Protein 5JIF (pdb70)

B-factor: mean 52.58, std 13.67, range [29.56, 116.34]

Structure (mmCIF, N/CA/C/O backbone):
data_5JIF
#
_entry.id   5JIF
#
_cell.length_a   88.523
_cell.length_b   88.819
_cell.length_c   122.163
_cell.angle_alpha   90.00
_cell.angle_beta   90.00
_cell.angle_gamma   90.00
#
_symmetry.space_group_name_H-M   'P 21 21 21'
#
loop_
_entity.id
_entity.type
_entity.pdbx_description
1 polymer Hemagglutinin-esterase
2 branched 2-acetamido-2-deoxy-beta-D-glucopyranose-(1-4)-2-acetamido-2-deoxy-beta-D-glucopyranose
3 branched alpha-D-mannopyranose-(1-2)-alpha-D-mannopyranose-(1-6)-[alpha-D-mannopyranose-(1-3)]alpha-D-mannopyranose-(1-6)-[alpha-D-mannopyranose-(1-3)]beta-D-mannopyranose-(1-4)-2-acetamido-2-deoxy-beta-D-glucopyranose-(1-4)-2-acetamido-2-deoxy-beta-D-glucopyranose
4 branched alpha-D-mannopyranose-(1-3)-[alpha-D-mannopyranose-(1-6)]beta-D-mannopyranose-(1-4)-2-acetamido-2-deoxy-beta-D-glucopyranose-(1-4)-2-acetamido-2-deoxy-beta-D-glucopyranose
5 non-polymer 'SODIUM ION'
6 non-polymer GLYCEROL
7 non-polymer 2-acetamido-2-deoxy-beta-D-glucopyranose
8 water water
#
loop_
_atom_site.group_PDB
_atom_site.id
_atom_site.type_symbol
_atom_site.label_atom_id
_atom_site.label_alt_id
_atom_site.label_comp_id
_atom_site.label_asym_id
_atom_site.label_entity_id
_atom_site.label_seq_id
_atom_site.pdbx_PDB_ins_code
_atom_site.Cartn_x
_atom_site.Cartn_y
_atom_site.Cartn_z
_atom_site.occupancy
_atom_site.B_iso_or_equiv
_atom_site.auth_seq_id
_atom_site.auth_comp_id
_atom_site.auth_asym_id
_atom_site.auth_atom_id
_atom_site.pdbx_PDB_model_num
ATOM 1 N N . PHE A 1 3 ? -38.085 -8.337 -5.035 1.00 63.16 24 PHE A N 1
ATOM 2 C CA . PHE A 1 3 ? -37.926 -6.964 -4.487 1.00 59.92 24 PHE A CA 1
ATOM 3 C C . PHE A 1 3 ? -36.461 -6.561 -4.445 1.00 54.96 24 PHE A C 1
ATOM 4 O O . PHE A 1 3 ? -35.592 -7.358 -4.048 1.00 57.15 24 PHE A O 1
ATOM 12 N N . ASN A 1 4 ? -36.202 -5.327 -4.871 1.00 52.93 25 ASN A N 1
ATOM 13 C CA . ASN A 1 4 ? -34.891 -4.702 -4.740 1.00 48.97 25 ASN A CA 1
ATOM 14 C C . ASN A 1 4 ? -33.780 -5.538 -5.387 1.00 49.00 25 ASN A C 1
ATOM 15 O O . ASN A 1 4 ? -32.696 -5.686 -4.834 1.00 48.25 25 ASN A O 1
ATOM 20 N N . GLU A 1 5 ? -34.052 -6.051 -6.579 1.00 51.46 26 GLU A N 1
ATOM 21 C CA . GLU A 1 5 ? -33.017 -6.664 -7.392 1.00 55.76 26 GLU A CA 1
ATOM 22 C C . GLU A 1 5 ? -32.045 -5.568 -7.844 1.00 51.35 26 GLU A C 1
ATOM 23 O O . GLU A 1 5 ? -32.421 -4.403 -7.962 1.00 52.09 26 GLU A O 1
ATOM 29 N N . PRO A 1 6 ? -30.777 -5.927 -8.044 1.00 51.16 27 PRO A N 1
ATOM 30 C CA . PRO A 1 6 ? -29.804 -4.951 -8.520 1.00 48.64 27 PRO A CA 1
ATOM 31 C C . PRO A 1 6 ? -30.148 -4.499 -9.945 1.00 49.07 27 PRO A C 1
ATOM 32 O O . PRO A 1 6 ? -30.445 -5.316 -10.782 1.00 49.47 27 PRO A O 1
ATOM 36 N N . LEU A 1 7 ? -30.075 -3.206 -10.211 1.00 46.16 28 LEU A N 1
ATOM 37 C CA . LEU A 1 7 ? -30.444 -2.670 -11.506 1.00 46.19 28 LEU A CA 1
ATOM 38 C C . LEU A 1 7 ? -29.214 -2.431 -12.344 1.00 43.62 28 LEU A C 1
ATOM 39 O O . LEU A 1 7 ? -28.184 -2.006 -11.833 1.00 42.02 28 LEU A O 1
ATOM 44 N N . ASN A 1 8 ? -29.320 -2.689 -13.643 1.00 44.53 29 ASN A N 1
ATOM 45 C CA . ASN A 1 8 ? -28.209 -2.426 -14.554 1.00 43.19 29 ASN A CA 1
ATOM 46 C C . ASN A 1 8 ? -28.209 -0.946 -14.941 1.00 39.64 29 ASN A C 1
ATOM 47 O O . ASN A 1 8 ? -28.545 -0.582 -16.066 1.00 41.96 29 ASN A O 1
ATOM 52 N N . VAL A 1 9 ? -27.822 -0.112 -13.998 1.00 40.09 30 VAL A N 1
ATOM 53 C CA . VAL A 1 9 ? -27.723 1.320 -14.234 1.00 39.36 30 VAL A CA 1
ATOM 54 C C . VAL A 1 9 ? -26.478 1.894 -13.627 1.00 39.72 30 VAL A C 1
ATOM 55 O O . VAL A 1 9 ? -25.811 1.251 -12.794 1.00 39.16 30 VAL A O 1
ATOM 59 N N . VAL A 1 10 ? -26.138 3.104 -14.069 1.00 37.40 31 VAL A N 1
ATOM 60 C CA . VAL A 1 10 ? -25.241 3.925 -13.324 1.00 38.53 31 VAL A CA 1
ATOM 61 C C . VAL A 1 10 ? -26.080 4.928 -12.553 1.00 38.59 31 VAL A C 1
ATOM 62 O O . VAL A 1 10 ? -27.079 5.438 -13.052 1.00 40.55 31 VAL A O 1
ATOM 66 N N . SER A 1 11 ? -25.686 5.187 -11.316 1.00 40.54 32 SER A N 1
ATOM 67 C CA . SER A 1 11 ? -26.442 6.120 -10.470 1.00 40.75 32 SER A CA 1
ATOM 68 C C . SER A 1 11 ? -25.530 6.739 -9.421 1.00 39.89 32 SER A C 1
ATOM 69 O O . SER A 1 11 ? -24.305 6.878 -9.627 1.00 40.02 32 SER A O 1
ATOM 72 N N . HIS A 1 12 ? -26.125 7.142 -8.307 1.00 42.13 33 HIS A N 1
ATOM 73 C CA . HIS A 1 12 ? -25.448 7.912 -7.290 1.00 43.10 33 HIS A CA 1
ATOM 74 C C . HIS A 1 12 ? -26.244 7.835 -5.984 1.00 44.60 33 HIS A C 1
ATOM 75 O O . HIS A 1 12 ? -27.465 7.590 -5.975 1.00 47.04 33 HIS A O 1
ATOM 82 N N . LEU A 1 13 ? -25.544 8.001 -4.878 1.00 45.34 34 LEU A N 1
ATOM 83 C CA . LEU A 1 13 ? -26.155 7.910 -3.559 1.00 47.68 34 LEU A CA 1
ATOM 84 C C . LEU A 1 13 ? -26.780 9.229 -3.203 1.00 48.60 34 LEU A C 1
ATOM 85 O O . LEU A 1 13 ? -27.660 9.278 -2.361 1.00 48.02 34 LEU A O 1
ATOM 90 N N . ASN A 1 14 ? -26.296 10.298 -3.827 1.00 48.41 35 ASN A N 1
ATOM 91 C CA . ASN A 1 14 ? -26.723 11.653 -3.504 1.00 50.44 35 ASN A CA 1
ATOM 92 C C . ASN A 1 14 ? -26.422 12.541 -4.707 1.00 49.70 35 ASN A C 1
ATOM 93 O O . ASN A 1 14 ? -26.191 12.049 -5.783 1.00 51.14 35 ASN A O 1
ATOM 98 N N . ASP A 1 15 ? -26.436 13.838 -4.544 1.00 53.44 36 ASP A N 1
ATOM 99 C CA . ASP A 1 15 ? -26.306 14.731 -5.688 1.00 55.30 36 ASP A CA 1
ATOM 100 C C . ASP A 1 15 ? -24.848 15.061 -6.019 1.00 52.68 36 ASP A C 1
ATOM 101 O O . ASP A 1 15 ? -24.563 15.746 -6.987 1.00 50.47 36 ASP A O 1
ATOM 106 N N . ASP A 1 16 ? -23.912 14.490 -5.272 1.00 51.36 37 ASP A N 1
ATOM 107 C CA . ASP A 1 16 ? -22.509 14.784 -5.464 1.00 48.39 37 ASP A CA 1
ATOM 108 C C . ASP A 1 16 ? -21.866 13.794 -6.470 1.00 45.92 37 ASP A C 1
ATOM 109 O O . ASP A 1 16 ? -20.996 13.000 -6.124 1.00 47.19 37 ASP A O 1
ATOM 114 N N . TRP A 1 17 ? -22.271 13.888 -7.729 1.00 45.34 38 TRP A N 1
ATOM 115 C CA . TRP A 1 17 ? -21.724 13.047 -8.789 1.00 43.89 38 TRP A CA 1
ATOM 116 C C . TRP A 1 17 ? -21.361 13.876 -9.993 1.00 42.39 38 TRP A C 1
ATOM 117 O O . TRP A 1 17 ? -21.812 15.009 -10.152 1.00 41.85 38 TRP A O 1
ATOM 128 N N . PHE A 1 18 ? -20.586 13.273 -10.879 1.00 39.96 39 PHE A N 1
ATOM 129 C CA . PHE A 1 18 ? -20.180 13.927 -12.104 1.00 38.50 39 PHE A CA 1
ATOM 130 C C . PHE A 1 18 ? -19.983 12.900 -13.213 1.00 36.77 39 PHE A C 1
ATOM 131 O O . PHE A 1 18 ? -19.373 11.855 -12.970 1.00 38.89 39 PHE A O 1
ATOM 139 N N . LEU A 1 19 ? -20.460 13.239 -14.410 1.00 37.13 40 LEU A N 1
ATOM 140 C CA . LEU A 1 19 ? -20.379 12.401 -15.615 1.00 37.17 40 LEU A CA 1
ATOM 141 C C . LEU A 1 19 ? -19.432 12.996 -16.641 1.00 39.31 40 LEU A C 1
ATOM 142 O O . LEU A 1 19 ? -19.570 14.184 -17.015 1.00 38.71 40 LEU A O 1
ATOM 147 N N . PHE A 1 20 ? -18.475 12.176 -17.090 1.00 38.68 41 PHE A N 1
ATOM 148 C CA . PHE A 1 20 ? -17.607 12.497 -18.237 1.00 38.14 41 PHE A CA 1
ATOM 149 C C . PHE A 1 20 ? -18.093 11.726 -19.451 1.00 39.32 41 PHE A C 1
ATOM 150 O O . PHE A 1 20 ? -18.279 10.496 -19.387 1.00 40.08 41 PHE A O 1
ATOM 158 N N . GLY A 1 21 ? -18.359 12.438 -20.553 1.00 40.41 42 GLY A N 1
ATOM 159 C CA . GLY A 1 21 ? -18.947 11.783 -21.756 1.00 39.82 42 GLY A CA 1
ATOM 160 C C . GLY A 1 21 ? -18.528 12.283 -23.125 1.00 39.06 42 GLY A C 1
ATOM 161 O O . GLY A 1 21 ? -17.584 13.083 -23.279 1.00 42.52 42 GLY A O 1
ATOM 162 N N . ASP A 1 22 ? -19.281 11.848 -24.120 1.00 39.00 43 ASP A N 1
ATOM 163 C CA . ASP A 1 22 ? -19.028 12.212 -25.516 1.00 40.35 43 ASP A CA 1
ATOM 164 C C . ASP A 1 22 ? -20.317 12.729 -26.153 1.00 40.57 43 ASP A C 1
ATOM 165 O O . ASP A 1 22 ? -21.157 13.352 -25.451 1.00 37.46 43 ASP A O 1
ATOM 170 N N . SER A 1 23 ? -20.502 12.523 -27.462 1.00 41.31 44 SER A N 1
ATOM 171 C CA . SER A 1 23 ? -21.704 13.043 -28.123 1.00 42.62 44 SER A CA 1
ATOM 172 C C . SER A 1 23 ? -22.977 12.520 -27.476 1.00 41.40 44 SER A C 1
ATOM 173 O O . SER A 1 23 ? -24.007 13.189 -27.446 1.00 42.77 44 SER A O 1
ATOM 176 N N . ARG A 1 24 ? -22.911 11.316 -26.941 1.00 41.46 45 ARG A N 1
ATOM 177 C CA . ARG A 1 24 ? -24.097 10.686 -26.347 1.00 41.90 45 ARG A CA 1
ATOM 178 C C . ARG A 1 24 ? -24.535 11.299 -25.025 1.00 41.77 45 ARG A C 1
ATOM 179 O O . ARG A 1 24 ? -25.601 10.963 -24.511 1.00 41.41 45 ARG A O 1
ATOM 187 N N . SER A 1 25 ? -23.708 12.182 -24.495 1.00 42.72 46 SER A N 1
ATOM 188 C CA . SER A 1 25 ? -24.011 12.940 -23.283 1.00 45.36 46 SER A CA 1
ATOM 189 C C . SER A 1 25 ? -23.854 14.458 -23.488 1.00 44.87 46 SER A C 1
ATOM 190 O O . SER A 1 25 ? -23.846 15.204 -22.504 1.00 46.54 46 SER A O 1
ATOM 193 N N . ASP A 1 26 ? -23.689 14.909 -24.733 1.00 43.09 47 ASP A N 1
ATOM 194 C CA . ASP A 1 26 ? -23.287 16.296 -25.013 1.00 44.23 47 ASP A CA 1
ATOM 195 C C . ASP A 1 26 ? -24.493 17.116 -25.454 1.00 47.66 47 ASP A C 1
ATOM 196 O O . ASP A 1 26 ? -24.934 17.022 -26.606 1.00 46.59 47 ASP A O 1
ATOM 201 N N . CYS A 1 27 ? -24.997 17.941 -24.537 1.00 50.35 48 CYS A N 1
ATOM 202 C CA . CYS A 1 27 ? -26.220 18.708 -24.756 1.00 54.03 48 CYS A CA 1
ATOM 203 C C . CYS A 1 27 ? -26.032 19.832 -25.776 1.00 52.98 48 CYS A C 1
ATOM 204 O O . CYS A 1 27 ? -26.981 20.258 -26.388 1.00 54.17 48 CYS A O 1
ATOM 207 N N . ASN A 1 28 ? -24.806 20.305 -25.963 1.00 51.79 49 ASN A N 1
ATOM 208 C CA . ASN A 1 28 ? -24.560 21.402 -26.909 1.00 52.73 49 ASN A CA 1
ATOM 209 C C . ASN A 1 28 ? -24.537 20.940 -28.379 1.00 52.94 49 ASN A C 1
ATOM 210 O O . ASN A 1 28 ? -24.750 21.734 -29.299 1.00 54.92 49 ASN A O 1
ATOM 215 N N . HIS A 1 29 ? -24.319 19.646 -28.585 1.00 50.57 50 HIS A N 1
ATOM 216 C CA . HIS A 1 29 ? -24.172 19.084 -29.917 1.00 51.52 50 HIS A CA 1
ATOM 217 C C . HIS A 1 29 ? -25.420 19.263 -30.779 1.00 51.84 50 HIS A C 1
ATOM 218 O O . HIS A 1 29 ? -25.322 19.351 -31.997 1.00 52.15 50 HIS A O 1
ATOM 225 N N . ILE A 1 30 ? -26.590 19.350 -30.153 1.00 51.69 51 ILE A N 1
ATOM 226 C CA . ILE A 1 30 ? -27.809 19.700 -30.875 1.00 52.64 51 ILE A CA 1
ATOM 227 C C . ILE A 1 30 ? -27.643 20.958 -31.749 1.00 56.91 51 ILE A C 1
ATOM 228 O O . ILE A 1 30 ? -28.276 21.086 -32.802 1.00 57.95 51 ILE A O 1
ATOM 233 N N . ASN A 1 31 ? -26.816 21.902 -31.312 1.00 59.66 52 ASN A N 1
ATOM 234 C CA . ASN A 1 31 ? -26.657 23.174 -32.055 1.00 62.26 52 ASN A CA 1
ATOM 235 C C . ASN A 1 31 ? -25.853 23.019 -33.346 1.00 63.31 52 ASN A C 1
ATOM 236 O O . ASN A 1 31 ? -25.800 23.934 -34.150 1.00 66.09 52 ASN A O 1
ATOM 241 N N . ASN A 1 32 ? -25.221 21.867 -33.540 1.00 62.56 53 ASN A N 1
ATOM 242 C CA . ASN A 1 32 ? -24.453 21.619 -34.751 1.00 63.17 53 ASN A CA 1
ATOM 243 C C . ASN A 1 32 ? -25.055 20.488 -35.558 1.00 66.05 53 ASN A C 1
ATOM 244 O O . ASN A 1 32 ? -24.393 19.914 -36.404 1.00 68.81 53 ASN A O 1
ATOM 249 N N . LEU A 1 33 ? -26.309 20.152 -35.276 1.00 68.69 54 LEU A N 1
ATOM 250 C CA . LEU A 1 33 ? -27.002 19.118 -36.017 1.00 68.34 54 LEU A CA 1
ATOM 251 C C . LEU A 1 33 ? -28.115 19.739 -36.835 1.00 71.24 54 LEU A C 1
ATOM 252 O O . LEU A 1 33 ? -28.755 20.698 -36.413 1.00 70.87 54 LEU A O 1
ATOM 257 N N . SER A 1 34 ? -28.325 19.164 -38.015 1.00 72.35 55 SER A N 1
ATOM 258 C CA . SER A 1 34 ? -29.429 19.497 -38.888 1.00 73.40 55 SER A CA 1
ATOM 259 C C . SER A 1 34 ? -30.790 19.132 -38.277 1.00 74.44 55 SER A C 1
ATOM 260 O O . SER A 1 34 ? -31.763 19.877 -38.423 1.00 72.19 55 SER A O 1
ATOM 263 N N . GLN A 1 35 ? -30.851 17.966 -37.629 1.00 71.82 56 GLN A N 1
ATOM 264 C CA . GLN A 1 35 ? -32.084 17.472 -37.014 1.00 72.71 56 GLN A CA 1
ATOM 265 C C . GLN A 1 35 ? -32.039 17.771 -35.543 1.00 69.63 56 GLN A C 1
ATOM 266 O O . GLN A 1 35 ? -31.350 17.067 -34.787 1.00 63.84 56 GLN A O 1
ATOM 272 N N . GLN A 1 36 ? -32.771 18.808 -35.124 1.00 69.06 57 GLN A N 1
ATOM 273 C CA . GLN A 1 36 ? -32.556 19.342 -33.788 1.00 68.03 57 GLN A CA 1
ATOM 274 C C . GLN A 1 36 ? -33.542 18.840 -32.721 1.00 65.69 57 GLN A C 1
ATOM 275 O O . GLN A 1 36 ? -34.462 19.505 -32.335 1.00 64.50 57 GLN A O 1
ATOM 281 N N . ASN A 1 37 ? -33.239 17.644 -32.225 1.00 61.59 58 ASN A N 1
ATOM 282 C CA . ASN A 1 37 ? -33.846 17.062 -31.047 1.00 59.16 58 ASN A CA 1
ATOM 283 C C . ASN A 1 37 ? -32.717 16.310 -30.299 1.00 55.72 58 ASN A C 1
ATOM 284 O O . ASN A 1 37 ? -31.582 16.211 -30.804 1.00 57.35 58 ASN A O 1
ATOM 289 N N . TYR A 1 38 ? -33.017 15.765 -29.128 1.00 54.05 59 TYR A N 1
ATOM 290 C CA . TYR A 1 38 ? -32.004 15.089 -28.296 1.00 53.57 59 TYR A CA 1
ATOM 291 C C . TYR A 1 38 ? -31.951 13.555 -28.410 1.00 54.17 59 TYR A C 1
ATOM 292 O O . TYR A 1 38 ? -31.313 12.884 -27.582 1.00 51.87 59 TYR A O 1
ATOM 301 N N . ASN A 1 39 ? -32.524 13.007 -29.471 1.00 56.47 60 ASN A N 1
ATOM 302 C CA . ASN A 1 39 ? -32.521 11.552 -29.649 1.00 58.08 60 ASN A CA 1
ATOM 303 C C . ASN A 1 39 ? -31.140 10.961 -29.950 1.00 51.28 60 ASN A C 1
ATOM 304 O O . ASN A 1 39 ? -30.978 9.759 -29.924 1.00 50.40 60 ASN A O 1
ATOM 309 N N . TYR A 1 40 ? -30.155 11.816 -30.188 1.00 47.94 61 TYR A N 1
ATOM 310 C CA . TYR A 1 40 ? -28.773 11.381 -30.313 1.00 46.22 61 TYR A CA 1
ATOM 311 C C . TYR A 1 40 ? -28.106 11.038 -28.967 1.00 43.40 61 TYR A C 1
ATOM 312 O O . TYR A 1 40 ? -27.045 10.424 -28.946 1.00 42.05 61 TYR A O 1
ATOM 321 N N . MET A 1 41 ? -28.719 11.470 -27.872 1.00 44.64 62 MET A N 1
ATOM 322 C CA . MET A 1 41 ? -28.177 11.296 -26.540 1.00 43.56 62 MET A CA 1
ATOM 323 C C . MET A 1 41 ? -28.741 10.039 -25.914 1.00 43.80 62 MET A C 1
ATOM 324 O O . MET A 1 41 ? -29.895 9.700 -26.139 1.00 42.11 62 MET A O 1
ATOM 329 N N . ASP A 1 42 ? -27.905 9.382 -25.121 1.00 42.50 63 ASP A N 1
ATOM 330 C CA . ASP A 1 42 ? -28.316 8.263 -24.288 1.00 43.72 63 ASP A CA 1
ATOM 331 C C . ASP A 1 42 ? -28.718 8.720 -22.889 1.00 46.56 63 ASP A C 1
ATOM 332 O O . ASP A 1 42 ? -29.288 7.941 -22.126 1.00 50.94 63 ASP A O 1
ATOM 337 N N . ILE A 1 43 ? -28.465 9.989 -22.569 1.00 47.61 64 ILE A N 1
ATOM 338 C CA . ILE A 1 43 ? -28.894 10.568 -21.303 1.00 47.66 64 ILE A CA 1
ATOM 339 C C . ILE A 1 43 ? -30.231 11.268 -21.436 1.00 47.35 64 ILE A C 1
ATOM 340 O O . ILE A 1 43 ? -30.620 11.687 -22.523 1.00 48.48 64 ILE A O 1
ATOM 345 N N . ASN A 1 44 ? -30.915 11.411 -20.313 1.00 44.75 65 ASN A N 1
ATOM 346 C CA . ASN A 1 44 ? -32.162 12.179 -20.246 1.00 48.63 65 ASN A CA 1
ATOM 347 C C . ASN A 1 44 ? -31.815 13.656 -20.367 1.00 48.03 65 ASN A C 1
ATOM 348 O O . ASN A 1 44 ? -30.972 14.148 -19.602 1.00 46.11 65 ASN A O 1
ATOM 353 N N . PRO A 1 45 ? -32.395 14.355 -21.355 1.00 50.23 66 PRO A N 1
ATOM 354 C CA . PRO A 1 45 ? -32.025 15.770 -21.537 1.00 52.92 66 PRO A CA 1
ATOM 355 C C . PRO A 1 45 ? -32.354 16.680 -20.345 1.00 54.95 66 PRO A C 1
ATOM 356 O O . PRO A 1 45 ? -31.792 17.770 -20.270 1.00 55.64 66 PRO A O 1
ATOM 360 N N . GLU A 1 46 ? -33.193 16.220 -19.415 1.00 53.98 67 GLU A N 1
ATOM 361 C CA . GLU A 1 46 ? -33.397 16.923 -18.136 1.00 58.91 67 GLU A CA 1
ATOM 362 C C . GLU A 1 46 ? -32.082 17.151 -17.376 1.00 58.07 67 GLU A C 1
ATOM 363 O O . GLU A 1 46 ? -31.997 18.066 -16.569 1.00 59.21 67 GLU A O 1
ATOM 369 N N . LEU A 1 47 ? -31.065 16.324 -17.626 1.00 54.94 68 LEU A N 1
ATOM 370 C CA . LEU A 1 47 ? -29.753 16.480 -16.968 1.00 56.04 68 LEU A CA 1
ATOM 371 C C . LEU A 1 47 ? -28.874 17.580 -17.569 1.00 57.44 68 LEU A C 1
ATOM 372 O O . LEU A 1 47 ? -27.844 17.924 -17.004 1.00 59.38 68 LEU A O 1
ATOM 377 N N . CYS A 1 48 ? -29.259 18.099 -18.726 1.00 60.85 69 CYS A N 1
ATOM 378 C CA . CYS A 1 48 ? -28.517 19.171 -19.383 1.00 65.15 69 CYS A CA 1
ATOM 379 C C . CYS A 1 48 ? -28.307 20.371 -18.493 1.00 65.05 69 CYS A C 1
ATOM 380 O O . CYS A 1 48 ? -27.321 21.070 -18.638 1.00 67.06 69 CYS A O 1
ATOM 383 N N . LYS A 1 49 ? -29.234 20.607 -17.579 1.00 65.01 70 LYS A N 1
ATOM 384 C CA . LYS A 1 49 ? -29.161 21.772 -16.698 1.00 69.51 70 LYS A CA 1
ATOM 385 C C . LYS A 1 49 ? -28.591 21.477 -15.305 1.00 65.26 70 LYS A C 1
ATOM 386 O O . LYS A 1 49 ? -28.509 22.367 -14.474 1.00 66.07 70 LYS A O 1
ATOM 392 N N . SER A 1 50 ? -28.127 20.245 -15.095 1.00 61.42 71 SER A N 1
ATOM 393 C CA . SER A 1 50 ? -27.582 19.806 -13.813 1.00 56.00 71 SER A CA 1
ATOM 394 C C . SER A 1 50 ? -26.244 20.458 -13.427 1.00 53.64 71 SER A C 1
ATOM 395 O O . SER A 1 50 ? -25.931 20.581 -12.245 1.00 52.66 71 SER A O 1
ATOM 398 N N . GLY A 1 51 ? -25.456 20.882 -14.411 1.00 50.40 72 GLY A N 1
ATOM 399 C CA . GLY A 1 51 ? -24.079 21.298 -14.155 1.00 49.65 72 GLY A CA 1
ATOM 400 C C . GLY A 1 51 ? -23.178 20.115 -13.766 1.00 48.89 72 GLY A C 1
ATOM 401 O O . GLY A 1 51 ? -22.133 20.309 -13.154 1.00 49.04 72 GLY A O 1
ATOM 402 N N . LYS A 1 52 ? -23.569 18.884 -14.087 1.00 45.16 73 LYS A N 1
ATOM 403 C CA . LYS A 1 52 ? -22.800 17.702 -13.627 1.00 44.58 73 LYS A CA 1
ATOM 404 C C . LYS A 1 52 ? -22.223 16.880 -14.782 1.00 41.95 73 LYS A C 1
ATOM 405 O O . LYS A 1 52 ? -21.852 15.716 -14.600 1.00 40.69 73 LYS A O 1
ATOM 411 N N . ILE A 1 53 ? -22.109 17.502 -15.959 1.00 42.68 74 ILE A N 1
ATOM 412 C CA . ILE A 1 53 ? -21.613 16.812 -17.155 1.00 42.34 74 ILE A CA 1
ATOM 413 C C . ILE A 1 53 ? -20.502 17.614 -17.825 1.00 42.25 74 ILE A C 1
ATOM 414 O O . ILE A 1 53 ? -20.600 18.838 -17.962 1.00 40.53 74 ILE A O 1
ATOM 419 N N . SER A 1 54 ? -19.418 16.921 -18.173 1.00 38.62 75 SER A N 1
ATOM 420 C CA . SER A 1 54 ? -18.412 17.438 -19.073 1.00 39.02 75 SER A CA 1
ATOM 421 C C . SER A 1 54 ? -18.341 16.381 -20.193 1.00 38.63 75 SER A C 1
ATOM 422 O O . SER A 1 54 ? -17.816 15.271 -20.001 1.00 38.61 75 SER A O 1
ATOM 425 N N . ALA A 1 55 ? -18.887 16.746 -21.350 1.00 39.45 76 ALA A N 1
ATOM 426 C CA . ALA A 1 55 ? -18.968 15.857 -22.499 1.00 38.90 76 ALA A CA 1
ATOM 427 C C . ALA A 1 55 ? -18.810 16.634 -23.792 1.00 38.94 76 ALA A C 1
ATOM 428 O O . ALA A 1 55 ? -19.332 17.725 -23.912 1.00 39.91 76 ALA A O 1
ATOM 430 N N . LYS A 1 56 ? -18.100 16.061 -24.757 1.00 36.85 77 LYS A N 1
ATOM 431 C CA . LYS A 1 56 ? -17.899 16.700 -26.031 1.00 40.71 77 LYS A CA 1
ATOM 432 C C . LYS A 1 56 ? -18.043 15.711 -27.180 1.00 41.15 77 LYS A C 1
ATOM 433 O O . LYS A 1 56 ? -17.332 14.707 -27.234 1.00 38.90 77 LYS A O 1
ATOM 439 N N . ALA A 1 57 ? -18.957 16.016 -28.093 1.00 41.87 78 ALA A N 1
ATOM 440 C CA . ALA A 1 57 ? -19.126 15.255 -29.332 1.00 42.64 78 ALA A CA 1
ATOM 441 C C . ALA A 1 57 ? -17.803 14.997 -30.059 1.00 42.15 78 ALA A C 1
ATOM 442 O O . ALA A 1 57 ? -17.015 15.908 -30.291 1.00 43.74 78 ALA A O 1
ATOM 444 N N . GLY A 1 58 ? -17.553 13.740 -30.386 1.00 43.06 79 GLY A N 1
ATOM 445 C CA . GLY A 1 58 ? -16.355 13.363 -31.132 1.00 41.87 79 GLY A CA 1
ATOM 446 C C . GLY A 1 58 ? -15.107 13.240 -30.274 1.00 39.56 79 GLY A C 1
ATOM 447 O O . GLY A 1 58 ? -14.028 13.041 -30.799 1.00 41.71 79 GLY A O 1
ATOM 448 N N . ASN A 1 59 ? -15.223 13.330 -28.954 1.00 39.44 80 ASN A N 1
ATOM 449 C CA . ASN A 1 59 ? -14.031 13.312 -28.124 1.00 38.62 80 ASN A CA 1
ATOM 450 C C . ASN A 1 59 ? -14.060 12.248 -27.044 1.00 35.47 80 ASN A C 1
ATOM 451 O O . ASN A 1 59 ? -15.020 11.513 -26.899 1.00 38.49 80 ASN A O 1
ATOM 456 N N . SER A 1 60 ? -12.953 12.144 -26.315 1.00 38.42 81 SER A N 1
ATOM 457 C CA . SER A 1 60 ? -12.833 11.215 -25.194 1.00 37.88 81 SER A CA 1
ATOM 458 C C . SER A 1 60 ? -11.703 11.706 -24.332 1.00 38.49 81 SER A C 1
ATOM 459 O O . SER A 1 60 ? -10.896 12.509 -24.790 1.00 36.54 81 SER A O 1
ATOM 462 N N . LEU A 1 61 ? -11.631 11.220 -23.093 1.00 36.25 82 LEU A N 1
ATOM 463 C CA . LEU A 1 61 ? -10.530 11.616 -22.226 1.00 37.61 82 LEU A CA 1
ATOM 464 C C . LEU A 1 61 ? -9.159 11.277 -22.863 1.00 35.95 82 LEU A C 1
ATOM 465 O O . LEU A 1 61 ? -8.258 12.092 -22.850 1.00 35.15 82 LEU A O 1
ATOM 470 N N . PHE A 1 62 ? -9.007 10.052 -23.366 1.00 35.70 83 PHE A N 1
ATOM 471 C CA . PHE A 1 62 ? -7.740 9.599 -23.997 1.00 33.85 83 PHE A CA 1
ATOM 472 C C . PHE A 1 62 ? -7.388 10.489 -25.182 1.00 35.22 83 PHE A C 1
ATOM 473 O O . PHE A 1 62 ? -6.246 10.867 -25.369 1.00 35.04 83 PHE A O 1
ATOM 481 N N . LYS A 1 63 ? -8.393 10.832 -25.974 1.00 36.19 84 LYS A N 1
ATOM 482 C CA . LYS A 1 63 ? -8.207 11.628 -27.153 1.00 35.37 84 LYS A CA 1
ATOM 483 C C . LYS A 1 63 ? -7.758 13.050 -26.816 1.00 39.34 84 LYS A C 1
ATOM 484 O O . LYS A 1 63 ? -6.812 13.542 -27.426 1.00 37.54 84 LYS A O 1
ATOM 490 N N . SER A 1 64 ? -8.428 13.705 -25.858 1.00 35.71 85 SER A N 1
ATOM 491 C CA . SER A 1 64 ? -8.024 15.027 -25.472 1.00 37.99 85 SER A CA 1
ATOM 492 C C . SER A 1 64 ? -6.652 15.020 -24.808 1.00 37.58 85 SER A C 1
ATOM 493 O O . SER A 1 64 ? -5.896 15.986 -24.901 1.00 36.35 85 SER A O 1
ATOM 496 N N . PHE A 1 65 ? -6.332 13.935 -24.130 1.00 34.40 86 PHE A N 1
ATOM 497 C CA . PHE A 1 65 ? -5.038 13.802 -23.478 1.00 37.02 86 PHE A CA 1
ATOM 498 C C . PHE A 1 65 ? -3.879 13.799 -24.440 1.00 36.92 86 PHE A C 1
ATOM 499 O O . PHE A 1 65 ? -2.823 14.354 -24.146 1.00 36.25 86 PHE A O 1
ATOM 507 N N . HIS A 1 66 ? -4.069 13.154 -25.589 1.00 37.26 87 HIS A N 1
ATOM 508 C CA . HIS A 1 66 ? -2.966 12.873 -26.523 1.00 37.21 87 HIS A CA 1
ATOM 509 C C . HIS A 1 66 ? -2.933 13.715 -27.812 1.00 36.68 87 HIS A C 1
ATOM 510 O O . HIS A 1 66 ? -1.880 13.811 -28.442 1.00 36.44 87 HIS A O 1
ATOM 517 N N . PHE A 1 67 ? -4.067 14.278 -28.213 1.00 36.64 88 PHE A N 1
ATOM 518 C CA . PHE A 1 67 ? -4.234 14.827 -29.580 1.00 39.31 88 PHE A CA 1
ATOM 519 C C . PHE A 1 67 ? -4.617 16.286 -29.596 1.00 40.69 88 PHE A C 1
ATOM 520 O O . PHE A 1 67 ? -5.036 16.822 -28.574 1.00 42.15 88 PHE A O 1
ATOM 528 N N . THR A 1 68 ? -4.437 16.925 -30.751 1.00 41.78 89 THR A N 1
ATOM 529 C CA . THR A 1 68 ? -4.669 18.370 -30.895 1.00 45.56 89 THR A CA 1
ATOM 530 C C . THR A 1 68 ? -6.158 18.684 -30.887 1.00 48.00 89 THR A C 1
ATOM 531 O O . THR A 1 68 ? -6.543 19.824 -30.603 1.00 47.34 89 THR A O 1
ATOM 535 N N . ASP A 1 69 ? -6.976 17.691 -31.222 1.00 47.66 90 ASP A N 1
ATOM 536 C CA . ASP A 1 69 ? -8.446 17.819 -31.158 1.00 50.60 90 ASP A CA 1
ATOM 537 C C . ASP A 1 69 ? -8.865 17.651 -29.699 1.00 46.27 90 ASP A C 1
ATOM 538 O O . ASP A 1 69 ? -9.234 16.566 -29.249 1.00 46.48 90 ASP A O 1
ATOM 543 N N . PHE A 1 70 ? -8.818 18.768 -28.988 1.00 45.81 91 PHE A N 1
ATOM 544 C CA . PHE A 1 70 ? -8.748 18.804 -27.555 1.00 44.39 91 PHE A CA 1
ATOM 545 C C . PHE A 1 70 ? -10.013 19.383 -26.944 1.00 44.81 91 PHE A C 1
ATOM 546 O O . PHE A 1 70 ? -10.480 20.395 -27.381 1.00 46.76 91 PHE A O 1
ATOM 554 N N . TYR A 1 71 ? -10.553 18.723 -25.927 1.00 44.08 92 TYR A N 1
ATOM 555 C CA . TYR A 1 71 ? -11.623 19.291 -25.115 1.00 44.52 92 TYR A CA 1
ATOM 556 C C . TYR A 1 71 ? -11.175 19.296 -23.666 1.00 43.67 92 TYR A C 1
ATOM 557 O O . TYR A 1 71 ? -10.638 18.293 -23.174 1.00 39.18 92 TYR A O 1
ATOM 566 N N . ASN A 1 72 ? -11.388 20.417 -22.980 1.00 41.90 93 ASN A N 1
ATOM 567 C CA . ASN A 1 72 ? -10.945 20.501 -21.598 1.00 44.64 93 ASN A CA 1
ATOM 568 C C . ASN A 1 72 ? -11.908 19.838 -20.627 1.00 41.96 93 ASN A C 1
ATOM 569 O O . ASN A 1 72 ? -12.630 20.505 -19.885 1.00 44.42 93 ASN A O 1
ATOM 574 N N . TYR A 1 73 ? -11.913 18.526 -20.633 1.00 42.42 94 TYR A N 1
ATOM 575 C CA . TYR A 1 73 ? -12.708 17.779 -19.677 1.00 40.51 94 TYR A CA 1
ATOM 576 C C . TYR A 1 73 ? -12.373 18.253 -18.266 1.00 41.85 94 TYR A C 1
ATOM 577 O O . TYR A 1 73 ? -11.207 18.239 -17.848 1.00 41.85 94 TYR A O 1
ATOM 586 N N . THR A 1 74 ? -13.392 18.706 -17.557 1.00 38.57 95 THR A N 1
ATOM 587 C CA . THR A 1 74 ? -13.206 19.282 -16.239 1.00 42.73 95 THR A CA 1
ATOM 588 C C . THR A 1 74 ? -14.424 18.961 -15.408 1.00 43.23 95 THR A C 1
ATOM 589 O O . THR A 1 74 ? -15.558 19.108 -15.871 1.00 44.29 95 THR A O 1
ATOM 593 N N . GLY A 1 75 ? -14.204 18.541 -14.178 1.00 43.74 96 GLY A N 1
ATOM 594 C CA . GLY A 1 75 ? -15.340 18.229 -13.339 1.00 45.39 96 GLY A CA 1
ATOM 595 C C . GLY A 1 75 ? -14.946 17.792 -11.968 1.00 43.69 96 GLY A C 1
ATOM 596 O O . GLY A 1 75 ? -13.834 17.291 -11.766 1.00 43.34 96 GLY A O 1
ATOM 597 N N . GLU A 1 76 ? -15.891 17.893 -11.045 1.00 42.88 97 GLU A N 1
ATOM 598 C CA . GLU A 1 76 ? -15.646 17.515 -9.673 1.00 45.10 97 GLU A CA 1
ATOM 599 C C . GLU A 1 76 ? -16.859 16.779 -9.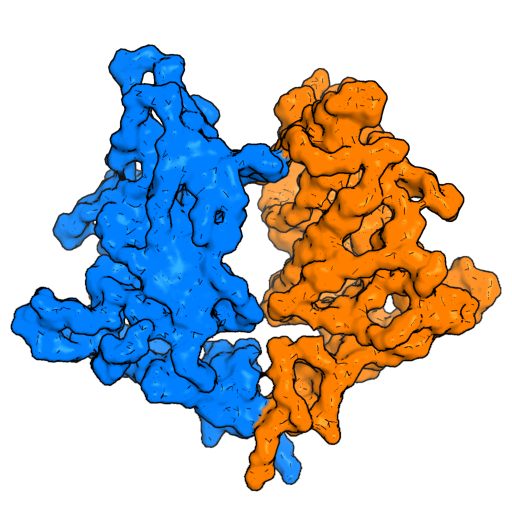083 1.00 47.46 97 GLU A C 1
ATOM 600 O O . GLU A 1 76 ? -17.984 17.239 -9.200 1.00 46.48 97 GLU A O 1
ATOM 606 N N . GLY A 1 77 ? -16.615 15.661 -8.409 1.00 46.08 98 GLY A N 1
ATOM 607 C CA . GLY A 1 77 ? -17.673 15.019 -7.630 1.00 45.65 98 GLY A CA 1
ATOM 608 C C . GLY A 1 77 ? -17.162 13.901 -6.746 1.00 44.65 98 GLY A C 1
ATOM 609 O O . GLY A 1 77 ? -16.007 13.485 -6.860 1.00 43.08 98 GLY A O 1
ATOM 610 N N . SER A 1 78 ? -18.017 13.451 -5.832 1.00 45.11 99 SER A N 1
ATOM 611 C CA . SER A 1 78 ? -17.731 12.276 -5.016 1.00 44.52 99 SER A CA 1
ATOM 612 C C . SER A 1 78 ? -17.764 11.020 -5.887 1.00 42.98 99 SER A C 1
ATOM 613 O O . SER A 1 78 ? -16.788 10.285 -5.962 1.00 41.74 99 SER A O 1
ATOM 616 N N . GLN A 1 79 ? -18.902 10.791 -6.536 1.00 42.06 100 GLN A N 1
ATOM 617 C CA . GLN A 1 79 ? -19.121 9.619 -7.388 1.00 41.59 100 GLN A CA 1
ATOM 618 C C . GLN A 1 79 ? -18.924 9.984 -8.857 1.00 41.46 100 GLN A C 1
ATOM 619 O O . GLN A 1 79 ? -19.671 10.782 -9.419 1.00 42.12 100 GLN A O 1
ATOM 625 N N . ILE A 1 80 ? -17.884 9.432 -9.461 1.00 40.59 101 ILE A N 1
ATOM 626 C CA . ILE A 1 80 ? -17.499 9.793 -10.815 1.00 40.53 101 ILE A CA 1
ATOM 627 C C . ILE A 1 80 ? -18.007 8.701 -11.751 1.00 39.65 101 ILE A C 1
ATOM 628 O O . ILE A 1 80 ? -17.947 7.500 -11.420 1.00 40.23 101 ILE A O 1
ATOM 633 N N . ILE A 1 81 ? -18.562 9.126 -12.882 1.00 39.79 102 ILE A N 1
ATOM 634 C CA . ILE A 1 81 ? -19.094 8.218 -13.900 1.00 38.27 102 ILE A CA 1
ATOM 635 C C . ILE A 1 81 ? -18.487 8.587 -15.253 1.00 37.57 102 ILE A C 1
ATOM 636 O O . ILE A 1 81 ? -18.357 9.772 -15.600 1.00 34.88 102 ILE A O 1
ATOM 641 N N . PHE A 1 82 ? -18.082 7.571 -16.008 1.00 36.03 103 PHE A N 1
ATOM 642 C CA . PHE A 1 82 ? -17.514 7.760 -17.339 1.00 35.04 103 PHE A CA 1
ATOM 643 C C . PHE A 1 82 ? -18.393 7.019 -18.318 1.00 35.86 103 PHE A C 1
ATOM 644 O O . PHE A 1 82 ? -18.762 5.868 -18.098 1.00 35.43 103 PHE A O 1
ATOM 652 N N . TYR A 1 83 ? -18.754 7.703 -19.390 1.00 36.47 104 TYR A N 1
ATOM 653 C CA . TYR A 1 83 ? -19.397 7.105 -20.547 1.00 34.01 104 TYR A CA 1
ATOM 654 C C . TYR A 1 83 ? -18.757 7.749 -21.773 1.00 37.11 104 TYR A C 1
ATOM 655 O O . TYR A 1 83 ? -19.343 8.626 -22.440 1.00 36.23 104 TYR A O 1
ATOM 664 N N . GLU A 1 84 ? -17.539 7.296 -22.045 1.00 36.38 105 GLU A N 1
ATOM 665 C CA . GLU A 1 84 ? -16.751 7.753 -23.169 1.00 37.37 105 GLU A CA 1
ATOM 666 C C . GLU A 1 84 ? -15.633 6.747 -23.441 1.00 34.92 105 GLU A C 1
ATOM 667 O O . GLU A 1 84 ? -15.391 5.813 -22.655 1.00 38.63 105 GLU A O 1
ATOM 673 N N . GLY A 1 85 ? -15.025 6.888 -24.608 1.00 36.10 106 GLY A N 1
ATOM 674 C CA . GLY A 1 85 ? -13.952 6.001 -25.044 1.00 34.85 106 GLY A CA 1
ATOM 675 C C . GLY A 1 85 ? -14.030 5.632 -26.512 1.00 36.92 106 GLY A C 1
ATOM 676 O O . GLY A 1 85 ? -12.990 5.397 -27.157 1.00 38.36 106 GLY A O 1
ATOM 677 N N . VAL A 1 86 ? -15.259 5.547 -27.025 1.00 38.45 107 VAL A N 1
ATOM 678 C CA . VAL A 1 86 ? -15.529 5.136 -28.388 1.00 40.25 107 VAL A CA 1
ATOM 679 C C . VAL A 1 86 ? -14.828 5.964 -29.458 1.00 38.89 107 VAL A C 1
ATOM 680 O O . VAL A 1 86 ? -14.457 5.457 -30.517 1.00 37.40 107 VAL A O 1
ATOM 684 N N . ASN A 1 87 ? -14.585 7.219 -29.179 1.00 39.05 108 ASN A N 1
ATOM 685 C CA . ASN A 1 87 ? -13.918 8.062 -30.182 1.00 43.56 108 ASN A CA 1
ATOM 686 C C . ASN A 1 87 ? -12.407 7.830 -30.295 1.00 45.00 108 ASN A C 1
ATOM 687 O O . ASN A 1 87 ? -11.743 8.581 -30.971 1.00 44.03 108 ASN A O 1
ATOM 692 N N . PHE A 1 88 ? -11.877 6.779 -29.644 1.00 43.20 109 PHE A N 1
ATOM 693 C CA . PHE A 1 88 ? -10.540 6.220 -29.978 1.00 41.13 109 PHE A CA 1
ATOM 694 C C . PHE A 1 88 ? -10.616 4.700 -29.876 1.00 39.00 109 PHE A C 1
ATOM 695 O O . PHE A 1 88 ? -10.497 4.146 -28.803 1.00 35.87 109 PHE A O 1
ATOM 703 N N . THR A 1 89 ? -10.831 4.068 -31.029 1.00 40.52 110 THR A N 1
ATOM 704 C CA . THR A 1 89 ? -11.115 2.661 -31.141 1.00 40.05 110 THR A CA 1
ATOM 705 C C . THR A 1 89 ? -10.360 2.146 -32.334 1.00 39.39 110 THR A C 1
ATOM 706 O O . THR A 1 89 ? -9.777 2.937 -33.086 1.00 39.50 110 THR A O 1
ATOM 710 N N . PRO A 1 90 ? -10.356 0.813 -32.549 1.00 39.66 111 PRO A N 1
ATOM 711 C CA . PRO A 1 90 ? -9.742 0.287 -33.779 1.00 39.92 111 PRO A CA 1
ATOM 712 C C . PRO A 1 90 ? -10.356 0.835 -35.062 1.00 39.35 111 PRO A C 1
ATOM 713 O O . PRO A 1 90 ? -9.643 1.035 -36.031 1.00 40.07 111 PRO A O 1
ATOM 717 N N . TYR A 1 91 ? -11.650 1.139 -35.058 1.00 39.83 112 TYR A N 1
ATOM 718 C CA . TYR A 1 91 ? -12.264 1.895 -36.170 1.00 41.50 112 TYR A CA 1
ATOM 719 C C . TYR A 1 91 ? -11.491 3.149 -36.537 1.00 40.58 112 TYR A C 1
ATOM 720 O O . TYR A 1 91 ? -11.296 3.430 -37.703 1.00 42.23 112 TYR A O 1
ATOM 729 N N . VAL A 1 92 ? -11.102 3.944 -35.547 1.00 44.03 113 VAL A N 1
ATOM 730 C CA . VAL A 1 92 ? -10.390 5.193 -35.830 1.00 45.16 113 VAL A CA 1
ATOM 731 C C . VAL A 1 92 ? -9.050 4.841 -36.460 1.00 44.81 113 VAL A C 1
ATOM 732 O O . VAL A 1 92 ? -8.562 5.557 -37.322 1.00 48.58 113 VAL A O 1
ATOM 736 N N . GLY A 1 93 ? -8.485 3.701 -36.061 1.00 44.52 114 GLY A N 1
ATOM 737 C CA . GLY A 1 93 ? -7.344 3.099 -36.775 1.00 45.98 114 GLY A CA 1
ATOM 738 C C . GLY A 1 93 ? -6.011 3.818 -36.596 1.00 44.15 114 GLY A C 1
ATOM 739 O O . GLY A 1 93 ? -5.123 3.672 -37.406 1.00 47.14 114 GLY A O 1
ATOM 740 N N . PHE A 1 94 ? -5.861 4.574 -35.520 1.00 42.03 115 PHE A N 1
ATOM 741 C CA . PHE A 1 94 ? -4.669 5.366 -35.337 1.00 40.55 115 PHE A CA 1
ATOM 742 C C . PHE A 1 94 ? -3.386 4.565 -35.203 1.00 41.11 115 PHE A C 1
ATOM 743 O O . PHE A 1 94 ? -3.327 3.537 -34.529 1.00 40.45 115 PHE A O 1
ATOM 751 N N . LYS A 1 95 ? -2.355 5.083 -35.842 1.00 43.98 116 LYS A N 1
ATOM 752 C CA . LYS A 1 95 ? -0.999 4.637 -35.644 1.00 46.32 116 LYS A CA 1
ATOM 753 C C . LYS A 1 95 ? -0.099 5.808 -36.006 1.00 46.51 116 LYS A C 1
ATOM 754 O O . LYS A 1 95 ? -0.482 6.669 -36.799 1.00 47.60 116 LYS A O 1
ATOM 760 N N . CYS A 1 96 ? 1.083 5.867 -35.408 1.00 48.79 117 CYS A N 1
ATOM 761 C CA . CYS A 1 96 ? 1.962 7.022 -35.599 1.00 50.41 117 CYS A CA 1
ATOM 762 C C . CYS A 1 96 ? 2.512 7.130 -36.999 1.00 54.06 117 CYS A C 1
ATOM 763 O O . CYS A 1 96 ? 2.756 8.233 -37.481 1.00 55.75 117 CYS A O 1
ATOM 766 N N . LEU A 1 97 ? 2.731 5.988 -37.635 1.00 55.14 118 LEU A N 1
ATOM 767 C CA . LEU A 1 97 ? 3.397 5.914 -38.920 1.00 57.50 118 LEU A CA 1
ATOM 768 C C . LEU A 1 97 ? 2.661 4.914 -39.808 1.00 56.55 118 LEU A C 1
ATOM 769 O O . LEU A 1 97 ? 1.822 4.156 -39.336 1.00 55.45 118 LEU A O 1
ATOM 774 N N . ASN A 1 98 ? 2.981 4.916 -41.091 1.00 59.19 119 ASN A N 1
ATOM 775 C CA . ASN A 1 98 ? 2.442 3.907 -42.004 1.00 63.40 119 ASN A CA 1
ATOM 776 C C . ASN A 1 98 ? 2.717 2.484 -41.528 1.00 61.29 119 ASN A C 1
ATOM 777 O O . ASN A 1 98 ? 1.828 1.639 -41.491 1.00 57.26 119 ASN A O 1
ATOM 782 N N . ASN A 1 99 ? 3.961 2.269 -41.129 1.00 61.56 120 ASN A N 1
ATOM 783 C CA . ASN A 1 99 ? 4.442 0.991 -40.649 1.00 63.75 120 ASN A CA 1
ATOM 784 C C . ASN A 1 99 ? 4.051 0.722 -39.181 1.00 59.24 120 ASN A C 1
ATOM 785 O O . ASN A 1 99 ? 4.583 -0.190 -38.563 1.00 61.15 120 ASN A O 1
ATOM 790 N N . GLY A 1 100 ? 3.123 1.506 -38.632 1.00 53.34 121 GLY A N 1
ATOM 791 C CA . GLY A 1 100 ? 2.790 1.468 -37.218 1.00 51.22 121 GLY A CA 1
ATOM 792 C C . GLY A 1 100 ? 1.836 0.359 -36.869 1.00 50.19 121 GLY A C 1
ATOM 793 O O . GLY A 1 100 ? 1.684 -0.568 -37.628 1.00 54.58 121 GLY A O 1
ATOM 794 N N . ASP A 1 101 ? 1.170 0.464 -35.728 1.00 48.91 122 ASP A N 1
ATOM 795 C CA . ASP A 1 101 ? 0.341 -0.640 -35.249 1.00 50.84 122 ASP A CA 1
ATOM 796 C C . ASP A 1 101 ? -0.717 -0.148 -34.315 1.00 44.79 122 ASP A C 1
ATOM 797 O O . ASP A 1 101 ? -0.414 0.364 -33.225 1.00 43.90 122 ASP A O 1
ATOM 802 N N . ASN A 1 102 ? -1.971 -0.325 -34.709 1.00 43.90 123 ASN A N 1
ATOM 803 C CA . ASN A 1 102 ? -3.068 0.139 -33.881 1.00 41.64 123 ASN A CA 1
ATOM 804 C C . ASN A 1 102 ? -3.150 -0.582 -32.529 1.00 41.93 123 ASN A C 1
ATOM 805 O O . ASN A 1 102 ? -3.607 -0.013 -31.539 1.00 40.54 123 ASN A O 1
ATOM 810 N N . ASN A 1 103 ? -2.702 -1.825 -32.496 1.00 43.34 124 ASN A N 1
ATOM 811 C CA . ASN A 1 103 ? -2.702 -2.597 -31.263 1.00 46.35 124 ASN A CA 1
ATOM 812 C C . ASN A 1 103 ? -1.890 -1.952 -30.172 1.00 43.11 124 ASN A C 1
ATOM 813 O O . ASN A 1 103 ? -2.243 -2.062 -28.999 1.00 41.50 124 ASN A O 1
ATOM 818 N N . ARG A 1 104 ? -0.773 -1.349 -30.548 1.00 39.52 125 ARG A N 1
ATOM 819 C CA . ARG A 1 104 ? 0.033 -0.641 -29.583 1.00 40.25 125 ARG A CA 1
ATOM 820 C C . ARG A 1 104 ? -0.786 0.448 -28.914 1.00 37.81 125 ARG A C 1
ATOM 821 O O . ARG A 1 104 ? -0.701 0.637 -27.699 1.00 36.96 125 ARG A O 1
ATOM 829 N N . TRP A 1 105 ? -1.606 1.130 -29.718 1.00 35.85 126 TRP A N 1
ATOM 830 C CA . TRP A 1 105 ? -2.460 2.202 -29.237 1.00 35.82 126 TRP A CA 1
ATOM 831 C C . TRP A 1 105 ? -3.616 1.732 -28.413 1.00 35.07 126 TRP A C 1
ATOM 832 O O . TRP A 1 105 ? -4.069 2.447 -27.528 1.00 32.30 126 TRP A O 1
ATOM 843 N N . MET A 1 106 ? -4.106 0.511 -28.672 1.00 39.05 127 MET A N 1
ATOM 844 C CA . MET A 1 106 ? -5.085 -0.085 -27.781 1.00 35.16 127 MET A CA 1
ATOM 845 C C . MET A 1 106 ? -4.436 -0.393 -26.421 1.00 34.86 127 MET 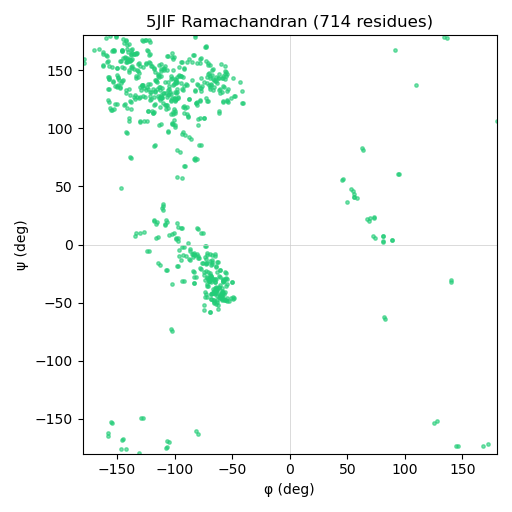A C 1
ATOM 846 O O . MET A 1 106 ? -5.045 -0.193 -25.396 1.00 34.64 127 MET A O 1
ATOM 851 N N . GLY A 1 107 ? -3.212 -0.912 -26.409 1.00 35.15 128 GLY A N 1
ATOM 852 C CA . GLY A 1 107 ? -2.480 -1.083 -25.147 1.00 36.12 128 GLY A CA 1
ATOM 853 C C . GLY A 1 107 ? -2.343 0.251 -24.409 1.00 34.81 128 GLY A C 1
ATOM 854 O O . GLY A 1 107 ? -2.530 0.328 -23.189 1.00 30.90 128 GLY A O 1
ATOM 855 N N . ASN A 1 108 ? -2.026 1.315 -25.152 1.00 35.27 129 ASN A N 1
ATOM 856 C CA . ASN A 1 108 ? -1.877 2.638 -24.542 1.00 35.72 129 ASN A CA 1
ATOM 857 C C . ASN A 1 108 ? -3.179 3.076 -23.905 1.00 35.25 129 ASN A C 1
ATOM 858 O O . ASN A 1 108 ? -3.196 3.577 -22.766 1.00 38.04 129 ASN A O 1
ATOM 863 N N . LYS A 1 109 ? -4.264 2.879 -24.634 1.00 35.08 130 LYS A N 1
ATOM 864 C CA . LYS A 1 109 ? -5.594 3.207 -24.153 1.00 34.93 130 LYS A CA 1
ATOM 865 C C . LYS A 1 109 ? -5.911 2.440 -22.857 1.00 34.86 130 LYS A C 1
ATOM 866 O O . LYS A 1 109 ? -6.384 3.026 -21.879 1.00 32.20 130 LYS A O 1
ATOM 872 N N . ALA A 1 110 ? -5.651 1.142 -22.828 1.00 35.09 131 ALA A N 1
ATOM 873 C CA . ALA A 1 110 ? -5.910 0.371 -21.608 1.00 34.23 131 ALA A CA 1
ATOM 874 C C . ALA A 1 110 ? -5.120 0.943 -20.415 1.00 35.04 131 ALA A C 1
ATOM 875 O O . ALA A 1 110 ? -5.658 1.136 -19.337 1.00 36.12 131 ALA A O 1
ATOM 877 N N . ARG A 1 111 ? -3.849 1.226 -20.628 1.00 35.92 132 ARG A N 1
ATOM 878 C CA . ARG A 1 111 ? -2.978 1.726 -19.565 1.00 35.45 132 ARG A CA 1
ATOM 879 C C . ARG A 1 111 ? -3.393 3.115 -19.043 1.00 34.16 132 ARG A C 1
ATOM 880 O O . ARG A 1 111 ? -3.311 3.397 -17.846 1.00 34.90 132 ARG A O 1
ATOM 888 N N . PHE A 1 112 ? -3.842 3.970 -19.949 1.00 35.72 133 PHE A N 1
ATOM 889 C CA . PHE A 1 112 ? -4.254 5.297 -19.575 1.00 35.57 133 PHE A CA 1
ATOM 890 C C . PHE A 1 112 ? -5.489 5.183 -18.681 1.00 35.24 133 PHE A C 1
ATOM 891 O O . PHE A 1 112 ? -5.560 5.766 -17.591 1.00 34.38 133 PHE A O 1
ATOM 899 N N . TYR A 1 113 ? -6.475 4.427 -19.131 1.00 32.88 134 TYR A N 1
ATOM 900 C CA . TYR A 1 113 ? -7.724 4.378 -18.378 1.00 31.45 134 TYR A CA 1
ATOM 901 C C . TYR A 1 113 ? -7.538 3.626 -17.064 1.00 33.66 134 TYR A C 1
ATOM 902 O O . TYR A 1 113 ? -8.196 3.951 -16.080 1.00 31.75 134 TYR A O 1
ATOM 911 N N . THR A 1 114 ? -6.612 2.645 -17.010 1.00 29.56 135 THR A N 1
ATOM 912 C CA . THR A 1 114 ? -6.300 1.993 -15.766 1.00 32.09 135 THR A CA 1
ATOM 913 C C . THR A 1 114 ? -5.876 2.999 -14.688 1.00 35.73 135 THR A C 1
ATOM 914 O O . THR A 1 114 ? -6.400 3.003 -13.562 1.00 37.21 135 THR A O 1
ATOM 918 N N . GLN A 1 115 ? -4.971 3.887 -15.057 1.00 35.83 136 GLN A N 1
ATOM 919 C CA . GLN A 1 115 ? -4.484 4.895 -14.170 1.00 38.66 136 GLN A CA 1
ATOM 920 C C . GLN A 1 115 ? -5.580 5.935 -13.828 1.00 36.73 136 GLN A C 1
ATOM 921 O O . GLN A 1 115 ? -5.749 6.335 -12.685 1.00 38.30 136 GLN A O 1
ATOM 927 N N . LEU A 1 116 ? -6.329 6.350 -14.819 1.00 34.59 137 LEU A N 1
ATOM 928 C CA . LEU A 1 116 ? -7.373 7.323 -14.599 1.00 37.08 137 LEU A CA 1
ATOM 929 C C . LEU A 1 116 ? -8.469 6.834 -13.657 1.00 38.27 137 LEU A C 1
ATOM 930 O O . LEU A 1 116 ? -8.829 7.528 -12.699 1.00 37.30 137 LEU A O 1
ATOM 935 N N . TYR A 1 117 ? -9.015 5.659 -13.946 1.00 35.70 138 TYR A N 1
ATOM 936 C CA . TYR A 1 117 ? -10.064 5.098 -13.099 1.00 38.13 138 TYR A CA 1
ATOM 937 C C . TYR A 1 117 ? -9.587 4.891 -11.650 1.00 38.31 138 TYR A C 1
ATOM 938 O O . TYR A 1 117 ? -10.295 5.261 -10.717 1.00 38.32 138 TYR A O 1
ATOM 947 N N . GLN A 1 118 ? -8.376 4.362 -11.474 1.00 38.02 139 GLN A N 1
ATOM 948 C CA . GLN A 1 118 ? -7.825 4.137 -10.151 1.00 41.43 139 GLN A CA 1
ATOM 949 C C . GLN A 1 118 ? -7.704 5.436 -9.374 1.00 41.17 139 GLN A C 1
ATOM 950 O O . GLN A 1 118 ? -8.076 5.498 -8.218 1.00 40.27 139 GLN A O 1
ATOM 956 N N . LYS A 1 119 ? -7.184 6.474 -10.022 1.00 38.46 140 LYS A N 1
ATOM 957 C CA . LYS A 1 119 ? -6.982 7.727 -9.356 1.00 40.92 140 LYS A CA 1
ATOM 958 C C . LYS A 1 119 ? -8.297 8.431 -9.062 1.00 38.32 140 LYS A C 1
ATOM 959 O O . LYS A 1 119 ? -8.431 9.075 -8.003 1.00 40.06 140 LYS A O 1
ATOM 965 N N . MET A 1 120 ? -9.271 8.316 -9.950 1.00 38.83 141 MET A N 1
ATOM 966 C CA . MET A 1 120 ? -10.543 8.998 -9.703 1.00 38.65 141 MET A CA 1
ATOM 967 C C . MET A 1 120 ? -11.391 8.334 -8.615 1.00 39.91 141 MET A C 1
ATOM 968 O O . MET A 1 120 ? -12.456 8.845 -8.266 1.00 39.91 141 MET A O 1
ATOM 973 N N . ALA A 1 121 ? -10.917 7.222 -8.047 1.00 38.46 142 ALA A N 1
ATOM 974 C CA . ALA A 1 121 ? -11.540 6.681 -6.866 1.00 37.81 142 ALA A CA 1
ATOM 975 C C . ALA A 1 121 ? -11.009 7.339 -5.607 1.00 39.53 142 ALA A C 1
ATOM 976 O O . ALA A 1 121 ? -11.586 7.126 -4.535 1.00 41.42 142 ALA A O 1
ATOM 978 N N . HIS A 1 122 ? -9.959 8.167 -5.738 1.00 37.55 143 HIS A N 1
ATOM 979 C CA . HIS A 1 122 ? -9.262 8.835 -4.633 1.00 40.86 143 HIS A CA 1
ATOM 980 C C . HIS A 1 122 ? -9.217 10.366 -4.707 1.00 39.85 143 HIS A C 1
ATOM 981 O O . HIS A 1 122 ? -8.724 10.986 -3.769 1.00 40.12 143 HIS A O 1
ATOM 988 N N . TYR A 1 123 ? -9.701 10.957 -5.805 1.00 42.58 144 TYR A N 1
ATOM 989 C CA . TYR A 1 123 ? -9.753 12.410 -5.978 1.00 41.70 144 TYR A CA 1
ATOM 990 C C . TYR A 1 123 ? -11.126 12.847 -6.443 1.00 41.62 144 TYR A C 1
ATOM 991 O O . TYR A 1 123 ? -11.767 12.132 -7.197 1.00 39.13 144 TYR A O 1
ATOM 1000 N N . ARG A 1 124 ? -11.568 14.042 -6.040 1.00 42.32 145 ARG A N 1
ATOM 1001 C CA . ARG A 1 124 ? -12.868 14.539 -6.480 1.00 43.02 145 ARG A CA 1
ATOM 1002 C C . ARG A 1 124 ? -12.819 15.187 -7.854 1.00 42.64 145 ARG A C 1
ATOM 1003 O O . ARG A 1 124 ? -13.816 15.183 -8.580 1.00 45.62 145 ARG A O 1
ATOM 1011 N N . SER A 1 125 ? -11.665 15.724 -8.212 1.00 41.21 146 SER A N 1
ATOM 1012 C CA . SER A 1 125 ? -11.600 16.698 -9.274 1.00 44.31 146 SER A CA 1
ATOM 1013 C C . SER A 1 125 ? -10.599 16.322 -10.338 1.00 41.18 146 SER A C 1
ATOM 1014 O O . SER A 1 125 ? -9.475 15.924 -10.047 1.00 42.11 146 SER A O 1
ATOM 1017 N N . LEU A 1 126 ? -11.026 16.459 -11.583 1.00 40.81 147 LEU A N 1
ATOM 1018 C CA . LEU A 1 126 ? -10.228 16.122 -12.751 1.00 41.65 147 LEU A CA 1
ATOM 1019 C C . LEU A 1 126 ? -10.266 17.335 -13.662 1.00 42.36 147 LEU A C 1
ATOM 1020 O O . LEU A 1 126 ? -11.312 17.962 -13.821 1.00 41.61 147 LEU A O 1
ATOM 1025 N N . SER A 1 127 ? -9.124 17.683 -14.232 1.00 43.50 148 SER A N 1
ATOM 1026 C CA . SER A 1 127 ? -9.088 18.557 -15.395 1.00 44.54 148 SER A CA 1
ATOM 1027 C C . SER A 1 127 ? -7.856 18.213 -16.228 1.00 43.91 148 SER A C 1
ATOM 1028 O O . SER A 1 127 ? -7.071 17.307 -15.882 1.00 40.80 148 SER A O 1
ATOM 1031 N N . VAL A 1 128 ? -7.692 18.913 -17.340 1.00 42.11 149 VAL A N 1
ATOM 1032 C CA . VAL A 1 128 ? -6.563 18.660 -18.209 1.00 42.84 149 VAL A CA 1
ATOM 1033 C C . VAL A 1 128 ? -5.797 19.970 -18.307 1.00 45.02 149 VAL A C 1
ATOM 1034 O O . VAL A 1 128 ? -6.376 21.007 -18.627 1.00 43.00 149 VAL A O 1
ATOM 1038 N N . ILE A 1 129 ? -4.513 19.924 -17.968 1.00 42.69 150 ILE A N 1
ATOM 1039 C CA . ILE A 1 129 ? -3.657 21.132 -17.975 1.00 44.61 150 ILE A CA 1
ATOM 1040 C C . ILE A 1 129 ? -2.575 20.984 -19.035 1.00 42.54 150 ILE A C 1
ATOM 1041 O O . ILE A 1 129 ? -2.105 19.875 -19.286 1.00 41.10 150 ILE A O 1
ATOM 1046 N N . ASN A 1 130 ? -2.184 22.089 -19.650 1.00 44.05 151 ASN A N 1
ATOM 1047 C CA . ASN A 1 130 ? -0.973 22.142 -20.456 1.00 43.07 151 ASN A CA 1
ATOM 1048 C C . ASN A 1 130 ? 0.277 22.081 -19.573 1.00 44.18 151 ASN A C 1
ATOM 1049 O O . ASN A 1 130 ? 0.328 22.674 -18.482 1.00 43.45 151 ASN A O 1
ATOM 1054 N N . ILE A 1 131 ? 1.305 21.408 -20.072 1.00 45.13 152 ILE A N 1
ATOM 1055 C CA . ILE A 1 131 ? 2.642 21.436 -19.480 1.00 44.97 152 ILE A CA 1
ATOM 1056 C C . ILE A 1 131 ? 3.575 22.167 -20.442 1.00 46.73 152 ILE A C 1
ATOM 1057 O O . ILE A 1 131 ? 3.638 21.797 -21.612 1.00 46.19 152 ILE A O 1
ATOM 1062 N N . THR A 1 132 ? 4.309 23.166 -19.949 1.00 47.23 153 THR A N 1
ATOM 1063 C CA . THR A 1 132 ? 5.340 23.836 -20.730 1.00 49.16 153 THR A CA 1
ATOM 1064 C C . THR A 1 132 ? 6.733 23.362 -20.331 1.00 48.74 153 THR A C 1
ATOM 1065 O O . THR A 1 132 ? 6.934 22.748 -19.265 1.00 46.40 153 THR A O 1
ATOM 1069 N N . TYR A 1 133 ? 7.713 23.669 -21.168 1.00 49.46 154 TYR A N 1
ATOM 1070 C CA . TYR A 1 133 ? 9.078 23.261 -20.860 1.00 50.09 154 TYR A CA 1
ATOM 1071 C C . TYR A 1 133 ? 10.053 24.331 -21.242 1.00 53.01 154 TYR A C 1
ATOM 1072 O O . TYR A 1 133 ? 9.750 25.172 -22.078 1.00 52.21 154 TYR A O 1
ATOM 1081 N N . THR A 1 134 ? 11.224 24.290 -20.612 1.00 53.75 155 THR A N 1
ATOM 1082 C CA . THR A 1 134 ? 12.358 25.074 -21.032 1.00 56.21 155 THR A CA 1
ATOM 1083 C C . THR A 1 134 ? 13.406 24.131 -21.627 1.00 56.07 155 THR A C 1
ATOM 1084 O O . THR A 1 134 ? 13.526 22.961 -21.221 1.00 52.66 155 THR A O 1
ATOM 1088 N N . TYR A 1 135 ? 14.175 24.660 -22.570 1.00 57.18 156 TYR A N 1
ATOM 1089 C CA . TYR A 1 135 ? 15.060 23.857 -23.407 1.00 58.41 156 TYR A CA 1
ATOM 1090 C C . TYR A 1 135 ? 16.166 24.753 -23.934 1.00 62.84 156 TYR A C 1
ATOM 1091 O O . TYR A 1 135 ? 15.873 25.734 -24.595 1.00 62.01 156 TYR A O 1
ATOM 1100 N N . ASN A 1 136 ? 17.427 24.407 -23.658 1.00 69.54 157 ASN A N 1
ATOM 1101 C CA . ASN A 1 136 ? 18.577 25.187 -24.146 1.00 72.56 157 ASN A CA 1
ATOM 1102 C C . ASN A 1 136 ? 19.079 24.608 -25.470 1.00 72.38 157 ASN A C 1
ATOM 1103 O O . ASN A 1 136 ? 20.240 24.223 -25.575 1.00 80.82 157 ASN A O 1
ATOM 1108 N N . GLY A 1 137 ? 18.214 24.527 -26.470 1.00 67.88 158 GLY A N 1
ATOM 1109 C CA . GLY A 1 137 ? 18.633 24.194 -27.827 1.00 65.14 158 GLY A CA 1
ATOM 1110 C C . GLY A 1 137 ? 17.819 24.963 -28.839 1.00 63.27 158 GLY A C 1
ATOM 1111 O O . GLY A 1 137 ? 16.862 25.662 -28.474 1.00 61.63 158 GLY A O 1
ATOM 1112 N N . SER A 1 138 ? 18.200 24.856 -30.108 1.00 62.50 159 SER A N 1
ATOM 1113 C CA . SER A 1 138 ? 17.458 25.520 -31.193 1.00 64.54 159 SER A CA 1
ATOM 1114 C C . SER A 1 138 ? 16.450 24.577 -31.866 1.00 61.52 159 SER A C 1
ATOM 1115 O O . SER A 1 138 ? 15.594 25.013 -32.632 1.00 61.50 159 SER A O 1
ATOM 1118 N N . ALA A 1 139 ? 16.532 23.290 -31.537 1.00 58.51 160 ALA A N 1
ATOM 1119 C CA . ALA A 1 139 ? 15.601 22.297 -32.067 1.00 56.06 160 ALA A CA 1
ATOM 1120 C C . ALA A 1 139 ? 14.195 22.611 -31.583 1.00 53.69 160 ALA A C 1
ATOM 1121 O O . ALA A 1 139 ? 14.003 23.084 -30.469 1.00 52.88 160 ALA A O 1
ATOM 1123 N N . GLY A 1 140 ? 13.214 22.368 -32.439 1.00 54.35 161 GLY A N 1
ATOM 1124 C CA . GLY A 1 140 ? 11.834 22.690 -32.129 1.00 53.47 161 GLY A CA 1
ATOM 1125 C C . GLY A 1 140 ? 10.951 21.468 -32.194 1.00 51.43 161 GLY A C 1
ATOM 1126 O O . GLY A 1 140 ? 11.399 20.387 -32.580 1.00 51.50 161 GLY A O 1
ATOM 1127 N N . PRO A 1 141 ? 9.688 21.628 -31.806 1.00 50.95 162 PRO A N 1
ATOM 1128 C CA . PRO A 1 141 ? 8.727 20.521 -31.753 1.00 48.72 162 PRO A CA 1
ATOM 1129 C C . PRO A 1 141 ? 8.365 20.045 -33.164 1.00 50.76 162 PRO A C 1
ATOM 1130 O O . PRO A 1 141 ? 8.310 20.859 -34.085 1.00 52.49 162 PRO A O 1
ATOM 1134 N N . VAL A 1 142 ? 8.178 18.738 -33.339 1.00 50.04 163 VAL A N 1
ATOM 1135 C CA . VAL A 1 142 ? 7.777 18.183 -34.628 1.00 50.15 163 VAL A CA 1
ATOM 1136 C C . VAL A 1 142 ? 6.655 17.196 -34.384 1.00 47.08 163 VAL A C 1
ATOM 1137 O O . VAL A 1 142 ? 6.664 16.480 -33.395 1.00 42.77 163 VAL A O 1
ATOM 1141 N N . SER A 1 143 ? 5.704 17.168 -35.306 1.00 50.07 164 SER A N 1
ATOM 1142 C CA . SER A 1 143 ? 4.597 16.239 -35.267 1.00 50.17 164 SER A CA 1
ATOM 1143 C C . SER A 1 143 ? 5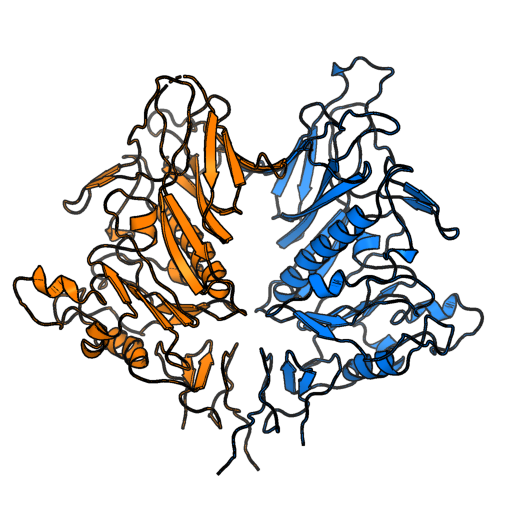.030 14.944 -35.920 1.00 52.10 164 SER A C 1
ATOM 1144 O O . SER A 1 143 ? 4.883 14.774 -37.115 1.00 55.50 164 SER A O 1
ATOM 1147 N N . MET A 1 144 ? 5.556 14.034 -35.127 1.00 50.76 165 MET A N 1
ATOM 1148 C CA . MET A 1 144 ? 6.062 12.805 -35.640 1.00 55.53 165 MET A CA 1
ATOM 1149 C C . MET A 1 144 ? 5.056 11.683 -35.558 1.00 55.00 165 MET A C 1
ATOM 1150 O O . MET A 1 144 ? 5.331 10.572 -36.003 1.00 54.81 165 MET A O 1
ATOM 1155 N N . CYS A 1 145 ? 3.912 11.949 -34.952 1.00 52.34 166 CYS A N 1
ATOM 1156 C CA . CYS A 1 145 ? 2.898 10.927 -34.830 1.00 52.42 166 CYS A CA 1
ATOM 1157 C C . CYS A 1 145 ? 1.547 11.512 -35.309 1.00 50.90 166 CYS A C 1
ATOM 1158 O O . CYS A 1 145 ? 0.931 12.360 -34.644 1.00 45.90 166 CYS A O 1
ATOM 1161 N N . LYS A 1 146 ? 1.124 11.080 -36.496 1.00 52.84 167 LYS A N 1
ATOM 1162 C CA . LYS A 1 146 ? -0.135 11.524 -37.085 1.00 54.25 167 LYS A CA 1
ATOM 1163 C C . LYS A 1 146 ? -0.650 10.557 -38.132 1.00 53.34 167 LYS A C 1
ATOM 1164 O O . LYS A 1 146 ? 0.113 9.794 -38.711 1.00 52.59 167 LYS A O 1
ATOM 1170 N N . HIS A 1 147 ? -1.955 10.608 -38.377 1.00 50.43 168 HIS A N 1
ATOM 1171 C CA . HIS A 1 147 ? -2.623 9.597 -39.171 1.00 50.72 168 HIS A CA 1
ATOM 1172 C C . HIS A 1 147 ? -3.906 10.147 -39.764 1.00 51.98 168 HIS A C 1
ATOM 1173 O O . HIS A 1 147 ? -4.607 10.908 -39.124 1.00 50.49 168 HIS A O 1
ATOM 1180 N N . ILE A 1 148 ? -4.208 9.750 -40.988 1.00 56.44 169 ILE A N 1
ATOM 1181 C CA . ILE A 1 148 ? -5.464 10.119 -41.642 1.00 60.31 169 ILE A CA 1
ATOM 1182 C C . ILE A 1 148 ? -6.299 8.858 -41.830 1.00 62.50 169 ILE A C 1
ATOM 1183 O O . ILE A 1 148 ? -5.823 7.856 -42.358 1.00 61.08 169 ILE A O 1
ATOM 1188 N N . ALA A 1 149 ? -7.534 8.895 -41.349 1.00 63.13 170 ALA A N 1
ATOM 1189 C CA . ALA A 1 149 ? -8.457 7.798 -41.557 1.00 64.04 170 ALA A CA 1
ATOM 1190 C C . ALA A 1 149 ? -9.861 8.324 -41.404 1.00 65.40 170 ALA A C 1
ATOM 1191 O O . ALA A 1 149 ? -10.117 9.195 -40.544 1.00 60.23 170 ALA A O 1
ATOM 1193 N N . ASN A 1 150 ? -10.770 7.779 -42.207 1.00 67.10 171 ASN A N 1
ATOM 1194 C CA . ASN A 1 150 ? -12.178 8.134 -42.120 1.00 71.80 171 ASN A CA 1
ATOM 1195 C C . ASN A 1 150 ? -12.369 9.636 -42.264 1.00 74.26 171 ASN A C 1
ATOM 1196 O O . ASN A 1 150 ? -13.174 10.251 -41.559 1.00 71.58 171 ASN A O 1
ATOM 1201 N N . GLY A 1 151 ? -11.613 10.217 -43.192 1.00 81.87 172 GLY A N 1
ATOM 1202 C CA . GLY A 1 151 ? -11.560 11.660 -43.369 1.00 84.89 172 GLY A CA 1
ATOM 1203 C C . GLY A 1 151 ? -10.603 12.308 -42.388 1.00 85.03 172 GLY A C 1
ATOM 1204 O O . GLY A 1 151 ? -9.584 12.876 -42.797 1.00 92.24 172 GLY A O 1
ATOM 1205 N N . VAL A 1 152 ? -10.934 12.190 -41.098 1.00 80.88 173 VAL A N 1
ATOM 1206 C CA . VAL A 1 152 ? -10.238 12.863 -40.001 1.00 76.30 173 VAL A CA 1
ATOM 1207 C C . VAL A 1 152 ? -8.731 12.599 -39.970 1.00 73.96 173 VAL A C 1
ATOM 1208 O O . VAL A 1 152 ? -8.264 11.459 -40.085 1.00 68.81 173 VAL A O 1
ATOM 1212 N N . THR A 1 153 ? -7.980 13.681 -39.826 1.00 71.84 174 THR A N 1
ATOM 1213 C CA . THR A 1 153 ? -6.562 13.593 -39.554 1.00 69.49 174 THR A CA 1
ATOM 1214 C C . THR A 1 153 ? -6.347 13.821 -38.035 1.00 62.67 174 THR A C 1
ATOM 1215 O O . THR A 1 153 ? -6.819 14.811 -37.464 1.00 59.76 174 THR A O 1
ATOM 1219 N N . LEU A 1 154 ? -5.694 12.855 -37.386 1.00 55.44 175 LEU A N 1
ATOM 1220 C CA . LEU A 1 154 ? -5.398 12.923 -35.963 1.00 50.85 175 LEU A CA 1
ATOM 1221 C C . LEU A 1 154 ? -3.915 13.227 -35.780 1.00 48.96 175 LEU A C 1
ATOM 1222 O O . LEU A 1 154 ? -3.046 12.549 -36.347 1.00 47.18 175 LEU A O 1
ATOM 1227 N N . THR A 1 155 ? -3.638 14.240 -34.968 1.00 47.01 176 THR A N 1
ATOM 1228 C CA . THR A 1 155 ? -2.271 14.698 -34.730 1.00 44.38 176 THR A CA 1
ATOM 1229 C C . THR A 1 155 ? -2.011 14.627 -33.271 1.00 41.06 176 THR A C 1
ATOM 1230 O O . THR A 1 155 ? -2.673 15.297 -32.471 1.00 42.24 176 THR A O 1
ATOM 1234 N N . LEU A 1 156 ? -1.087 13.749 -32.912 1.00 39.81 177 LEU A N 1
ATOM 1235 C CA . LEU A 1 156 ? -0.671 13.585 -31.557 1.00 38.60 177 LEU A CA 1
ATOM 1236 C C . LEU A 1 156 ? 0.107 14.831 -31.176 1.00 38.83 177 LEU A C 1
ATOM 1237 O O . LEU A 1 156 ? 0.899 15.295 -31.957 1.00 36.53 177 LEU A O 1
ATOM 1242 N N . ASN A 1 157 ? -0.130 15.354 -29.986 1.00 38.22 178 ASN A N 1
ATOM 1243 C CA . ASN A 1 157 ? 0.674 16.469 -29.504 1.00 39.89 178 ASN A CA 1
ATOM 1244 C C . ASN A 1 157 ? 1.118 16.280 -28.075 1.00 39.52 178 ASN A C 1
ATOM 1245 O O . ASN A 1 157 ? 1.687 17.198 -27.473 1.00 38.53 178 ASN A O 1
ATOM 1250 N N . ASN A 1 158 ? 0.849 15.091 -27.523 1.00 36.11 179 ASN A N 1
ATOM 1251 C CA . ASN A 1 158 ? 1.319 14.709 -26.194 1.00 36.87 179 ASN A CA 1
ATOM 1252 C C . ASN A 1 158 ? 1.822 13.267 -26.204 1.00 38.42 179 ASN A C 1
ATOM 1253 O O . ASN A 1 158 ? 1.039 12.329 -26.468 1.00 38.17 179 ASN A O 1
ATOM 1258 N N . PRO A 1 159 ? 3.118 13.067 -25.931 1.00 37.85 180 PRO A N 1
ATOM 1259 C CA . PRO A 1 159 ? 4.132 14.063 -25.625 1.00 39.50 180 PRO A CA 1
ATOM 1260 C C . PRO A 1 159 ? 4.557 14.864 -26.834 1.00 39.62 180 PRO A C 1
ATOM 1261 O O . PRO A 1 159 ? 4.210 14.535 -27.977 1.00 40.84 180 PRO A O 1
ATOM 1265 N N . THR A 1 160 ? 5.324 15.916 -26.571 1.00 42.13 181 THR A N 1
ATOM 1266 C CA . THR A 1 160 ? 5.958 16.714 -27.604 1.00 40.37 181 THR A CA 1
ATOM 1267 C C . THR A 1 160 ? 7.218 15.989 -28.055 1.00 41.30 181 THR A C 1
ATOM 1268 O O . THR A 1 160 ? 7.946 15.423 -27.221 1.00 40.78 181 THR A O 1
ATOM 1272 N N . PHE A 1 161 ? 7.461 15.964 -29.366 1.00 41.05 182 PHE A N 1
ATOM 1273 C CA . PHE A 1 161 ? 8.729 15.447 -29.903 1.00 42.03 182 PHE A CA 1
ATOM 1274 C C . PHE A 1 161 ? 9.576 16.632 -30.326 1.00 43.71 182 PHE A C 1
ATOM 1275 O O . PHE A 1 161 ? 9.108 17.486 -31.052 1.00 41.43 182 PHE A O 1
ATOM 1283 N N . ILE A 1 162 ? 10.830 16.640 -29.896 1.00 45.33 183 ILE A N 1
ATOM 1284 C CA . ILE A 1 162 ? 11.759 17.699 -30.247 1.00 50.06 183 ILE A CA 1
ATOM 1285 C C . ILE A 1 162 ? 12.687 17.147 -31.331 1.00 52.30 183 ILE A C 1
ATOM 1286 O O . ILE A 1 162 ? 13.473 16.255 -31.088 1.00 52.01 183 ILE A O 1
ATOM 1291 N N . GLY A 1 163 ? 12.550 17.689 -32.532 1.00 53.87 184 GLY A N 1
ATOM 1292 C CA . GLY A 1 163 ? 13.247 17.205 -33.694 1.00 57.56 184 GLY A CA 1
ATOM 1293 C C . GLY A 1 163 ? 14.690 17.630 -33.753 1.00 61.62 184 GLY A C 1
ATOM 1294 O O . GLY A 1 163 ? 15.009 18.786 -33.499 1.00 63.28 184 GLY A O 1
ATOM 1295 N N . LYS A 1 164 ? 15.553 16.670 -34.072 1.00 64.77 185 LYS A N 1
ATOM 1296 C CA . LYS A 1 164 ? 16.959 16.923 -34.336 1.00 71.20 185 LYS A CA 1
ATOM 1297 C C . LYS A 1 164 ? 17.096 17.689 -35.660 1.00 73.27 185 LYS A C 1
ATOM 1298 O O . LYS A 1 164 ? 16.424 17.368 -36.636 1.00 73.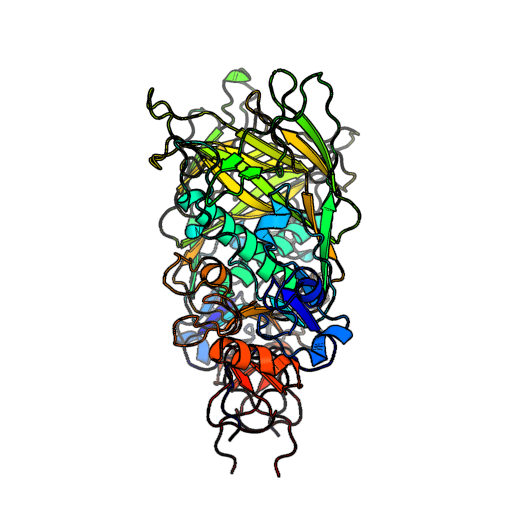32 185 LYS A O 1
ATOM 1304 N N . GLU A 1 165 ? 17.943 18.714 -35.688 1.00 76.54 186 GLU A N 1
ATOM 1305 C CA . GLU A 1 165 ? 18.199 19.455 -36.922 1.00 80.33 186 GLU A CA 1
ATOM 1306 C C . GLU A 1 165 ? 19.381 18.777 -37.607 1.00 85.90 186 GLU A C 1
ATOM 1307 O O . GLU A 1 165 ? 20.535 19.069 -37.292 1.00 87.03 186 GLU A O 1
ATOM 1313 N N . VAL A 1 166 ? 19.104 17.853 -38.525 1.00 91.07 187 VAL A N 1
ATOM 1314 C CA . VAL A 1 166 ? 20.174 17.054 -39.153 1.00 95.52 187 VAL A CA 1
ATOM 1315 C C . VAL A 1 166 ? 21.062 17.916 -40.066 1.00 97.06 187 VAL A C 1
ATOM 1316 O O . VAL A 1 166 ? 22.177 17.522 -40.421 1.00 100.86 187 VAL A O 1
ATOM 1320 N N . SER A 1 167 ? 20.556 19.087 -40.444 1.00 95.58 188 SER A N 1
ATOM 1321 C CA . SER A 1 167 ? 21.377 20.125 -41.055 1.00 96.16 188 SER A CA 1
ATOM 1322 C C . SER A 1 167 ? 22.563 20.489 -40.160 1.00 95.50 188 SER A C 1
ATOM 1323 O O . SER A 1 167 ? 23.674 20.687 -40.646 1.00 97.48 188 SER A O 1
ATOM 1326 N N . LYS A 1 168 ? 22.304 20.576 -38.854 1.00 92.13 189 LYS A N 1
ATOM 1327 C CA . LYS A 1 168 ? 23.302 21.015 -37.857 1.00 90.73 189 LYS A CA 1
ATOM 1328 C C . LYS A 1 168 ? 24.176 19.905 -37.262 1.00 84.69 189 LYS A C 1
ATOM 1329 O O . LYS A 1 168 ? 23.789 18.733 -37.259 1.00 81.77 189 LYS A O 1
ATOM 1335 N N . PRO A 1 169 ? 25.369 20.283 -36.749 1.00 82.09 190 PRO A N 1
ATOM 1336 C CA . PRO A 1 169 ? 26.216 19.342 -36.021 1.00 79.20 190 PRO A CA 1
ATOM 1337 C C . PRO A 1 169 ? 25.431 18.597 -34.963 1.00 75.35 190 PRO A C 1
ATOM 1338 O O . PRO A 1 169 ? 24.572 19.176 -34.312 1.00 70.00 190 PRO A O 1
ATOM 1342 N N . ASP A 1 170 ? 25.748 17.328 -34.778 1.00 76.14 191 ASP A N 1
ATOM 1343 C CA . ASP A 1 170 ? 25.022 16.502 -33.833 1.00 76.38 191 ASP A CA 1
ATOM 1344 C C . ASP A 1 170 ? 25.042 17.065 -32.401 1.00 73.44 191 ASP A C 1
ATOM 1345 O O . ASP A 1 170 ? 24.079 16.881 -31.667 1.00 70.12 191 ASP A O 1
ATOM 1350 N N . TYR A 1 171 ? 26.109 17.767 -32.005 1.00 75.12 192 TYR A N 1
ATOM 1351 C CA . TYR A 1 171 ? 26.202 18.262 -30.623 1.00 74.00 192 TYR A CA 1
ATOM 1352 C C . TYR A 1 171 ? 25.251 19.432 -30.323 1.00 72.82 192 TYR A C 1
ATOM 1353 O O . TYR A 1 171 ? 25.000 19.732 -29.162 1.00 71.73 192 TYR A O 1
ATOM 1362 N N . TYR A 1 172 ? 24.722 20.083 -31.356 1.00 71.94 193 TYR A N 1
ATOM 1363 C CA . TYR A 1 172 ? 23.679 21.088 -31.163 1.00 70.78 193 TYR A CA 1
ATOM 1364 C C . TYR A 1 172 ? 22.396 20.505 -30.572 1.00 66.48 193 TYR A C 1
ATOM 1365 O O . TYR A 1 172 ? 21.614 21.238 -29.982 1.00 65.85 193 TYR A O 1
ATOM 1374 N N . TYR A 1 173 ? 22.166 19.204 -30.744 1.00 63.58 194 TYR A N 1
ATOM 1375 C CA . TYR A 1 173 ? 20.934 18.589 -30.308 1.00 61.06 194 TYR A CA 1
ATOM 1376 C C . TYR A 1 173 ? 20.996 18.323 -28.819 1.00 59.71 194 TYR A C 1
ATOM 1377 O O . TYR A 1 173 ? 21.667 17.397 -28.382 1.00 60.16 194 TYR A O 1
ATOM 1386 N N . GLU A 1 174 ? 20.324 19.153 -28.035 1.00 58.13 195 GLU A N 1
ATOM 1387 C CA . GLU A 1 174 ? 20.263 18.933 -26.608 1.00 58.16 195 GLU A CA 1
ATOM 1388 C C . GLU A 1 174 ? 19.244 17.813 -26.352 1.00 53.46 195 GLU A C 1
ATOM 1389 O O . GLU A 1 174 ? 18.153 17.816 -26.915 1.00 48.95 195 GLU A O 1
ATOM 1395 N N . SER A 1 175 ? 19.598 16.867 -25.503 1.00 51.40 196 SER A N 1
ATOM 1396 C CA . SER A 1 175 ? 18.678 15.776 -25.222 1.00 49.52 196 SER A CA 1
ATOM 1397 C C . SER A 1 175 ? 18.113 15.844 -23.808 1.00 50.70 196 SER A C 1
ATOM 1398 O O . SER A 1 175 ? 17.838 14.815 -23.183 1.00 47.26 196 SER A O 1
ATOM 1401 N N . GLU A 1 176 ? 17.936 17.070 -23.301 1.00 53.50 197 GLU A N 1
ATOM 1402 C CA . GLU A 1 176 ? 17.115 17.264 -22.120 1.00 54.73 197 GLU A CA 1
ATOM 1403 C C . GLU A 1 176 ? 16.362 18.568 -22.072 1.00 52.12 197 GLU A C 1
ATOM 1404 O O . GLU A 1 176 ? 16.701 19.523 -22.760 1.00 54.19 197 GLU A O 1
ATOM 1410 N N . ALA A 1 177 ? 15.299 18.555 -21.280 1.00 48.64 198 ALA A N 1
ATOM 1411 C CA . ALA A 1 177 ? 14.392 19.675 -21.129 1.00 51.13 198 ALA A CA 1
ATOM 1412 C C . ALA A 1 177 ? 13.796 19.657 -19.729 1.00 50.31 198 ALA A C 1
ATOM 1413 O O . ALA A 1 177 ? 13.537 18.583 -19.177 1.00 49.54 198 ALA A O 1
ATOM 1415 N N . ASN A 1 178 ? 13.555 20.835 -19.171 1.00 50.98 199 ASN A N 1
ATOM 1416 C CA . ASN A 1 178 ? 12.972 20.950 -17.836 1.00 51.30 199 ASN A CA 1
ATOM 1417 C C . ASN A 1 178 ? 11.493 21.257 -17.917 1.00 50.13 199 ASN A C 1
ATOM 1418 O O . ASN A 1 178 ? 11.081 22.079 -18.738 1.00 48.08 199 ASN A O 1
ATOM 1423 N N . PHE A 1 179 ? 10.693 20.602 -17.074 1.00 47.65 200 PHE A N 1
ATOM 1424 C CA . PHE A 1 179 ? 9.302 20.995 -16.888 1.00 46.31 200 PHE A CA 1
ATOM 1425 C C . PHE A 1 179 ? 8.946 20.973 -15.409 1.00 47.65 200 PHE A C 1
ATOM 1426 O O . PHE A 1 179 ? 9.530 20.233 -14.622 1.00 49.35 200 PHE A O 1
ATOM 1434 N N . THR A 1 180 ? 7.972 21.792 -15.057 1.00 47.96 201 THR A N 1
ATOM 1435 C CA . THR A 1 180 ? 7.437 21.889 -13.713 1.00 49.86 201 THR A CA 1
ATOM 1436 C C . THR A 1 180 ? 5.975 21.387 -13.712 1.00 49.87 201 THR A C 1
ATOM 1437 O O . THR A 1 180 ? 5.193 21.662 -14.627 1.00 50.15 201 THR A O 1
ATOM 1441 N N . LEU A 1 181 ? 5.652 20.584 -12.710 1.00 48.80 202 LEU A N 1
ATOM 1442 C CA . LEU A 1 181 ? 4.270 20.212 -12.419 1.00 47.60 202 LEU A CA 1
ATOM 1443 C C . LEU A 1 181 ? 3.847 20.943 -11.147 1.00 48.27 202 LEU A C 1
ATOM 1444 O O . LEU A 1 181 ? 4.412 20.724 -10.082 1.00 47.72 202 LEU A O 1
ATOM 1449 N N . GLN A 1 182 ? 2.858 21.814 -11.270 1.00 47.29 203 GLN A N 1
ATOM 1450 C CA . GLN A 1 182 ? 2.333 22.539 -10.134 1.00 50.20 203 GLN A CA 1
ATOM 1451 C C . GLN A 1 182 ? 0.820 22.702 -10.284 1.00 48.42 203 GLN A C 1
ATOM 1452 O O . GLN A 1 182 ? 0.278 22.601 -11.383 1.00 48.38 203 GLN A O 1
ATOM 1458 N N . GLY A 1 183 ? 0.154 22.979 -9.178 1.00 50.30 204 GLY A N 1
ATOM 1459 C CA . GLY A 1 183 ? -1.266 23.279 -9.194 1.00 51.53 204 GLY A CA 1
ATOM 1460 C C . GLY A 1 183 ? -2.182 22.077 -9.062 1.00 52.46 204 GLY A C 1
ATOM 1461 O O . GLY A 1 183 ? -3.377 22.249 -9.120 1.00 53.08 204 GLY A O 1
ATOM 1462 N N . CYS A 1 184 ? -1.639 20.872 -8.857 1.00 51.56 205 CYS A N 1
ATOM 1463 C CA . CYS A 1 184 ? -2.464 19.664 -8.647 1.00 53.20 205 CYS A CA 1
ATOM 1464 C C . CYS A 1 184 ? -1.845 18.791 -7.553 1.00 52.68 205 CYS A C 1
ATOM 1465 O O . CYS A 1 184 ? -0.670 18.944 -7.244 1.00 50.32 205 CYS A O 1
ATOM 1468 N N . ASP A 1 185 ? -2.631 17.907 -6.950 1.00 49.55 206 ASP A N 1
ATOM 1469 C CA . ASP A 1 185 ? -2.096 16.954 -5.983 1.00 50.59 206 ASP A CA 1
ATOM 1470 C C . ASP A 1 185 ? -1.308 15.892 -6.699 1.00 47.63 206 ASP A C 1
ATOM 1471 O O . ASP A 1 185 ? -0.232 15.518 -6.261 1.00 48.07 206 ASP A O 1
ATOM 1476 N N . GLU A 1 186 ? -1.869 15.376 -7.790 1.00 46.55 207 GLU A N 1
ATOM 1477 C CA . GLU A 1 186 ? -1.154 14.448 -8.667 1.00 44.41 207 GLU A CA 1
ATOM 1478 C C . GLU A 1 186 ? -1.406 14.800 -10.126 1.00 40.67 207 GLU A C 1
ATOM 1479 O O . GLU A 1 186 ? -2.393 15.465 -10.475 1.00 37.05 207 GLU A O 1
ATOM 1485 N N . PHE A 1 187 ? -0.507 14.318 -10.971 1.00 38.36 208 PHE A N 1
ATOM 1486 C CA . PHE A 1 187 ? -0.528 14.559 -12.397 1.00 38.37 208 PHE A CA 1
ATOM 1487 C C . PHE A 1 187 ? -0.378 13.236 -13.136 1.00 39.45 208 PHE A C 1
ATOM 1488 O O . PHE A 1 187 ? 0.594 12.509 -12.896 1.00 40.36 208 PHE A O 1
ATOM 1496 N N . ILE A 1 188 ? -1.286 12.931 -14.055 1.00 37.24 209 ILE A N 1
ATOM 1497 C CA . ILE A 1 188 ? -1.049 11.811 -14.973 1.00 37.10 209 ILE A CA 1
ATOM 1498 C C . ILE A 1 188 ? -0.376 12.292 -16.232 1.00 35.36 209 ILE A C 1
ATOM 1499 O O . ILE A 1 188 ? -0.911 13.127 -16.919 1.00 36.31 209 ILE A O 1
ATOM 1504 N N . VAL A 1 189 ? 0.826 11.779 -16.502 1.00 37.35 210 VAL A N 1
ATOM 1505 C CA . VAL A 1 189 ? 1.566 12.132 -17.709 1.00 37.21 210 VAL A CA 1
ATOM 1506 C C . VAL A 1 189 ? 2.057 10.899 -18.452 1.00 36.26 210 VAL A C 1
ATOM 1507 O O . VAL A 1 189 ? 2.301 9.854 -17.843 1.00 36.40 210 VAL A O 1
ATOM 1511 N N . PRO A 1 190 ? 2.239 11.021 -19.770 1.00 36.43 211 PRO A N 1
ATOM 1512 C CA . PRO A 1 190 ? 2.691 9.877 -20.537 1.00 37.27 211 PRO A CA 1
ATOM 1513 C C . PRO A 1 190 ? 4.205 9.836 -20.616 1.00 38.69 211 PRO A C 1
ATOM 1514 O O . PRO A 1 190 ? 4.835 10.866 -20.787 1.00 37.60 211 PRO A O 1
ATOM 1518 N N . LEU A 1 191 ? 4.776 8.644 -20.472 1.00 39.19 212 LEU A N 1
ATOM 1519 C CA . LEU A 1 191 ? 6.207 8.421 -20.715 1.00 38.20 212 LEU A CA 1
ATOM 1520 C C . LEU A 1 191 ? 6.268 7.388 -21.827 1.00 39.82 212 LEU A C 1
ATOM 1521 O O . LEU A 1 191 ? 5.815 6.241 -21.647 1.00 36.48 212 LEU A O 1
ATOM 1526 N N . CYS A 1 192 ? 6.791 7.785 -22.981 1.00 38.35 213 CYS A N 1
ATOM 1527 C CA . CYS A 1 192 ? 6.684 6.961 -24.200 1.00 40.35 213 CYS A CA 1
ATOM 1528 C C . CYS A 1 192 ? 7.995 6.805 -24.944 1.00 40.03 213 CYS A C 1
ATOM 1529 O O . CYS A 1 192 ? 8.836 7.700 -24.923 1.00 43.11 213 CYS A O 1
ATOM 1532 N N . VAL A 1 193 ? 8.151 5.679 -25.622 1.00 42.17 214 VAL A N 1
ATOM 1533 C CA . VAL A 1 193 ? 9.248 5.486 -26.581 1.00 42.03 214 VAL A CA 1
ATOM 1534 C C . VAL A 1 193 ? 8.704 4.792 -27.815 1.00 40.38 214 VAL A C 1
ATOM 1535 O O . VAL A 1 193 ? 7.714 4.056 -27.746 1.00 37.06 214 VAL A O 1
ATOM 1539 N N . PHE A 1 194 ? 9.357 5.045 -28.944 1.00 39.99 215 PHE A N 1
ATOM 1540 C CA . PHE A 1 194 ? 9.132 4.253 -30.141 1.00 41.29 215 PHE A CA 1
ATOM 1541 C C . PHE A 1 194 ? 9.809 2.904 -29.960 1.00 42.70 215 PHE A C 1
ATOM 1542 O O . PHE A 1 194 ? 10.916 2.830 -29.419 1.00 40.90 215 PHE A O 1
ATOM 1550 N N . ASN A 1 195 ? 9.118 1.863 -30.415 1.00 43.35 216 ASN A N 1
ATOM 1551 C CA . ASN A 1 195 ? 9.556 0.476 -30.312 1.00 45.98 216 ASN A CA 1
ATOM 1552 C C . ASN A 1 195 ? 9.168 -0.243 -31.582 1.00 46.58 216 ASN A C 1
ATOM 1553 O O . ASN A 1 195 ? 8.008 -0.166 -31.997 1.00 44.27 216 ASN A O 1
ATOM 1558 N N . GLY A 1 196 ? 10.115 -0.963 -32.181 1.00 46.46 217 GLY A N 1
ATOM 1559 C CA . GLY A 1 196 ? 9.839 -1.800 -33.348 1.00 47.59 217 GLY A CA 1
ATOM 1560 C C . GLY A 1 196 ? 10.901 -1.693 -34.428 1.00 51.80 217 GLY A C 1
ATOM 1561 O O . GLY A 1 196 ? 11.865 -0.944 -34.289 1.00 48.60 217 GLY A O 1
ATOM 1562 N N . GLN A 1 197 ? 10.740 -2.455 -35.506 1.00 57.01 218 GLN A N 1
ATOM 1563 C CA . GLN A 1 197 ? 11.728 -2.416 -36.579 1.00 62.93 218 GLN A CA 1
ATOM 1564 C C . GLN A 1 197 ? 11.322 -1.437 -37.655 1.00 64.44 218 GLN A C 1
ATOM 1565 O O . GLN A 1 197 ? 10.142 -1.338 -37.976 1.00 62.57 218 GLN A O 1
ATOM 1571 N N . TYR A 1 198 ? 12.327 -0.773 -38.237 1.00 67.06 219 TYR A N 1
ATOM 1572 C CA . TYR A 1 198 ? 12.141 0.129 -39.379 1.00 68.52 219 TYR A CA 1
ATOM 1573 C C . TYR A 1 198 ? 11.581 -0.655 -40.558 1.00 72.56 219 TYR A C 1
ATOM 1574 O O . TYR A 1 198 ? 11.918 -1.834 -40.735 1.00 71.54 219 TYR A O 1
ATOM 1583 N N . LEU A 1 199 ? 10.751 0.033 -41.347 1.00 74.22 220 LEU A N 1
ATOM 1584 C CA . LEU A 1 199 ? 10.278 -0.396 -42.679 1.00 80.65 220 LEU A CA 1
ATOM 1585 C C . LEU A 1 199 ? 11.406 -1.017 -43.505 1.00 82.69 220 LEU A C 1
ATOM 1586 O O . LEU A 1 199 ? 12.496 -0.450 -43.585 1.00 80.13 220 LEU A O 1
ATOM 1591 N N . SER A 1 200 ? 11.117 -2.187 -44.091 1.00 86.86 221 SER A N 1
ATOM 1592 C CA . SER A 1 200 ? 12.042 -2.965 -44.952 1.00 92.89 221 SER A CA 1
ATOM 1593 C C . SER A 1 200 ? 13.422 -3.180 -44.336 1.00 90.40 221 SER A C 1
ATOM 1594 O O . SER A 1 200 ? 14.439 -3.209 -45.030 1.00 92.17 221 SER A O 1
ATOM 1597 N N . SER A 1 201 ? 13.443 -3.380 -43.026 1.00 85.79 222 SER A N 1
ATOM 1598 C CA . SER A 1 201 ? 14.699 -3.439 -42.309 1.00 82.58 222 SER A CA 1
ATOM 1599 C C . SER A 1 201 ? 14.582 -4.367 -41.112 1.00 79.94 222 SER A C 1
ATOM 1600 O O . SER A 1 201 ? 13.551 -4.446 -40.456 1.00 77.43 222 SER A O 1
ATOM 1603 N N . LYS A 1 202 ? 15.657 -5.086 -40.848 1.00 81.15 223 LYS A N 1
ATOM 1604 C CA . LYS A 1 202 ? 15.678 -6.001 -39.730 1.00 81.20 223 LYS A CA 1
ATOM 1605 C C . LYS A 1 202 ? 16.033 -5.258 -38.424 1.00 77.35 223 LYS A C 1
ATOM 1606 O O . LYS A 1 202 ? 15.900 -5.810 -37.326 1.00 77.16 223 LYS A O 1
ATOM 1612 N N . LEU A 1 203 ? 16.425 -3.987 -38.535 1.00 74.58 224 LEU A N 1
ATOM 1613 C CA . LEU A 1 203 ? 17.024 -3.267 -37.428 1.00 72.40 224 LEU A CA 1
ATOM 1614 C C . LEU A 1 203 ? 15.948 -2.508 -36.620 1.00 68.13 224 LEU A C 1
ATOM 1615 O O . LEU A 1 203 ? 15.035 -1.877 -37.169 1.00 65.22 224 LEU A O 1
ATOM 1620 N N . TYR A 1 204 ? 16.085 -2.598 -35.306 1.00 62.58 225 TYR A N 1
ATOM 1621 C CA . TYR A 1 204 ? 15.142 -2.036 -34.353 1.00 59.02 225 TYR A CA 1
ATOM 1622 C C . TYR A 1 204 ? 15.438 -0.582 -34.077 1.00 54.32 225 TYR A C 1
ATOM 1623 O O . TYR A 1 204 ? 16.582 -0.183 -34.003 1.00 51.25 225 TYR A O 1
ATOM 1632 N N . TYR A 1 205 ? 14.391 0.212 -33.929 1.00 52.96 226 TYR A N 1
ATOM 1633 C CA . TYR A 1 205 ? 14.553 1.609 -33.595 1.00 51.11 226 TYR A CA 1
ATOM 1634 C C . TYR A 1 205 ? 15.083 1.768 -32.169 1.00 49.49 226 TYR A C 1
ATOM 1635 O O . TYR A 1 205 ? 14.612 1.128 -31.230 1.00 47.45 226 TYR A O 1
ATOM 1644 N N . ASP A 1 206 ? 16.026 2.684 -32.016 1.00 48.71 227 ASP A N 1
ATOM 1645 C CA . ASP A 1 206 ? 16.660 2.986 -30.747 1.00 49.54 227 ASP A CA 1
ATOM 1646 C C . ASP A 1 206 ? 16.059 4.263 -30.111 1.00 46.73 227 ASP A C 1
ATOM 1647 O O . ASP A 1 206 ? 16.187 5.373 -30.654 1.00 46.41 227 ASP A O 1
ATOM 1652 N N . ASP A 1 207 ? 15.431 4.118 -28.954 1.00 45.54 228 ASP A N 1
ATOM 1653 C CA . ASP A 1 207 ? 14.844 5.268 -28.238 1.00 44.91 228 ASP A CA 1
ATOM 1654 C C . ASP A 1 207 ? 15.076 5.125 -26.746 1.00 43.47 228 ASP A C 1
ATOM 1655 O O . ASP A 1 207 ? 15.285 4.049 -26.244 1.00 44.77 228 ASP A O 1
ATOM 1660 N N . SER A 1 208 ? 15.012 6.244 -26.037 1.00 43.81 229 SER A N 1
ATOM 1661 C CA . SER A 1 208 ? 15.209 6.262 -24.604 1.00 43.01 229 SER A CA 1
ATOM 1662 C C . SER A 1 208 ? 14.464 7.453 -24.077 1.00 41.64 229 SER A C 1
ATOM 1663 O O . SER A 1 208 ? 14.482 8.499 -24.709 1.00 41.27 229 SER A O 1
ATOM 1666 N N . GLN A 1 209 ? 13.803 7.299 -22.935 1.00 39.15 230 GLN A N 1
ATOM 1667 C CA . GLN A 1 209 ? 13.167 8.441 -22.280 1.00 38.74 230 GLN A CA 1
ATOM 1668 C C . GLN A 1 209 ? 13.110 8.283 -20.773 1.00 39.29 230 GLN A C 1
ATOM 1669 O O . GLN A 1 209 ? 12.499 7.343 -20.256 1.00 37.60 230 GLN A O 1
ATOM 1675 N N . TYR A 1 210 ? 13.720 9.239 -20.077 1.00 41.61 231 TYR A N 1
ATOM 1676 C CA . TYR A 1 210 ? 13.700 9.293 -18.615 1.00 41.53 231 TYR A CA 1
ATOM 1677 C C . TYR A 1 210 ? 12.973 10.548 -18.124 1.00 41.04 231 TYR A C 1
ATOM 1678 O O . TYR A 1 210 ? 13.139 11.625 -18.722 1.00 42.83 231 TYR A O 1
ATOM 1687 N N . TYR A 1 211 ? 12.199 10.434 -17.042 1.00 38.93 232 TYR A N 1
ATOM 1688 C CA . TYR A 1 211 ? 11.716 11.630 -16.299 1.00 40.92 232 TYR A CA 1
ATOM 1689 C C . TYR A 1 211 ? 12.302 11.552 -14.893 1.00 42.88 232 TYR A C 1
ATOM 1690 O O . TYR A 1 211 ? 12.095 10.560 -14.164 1.00 43.32 232 TYR A O 1
ATOM 1699 N N . TYR A 1 212 ? 13.070 12.578 -14.535 1.00 42.88 233 TYR A N 1
ATOM 1700 C CA . TYR A 1 212 ? 13.783 12.642 -13.288 1.00 45.28 233 TYR A CA 1
ATOM 1701 C C . TYR A 1 212 ? 13.228 13.779 -12.409 1.00 48.50 233 TYR A C 1
ATOM 1702 O O . TYR A 1 212 ? 13.096 14.922 -12.867 1.00 45.41 233 TYR A O 1
ATOM 1711 N N . ASN A 1 213 ? 12.882 13.436 -11.165 1.00 48.13 234 ASN A N 1
ATOM 1712 C CA . ASN A 1 213 ? 12.403 14.405 -10.198 1.00 48.15 234 ASN A CA 1
ATOM 1713 C C . ASN A 1 213 ? 13.602 14.969 -9.468 1.00 49.42 234 ASN A C 1
ATOM 1714 O O . ASN A 1 213 ? 14.270 14.247 -8.713 1.00 52.51 234 ASN A O 1
ATOM 1719 N N . VAL A 1 214 ? 13.902 16.240 -9.750 1.00 49.50 235 VAL A N 1
ATOM 1720 C CA . VAL A 1 214 ? 15.095 16.906 -9.235 1.00 53.58 235 VAL A CA 1
ATOM 1721 C C . VAL A 1 214 ? 15.057 17.001 -7.715 1.00 53.32 235 VAL A C 1
ATOM 1722 O O . VAL A 1 214 ? 16.060 16.845 -7.064 1.00 56.52 235 VAL A O 1
ATOM 1726 N N . ASP A 1 215 ? 13.881 17.226 -7.167 1.00 55.20 236 ASP A N 1
ATOM 1727 C CA . ASP A 1 215 ? 13.731 17.401 -5.737 1.00 60.02 236 ASP A CA 1
ATOM 1728 C C . ASP A 1 215 ? 13.891 16.075 -4.982 1.00 58.97 236 ASP A C 1
ATOM 1729 O O . ASP A 1 215 ? 14.530 16.053 -3.936 1.00 59.41 236 ASP A O 1
ATOM 1734 N N . THR A 1 216 ? 13.298 14.987 -5.489 1.00 54.13 237 THR A N 1
ATOM 1735 C CA . THR A 1 216 ? 13.279 13.721 -4.742 1.00 54.30 237 THR A CA 1
ATOM 1736 C C . THR A 1 216 ? 14.367 12.740 -5.155 1.00 52.90 237 THR A C 1
ATOM 1737 O O . THR A 1 216 ? 14.647 11.802 -4.417 1.00 54.06 237 THR A O 1
ATOM 1741 N N . GLY A 1 217 ? 14.951 12.929 -6.331 1.00 51.23 238 GLY A N 1
ATOM 1742 C CA . GLY A 1 217 ? 15.941 11.986 -6.847 1.00 52.13 238 GLY A CA 1
ATOM 1743 C C . GLY A 1 217 ? 15.346 10.738 -7.515 1.00 49.36 238 GLY A C 1
ATOM 1744 O O . GLY A 1 217 ? 16.075 9.844 -7.938 1.00 50.60 238 GLY A O 1
ATOM 1745 N N . VAL A 1 218 ? 14.031 10.672 -7.599 1.00 47.69 239 VAL A N 1
ATOM 1746 C CA . VAL A 1 218 ? 13.350 9.521 -8.193 1.00 47.66 239 VAL A CA 1
ATOM 1747 C C . VAL A 1 218 ? 13.314 9.646 -9.715 1.00 47.84 239 VAL A C 1
ATOM 1748 O O . VAL A 1 218 ? 12.994 10.710 -10.278 1.00 47.04 239 VAL A O 1
ATOM 1752 N N . LEU A 1 219 ? 13.665 8.537 -10.363 1.00 49.48 240 LEU A N 1
ATOM 1753 C CA . LEU A 1 219 ? 13.776 8.439 -11.823 1.00 47.91 240 LEU A CA 1
ATOM 1754 C C . LEU A 1 219 ? 12.842 7.367 -12.368 1.00 44.66 240 LEU A C 1
ATOM 1755 O O . LEU A 1 219 ? 12.858 6.223 -11.891 1.00 44.00 240 LEU A O 1
ATOM 1760 N N . TYR A 1 220 ? 12.039 7.749 -13.352 1.00 45.78 241 TYR A N 1
ATOM 1761 C CA . TYR A 1 220 ? 11.247 6.814 -14.151 1.00 46.04 241 TYR A CA 1
ATOM 1762 C C . TYR A 1 220 ? 11.771 6.799 -15.574 1.00 46.14 241 TYR A C 1
ATOM 1763 O O . TYR A 1 220 ? 11.876 7.850 -16.206 1.00 43.51 241 TYR A O 1
ATOM 1772 N N . GLY A 1 221 ? 12.133 5.619 -16.071 1.00 41.20 242 GLY A N 1
ATOM 1773 C CA . GLY A 1 221 ? 12.646 5.533 -17.425 1.00 41.51 242 GLY A CA 1
ATOM 1774 C C . GLY A 1 221 ? 12.090 4.413 -18.255 1.00 40.03 242 GLY A C 1
ATOM 1775 O O . GLY A 1 221 ? 11.556 3.422 -17.748 1.00 40.96 242 GLY A O 1
ATOM 1776 N N . PHE A 1 222 ? 12.295 4.539 -19.553 1.00 41.22 243 PHE A N 1
ATOM 1777 C CA . PHE A 1 222 ? 11.744 3.594 -20.528 1.00 40.81 243 PHE A CA 1
ATOM 1778 C C . PHE A 1 222 ? 12.642 3.630 -21.750 1.00 40.00 243 PHE A C 1
ATOM 1779 O O . PHE A 1 222 ? 12.774 4.670 -22.400 1.00 39.68 243 PHE A O 1
ATOM 1787 N N . ASN A 1 223 ? 13.300 2.509 -22.031 1.00 40.47 244 ASN A N 1
ATOM 1788 C CA . ASN A 1 223 ? 14.111 2.352 -23.226 1.00 42.30 244 ASN A CA 1
ATOM 1789 C C . ASN A 1 223 ? 13.466 1.378 -24.208 1.00 42.84 244 ASN A C 1
ATOM 1790 O O . ASN A 1 223 ? 12.771 0.463 -23.792 1.00 41.52 244 ASN A O 1
ATOM 1795 N N . SER A 1 224 ? 13.717 1.565 -25.503 1.00 43.72 245 SER A N 1
ATOM 1796 C CA . SER A 1 224 ? 13.246 0.617 -26.504 1.00 43.53 245 SER A CA 1
ATOM 1797 C C . SER A 1 224 ? 14.010 -0.692 -26.365 1.00 44.67 245 SER A C 1
ATOM 1798 O O . SER A 1 224 ? 15.129 -0.718 -25.872 1.00 44.86 245 SER A O 1
ATOM 1801 N N . THR A 1 225 ? 13.387 -1.771 -26.798 1.00 46.34 246 THR A N 1
ATOM 1802 C CA . THR A 1 225 ? 14.000 -3.073 -26.760 1.00 50.95 246 THR A CA 1
ATOM 1803 C C . THR A 1 225 ? 13.920 -3.697 -28.142 1.00 54.36 246 THR A C 1
ATOM 1804 O O . THR A 1 225 ? 13.263 -3.163 -29.044 1.00 54.22 246 THR A O 1
ATOM 1808 N N . LEU A 1 226 ? 14.546 -4.856 -28.264 1.00 58.57 247 LEU A N 1
ATOM 1809 C CA . LEU A 1 226 ? 14.573 -5.636 -29.501 1.00 63.18 247 LEU A CA 1
ATOM 1810 C C . LEU A 1 226 ? 13.474 -6.702 -29.556 1.00 64.20 247 LEU A C 1
ATOM 1811 O O . LEU A 1 226 ? 13.503 -7.559 -30.420 1.00 63.66 247 LEU A O 1
ATOM 1816 N N . ASN A 1 227 ? 12.491 -6.609 -28.663 1.00 68.09 248 ASN A N 1
ATOM 1817 C CA . ASN A 1 227 ? 11.389 -7.575 -28.608 1.00 71.77 248 ASN A CA 1
ATOM 1818 C C . ASN A 1 227 ? 10.601 -7.591 -29.908 1.00 73.61 248 ASN A C 1
ATOM 1819 O O . ASN A 1 227 ? 10.246 -6.541 -30.456 1.00 71.11 248 ASN A O 1
ATOM 1824 N N . ILE A 1 228 ? 10.330 -8.791 -30.396 1.00 80.48 249 ILE A N 1
ATOM 1825 C CA . ILE A 1 228 ? 9.552 -8.957 -31.609 1.00 83.50 249 ILE A CA 1
ATOM 1826 C C . ILE A 1 228 ? 8.196 -8.355 -31.318 1.00 81.69 249 ILE A C 1
ATOM 1827 O O . ILE A 1 228 ? 7.471 -8.808 -30.440 1.00 90.74 249 ILE A O 1
ATOM 1832 N N . THR A 1 229 ? 7.874 -7.296 -32.025 1.00 77.05 250 THR A N 1
ATOM 1833 C CA . THR A 1 229 ? 6.536 -6.756 -31.976 1.00 76.64 250 THR A CA 1
ATOM 1834 C C . THR A 1 229 ? 6.172 -6.583 -33.452 1.00 75.11 250 THR A C 1
ATOM 1835 O O . THR A 1 229 ? 6.961 -6.969 -34.321 1.00 74.71 250 THR A O 1
ATOM 1839 N N . SER A 1 230 ? 4.981 -6.083 -33.765 1.00 74.82 251 SER A N 1
ATOM 1840 C CA . SER A 1 230 ? 4.655 -5.835 -35.151 1.00 76.08 251 SER A CA 1
ATOM 1841 C C . SER A 1 230 ? 4.529 -4.347 -35.379 1.00 67.53 251 SER A C 1
ATOM 1842 O O . SER A 1 230 ? 3.705 -3.689 -34.760 1.00 72.75 251 SER A O 1
ATOM 1845 N N . GLY A 1 231 ? 5.387 -3.816 -36.241 1.00 62.50 252 GLY A N 1
ATOM 1846 C CA . GLY A 1 231 ? 5.350 -2.423 -36.597 1.00 62.22 252 GLY A CA 1
ATOM 1847 C C . GLY A 1 231 ? 6.250 -1.618 -35.695 1.00 58.12 252 GLY A C 1
ATOM 1848 O O . GLY A 1 231 ? 6.695 -2.086 -34.653 1.00 60.10 252 GLY A O 1
ATOM 1849 N N . LEU A 1 232 ? 6.476 -0.387 -36.110 1.00 53.11 253 LEU A N 1
ATOM 1850 C CA . LEU A 1 232 ? 7.191 0.588 -35.318 1.00 49.80 253 LEU A CA 1
ATOM 1851 C C . LEU A 1 232 ? 6.146 1.566 -34.856 1.00 45.11 253 LEU A C 1
ATOM 1852 O O . LEU A 1 232 ? 5.462 2.152 -35.686 1.00 43.77 253 LEU A O 1
ATOM 1857 N N . ASP A 1 233 ? 5.970 1.716 -33.547 1.00 42.99 254 ASP A N 1
ATOM 1858 C CA . ASP A 1 233 ? 4.975 2.688 -33.049 1.00 41.74 254 ASP A CA 1
ATOM 1859 C C . ASP A 1 233 ? 5.321 3.126 -31.634 1.00 39.29 254 ASP A C 1
ATOM 1860 O O . ASP A 1 233 ? 6.325 2.683 -31.054 1.00 40.44 254 ASP A O 1
ATOM 1865 N N . LEU A 1 234 ? 4.504 4.014 -31.090 1.00 39.17 255 LEU A N 1
ATOM 1866 C CA . LEU A 1 234 ? 4.757 4.635 -29.800 1.00 37.43 255 LEU A CA 1
ATOM 1867 C C . LEU A 1 234 ? 4.124 3.837 -28.665 1.00 38.55 255 LEU A C 1
ATOM 1868 O O . LEU A 1 234 ? 2.901 3.697 -28.612 1.00 37.83 255 LEU A O 1
ATOM 1873 N N . THR A 1 235 ? 4.956 3.321 -27.761 1.00 38.07 256 THR A N 1
ATOM 1874 C CA . THR A 1 235 ? 4.462 2.657 -26.558 1.00 37.95 256 THR A CA 1
ATOM 1875 C C . THR A 1 235 ? 4.513 3.627 -25.402 1.00 36.84 256 THR A C 1
ATOM 1876 O O . THR A 1 235 ? 5.565 4.179 -25.115 1.00 39.21 256 THR A O 1
ATOM 1880 N N . CYS A 1 236 ? 3.391 3.835 -24.727 1.00 37.17 257 CYS A N 1
ATOM 1881 C CA . CYS A 1 236 ? 3.346 4.768 -23.605 1.00 39.03 257 CYS A CA 1
ATOM 1882 C C . CYS A 1 236 ? 3.015 4.078 -22.292 1.00 38.17 257 CYS A C 1
ATOM 1883 O O . CYS A 1 236 ? 2.133 3.186 -22.231 1.00 34.47 257 CYS A O 1
ATOM 1886 N N . ILE A 1 237 ? 3.675 4.522 -21.228 1.00 37.41 258 ILE A N 1
ATOM 1887 C CA . ILE A 1 237 ? 3.216 4.194 -19.892 1.00 42.11 258 ILE A CA 1
ATOM 1888 C C . ILE A 1 237 ? 2.759 5.481 -19.219 1.00 41.17 258 ILE A C 1
ATOM 1889 O O . ILE A 1 237 ? 3.162 6.577 -19.627 1.00 40.68 258 ILE A O 1
ATOM 1894 N N . TYR A 1 238 ? 1.858 5.355 -18.243 1.00 37.59 259 TYR A N 1
ATOM 1895 C CA . TYR A 1 238 ? 1.218 6.557 -17.680 1.00 37.04 259 TYR A CA 1
ATOM 1896 C C . TYR A 1 238 ? 1.547 6.655 -16.212 1.00 37.80 259 TYR A C 1
ATOM 1897 O O . TYR A 1 238 ? 1.167 5.799 -15.402 1.00 41.08 259 TYR A O 1
ATOM 1906 N N . LEU A 1 239 ? 2.309 7.677 -15.884 1.00 38.33 260 LEU A N 1
ATOM 1907 C CA . LEU A 1 239 ? 2.804 7.858 -14.538 1.00 38.57 260 LEU A CA 1
ATOM 1908 C C . LEU A 1 239 ? 1.891 8.802 -13.802 1.00 39.45 260 LEU A C 1
ATOM 1909 O O . LEU A 1 239 ? 1.339 9.732 -14.409 1.00 39.91 260 LEU A O 1
ATOM 1914 N N . ALA A 1 240 ? 1.732 8.554 -12.502 1.00 38.70 261 ALA A N 1
ATOM 1915 C CA . ALA A 1 240 ? 1.058 9.477 -11.617 1.00 42.03 261 ALA A CA 1
ATOM 1916 C C . ALA A 1 240 ? 2.175 10.177 -10.855 1.00 44.22 261 ALA A C 1
ATOM 1917 O O . ALA A 1 240 ? 2.817 9.588 -10.014 1.00 45.70 261 ALA A O 1
ATOM 1919 N N . LEU A 1 241 ? 2.462 11.419 -11.200 1.00 42.32 262 LEU A N 1
ATOM 1920 C CA . LEU A 1 241 ? 3.551 12.144 -10.556 1.00 43.10 262 LEU A CA 1
ATOM 1921 C C . LEU A 1 241 ? 3.042 13.196 -9.590 1.00 45.97 262 LEU A C 1
ATOM 1922 O O . LEU A 1 241 ? 1.877 13.586 -9.647 1.00 46.03 262 LEU A O 1
ATOM 1927 N N . THR A 1 242 ? 3.938 13.642 -8.708 1.00 46.04 263 THR A N 1
ATOM 1928 C CA . THR A 1 242 ? 3.643 14.637 -7.684 1.00 47.36 263 THR A CA 1
ATOM 1929 C C . THR A 1 242 ? 4.182 15.999 -8.123 1.00 46.48 263 THR A C 1
ATOM 1930 O O . THR A 1 242 ? 5.040 16.055 -9.008 1.00 45.48 263 THR A O 1
ATOM 1934 N N . PRO A 1 243 ? 3.653 17.094 -7.527 1.00 48.26 264 PRO A N 1
ATOM 1935 C CA . PRO A 1 243 ? 4.176 18.418 -7.865 1.00 49.73 264 PRO A CA 1
ATOM 1936 C C . PRO A 1 243 ? 5.674 18.445 -7.675 1.00 48.37 264 PRO A C 1
ATOM 1937 O O . PRO A 1 243 ? 6.181 17.939 -6.683 1.00 49.94 264 PRO A O 1
ATOM 1941 N N . GLY A 1 244 ? 6.382 18.994 -8.643 1.00 47.92 265 GLY A N 1
ATOM 1942 C CA . GLY A 1 244 ? 7.819 19.251 -8.477 1.00 48.13 265 GLY A CA 1
ATOM 1943 C C . GLY A 1 244 ? 8.474 19.709 -9.753 1.00 45.37 265 GLY A C 1
ATOM 1944 O O . GLY A 1 244 ? 7.805 19.935 -10.771 1.00 46.35 265 GLY A O 1
ATOM 1945 N N . ASN A 1 245 ? 9.785 19.791 -9.704 1.00 44.86 266 ASN A N 1
ATOM 1946 C CA . ASN A 1 245 ? 10.601 20.112 -10.867 1.00 46.37 266 ASN A CA 1
ATOM 1947 C C . ASN A 1 245 ? 11.207 18.838 -11.453 1.00 46.71 266 ASN A C 1
ATOM 1948 O O . ASN A 1 245 ? 11.846 18.058 -10.743 1.00 50.41 266 ASN A O 1
ATOM 1953 N N . TYR A 1 246 ? 10.984 18.643 -12.743 1.00 44.50 267 TYR A N 1
ATOM 1954 C CA . TYR A 1 246 ? 11.450 17.479 -13.456 1.00 44.54 267 TYR A CA 1
ATOM 1955 C C . TYR A 1 246 ? 12.394 17.840 -14.590 1.00 45.67 267 TYR A C 1
ATOM 1956 O O . TYR A 1 246 ? 12.323 18.927 -15.158 1.00 47.77 267 TYR A O 1
ATOM 1965 N N . ILE A 1 247 ? 13.269 16.898 -14.930 1.00 46.87 268 ILE A N 1
ATOM 1966 C CA . ILE A 1 247 ? 14.014 16.941 -16.169 1.00 47.16 268 ILE A CA 1
ATOM 1967 C C . ILE A 1 247 ? 13.594 15.744 -17.031 1.00 46.59 268 ILE A C 1
ATOM 1968 O O . ILE A 1 247 ? 13.494 14.611 -16.533 1.00 44.42 268 ILE A O 1
ATOM 1973 N N . SER A 1 248 ? 13.334 16.013 -18.308 1.00 47.59 269 SER A N 1
ATOM 1974 C CA . SER A 1 248 ? 13.109 14.984 -19.302 1.00 48.12 269 SER A CA 1
ATOM 1975 C C . SER A 1 248 ? 14.414 14.735 -20.047 1.00 48.75 269 SER A C 1
ATOM 1976 O O . SER A 1 248 ? 15.027 15.677 -20.545 1.00 49.24 269 SER A O 1
ATOM 1979 N N . ILE A 1 249 ? 14.841 13.471 -20.114 1.00 45.42 270 ILE A N 1
ATOM 1980 C CA . ILE A 1 249 ? 16.164 13.132 -20.621 1.00 46.89 270 ILE A CA 1
ATOM 1981 C C . ILE A 1 249 ? 16.098 11.977 -21.582 1.00 46.25 270 ILE A C 1
ATOM 1982 O O . ILE A 1 249 ? 15.561 10.918 -21.243 1.00 45.83 270 ILE A O 1
ATOM 1987 N N . SER A 1 250 ? 16.687 12.143 -22.766 1.00 46.42 271 SER A N 1
ATOM 1988 C CA . SER A 1 250 ? 16.600 11.100 -23.792 1.00 44.46 271 SER A CA 1
ATOM 1989 C C . SER A 1 250 ? 17.946 10.467 -24.167 1.00 44.22 271 SER A C 1
ATOM 1990 O O . SER A 1 250 ? 18.008 9.674 -25.105 1.00 41.14 271 SER A O 1
ATOM 1993 N N . ASN A 1 251 ? 19.009 10.834 -23.453 1.00 45.80 272 ASN A N 1
ATOM 1994 C CA . ASN A 1 251 ? 20.311 10.182 -23.585 1.00 49.63 272 ASN A CA 1
ATOM 1995 C C . ASN A 1 251 ? 20.823 10.173 -25.019 1.00 50.95 272 ASN A C 1
ATOM 1996 O O . ASN A 1 251 ? 21.284 9.154 -25.515 1.00 50.38 272 ASN A O 1
ATOM 2001 N N . GLU A 1 252 ? 20.719 11.341 -25.662 1.00 51.61 273 GLU A N 1
ATOM 2002 C CA . GLU A 1 252 ? 21.164 11.580 -27.034 1.00 54.60 273 GLU A CA 1
ATOM 2003 C C . GLU A 1 252 ? 20.277 10.965 -28.129 1.00 52.85 273 GLU A C 1
ATOM 2004 O O . GLU A 1 252 ? 20.596 11.044 -29.312 1.00 53.11 273 GLU A O 1
ATOM 2010 N N . LEU A 1 253 ? 19.146 10.387 -27.739 1.00 48.71 274 LEU A N 1
ATOM 2011 C CA . LEU A 1 253 ? 18.188 9.900 -28.706 1.00 48.06 274 LEU A CA 1
ATOM 2012 C C . LEU A 1 253 ? 17.008 10.873 -28.745 1.00 47.38 274 LEU A C 1
ATOM 2013 O O . LEU A 1 253 ? 17.076 11.960 -28.169 1.00 47.70 274 LEU A O 1
ATOM 2018 N N . LEU A 1 254 ? 15.928 10.505 -29.414 1.00 47.30 275 LEU A N 1
ATOM 2019 C CA . LEU A 1 254 ? 14.792 11.429 -29.609 1.00 47.83 275 LEU A CA 1
ATOM 2020 C C . LEU A 1 254 ? 14.203 11.945 -28.293 1.00 47.66 275 LEU A C 1
ATOM 2021 O O . LEU A 1 254 ? 13.756 11.148 -27.444 1.00 43.83 275 LEU A O 1
ATOM 2026 N N . LEU A 1 255 ? 14.167 13.266 -28.124 1.00 46.57 276 LEU A N 1
ATOM 2027 C CA . LEU A 1 255 ? 13.668 13.847 -26.877 1.00 45.75 276 LEU A CA 1
ATOM 2028 C C . LEU A 1 255 ? 12.167 14.049 -26.931 1.00 44.43 276 LEU A C 1
ATOM 2029 O O . LEU A 1 255 ? 11.674 14.691 -27.855 1.00 44.41 276 LEU A O 1
ATOM 2034 N N . THR A 1 256 ? 11.454 13.487 -25.951 1.00 44.82 277 THR A N 1
ATOM 2035 C CA . THR A 1 256 ? 10.036 13.772 -25.738 1.00 44.94 277 THR A CA 1
ATOM 2036 C C . THR A 1 256 ? 9.804 14.413 -24.369 1.00 44.37 277 THR A C 1
ATOM 2037 O O . THR A 1 256 ? 10.546 14.171 -23.426 1.00 45.00 277 THR A O 1
ATOM 2041 N N . VAL A 1 257 ? 8.766 15.234 -24.279 1.00 43.94 278 VAL A N 1
ATOM 2042 C CA . VAL A 1 257 ? 8.417 15.898 -23.032 1.00 43.99 278 VAL A CA 1
ATOM 2043 C C . VAL A 1 257 ? 6.899 16.040 -22.991 1.00 42.57 278 VAL A C 1
ATOM 2044 O O . VAL A 1 257 ? 6.293 16.271 -24.021 1.00 41.22 278 VAL A O 1
ATOM 2048 N N . PRO A 1 258 ? 6.267 15.810 -21.817 1.00 44.23 279 PRO A N 1
ATOM 2049 C CA . PRO A 1 258 ? 4.803 15.935 -21.740 1.00 44.94 279 PRO A CA 1
ATOM 2050 C C . PRO A 1 258 ? 4.325 17.322 -22.125 1.00 43.32 279 PRO A C 1
ATOM 2051 O O . PRO A 1 258 ? 5.003 18.298 -21.820 1.00 44.57 279 PRO A O 1
ATOM 2055 N N . SER A 1 259 ? 3.183 17.389 -22.805 1.00 42.12 280 SER A N 1
ATOM 2056 C CA . SER A 1 259 ? 2.540 18.661 -23.150 1.00 41.64 280 SER A CA 1
ATOM 2057 C C . SER A 1 259 ? 1.186 18.851 -22.437 1.00 42.02 280 SER A C 1
ATOM 2058 O O . SER A 1 259 ? 0.662 19.968 -22.337 1.00 40.10 280 SER A O 1
ATOM 2061 N N . LYS A 1 260 ? 0.656 17.767 -21.909 1.00 40.25 281 LYS A N 1
ATOM 2062 C CA . LYS A 1 260 ? -0.590 17.795 -21.150 1.00 40.07 281 LYS A CA 1
ATOM 2063 C C . LYS A 1 260 ? -0.545 16.763 -20.021 1.00 40.37 281 LYS A C 1
ATOM 2064 O O . LYS A 1 260 ? 0.188 15.753 -20.100 1.00 36.17 281 LYS A O 1
ATOM 2070 N N . ALA A 1 261 ? -1.308 17.054 -18.964 1.00 41.41 282 ALA A N 1
ATOM 2071 C CA . ALA A 1 261 ? -1.446 16.181 -17.810 1.00 40.08 282 ALA A CA 1
ATOM 2072 C C . ALA A 1 261 ? -2.888 16.172 -17.366 1.00 40.71 282 ALA A C 1
ATOM 2073 O O . ALA A 1 261 ? -3.589 17.139 -17.567 1.00 41.87 282 ALA A O 1
ATOM 2075 N N . ILE A 1 262 ? -3.334 15.048 -16.822 1.00 38.98 283 ILE A N 1
ATOM 2076 C CA . ILE A 1 262 ? -4.566 15.027 -16.062 1.00 41.06 283 ILE A CA 1
ATOM 2077 C C . ILE A 1 262 ? -4.229 15.545 -14.680 1.00 42.82 283 ILE A C 1
ATOM 2078 O O . ILE A 1 262 ? -3.392 14.941 -13.971 1.00 39.53 283 ILE A O 1
ATOM 2083 N N . CYS A 1 263 ? -4.887 16.639 -14.311 1.00 42.89 284 CYS A N 1
ATOM 2084 C CA . CYS A 1 263 ? -4.700 17.345 -13.030 1.00 44.66 284 CYS A CA 1
ATOM 2085 C C . CYS A 1 263 ? -5.668 16.734 -12.000 1.00 44.09 284 CYS A C 1
ATOM 2086 O O . CYS A 1 263 ? -6.879 16.844 -12.161 1.00 40.76 284 CYS A O 1
ATOM 2089 N N . LEU A 1 264 ? -5.128 16.052 -10.987 1.00 40.27 285 LEU A N 1
ATOM 2090 C CA . LEU A 1 264 ? -5.947 15.412 -9.969 1.00 42.34 285 LEU A CA 1
ATOM 2091 C C . LEU A 1 264 ? -5.919 16.260 -8.710 1.00 43.88 285 LEU A C 1
ATOM 2092 O O . LEU A 1 264 ? -4.830 16.545 -8.202 1.00 45.02 285 LEU A O 1
ATOM 2097 N N . ARG A 1 265 ? -7.090 16.681 -8.226 1.00 43.58 286 ARG A N 1
ATOM 2098 C CA . ARG A 1 265 ? -7.181 17.473 -6.983 1.00 47.11 286 ARG A CA 1
ATOM 2099 C C . ARG A 1 265 ? -8.289 17.006 -6.043 1.00 45.57 286 ARG A C 1
ATOM 2100 O O . ARG A 1 265 ? -9.228 16.287 -6.430 1.00 44.02 286 ARG A O 1
ATOM 2108 N N . LYS A 1 266 ? -8.179 17.467 -4.809 1.00 45.82 287 LYS A N 1
ATOM 2109 C CA . LYS A 1 266 ? -9.177 17.285 -3.774 1.00 47.42 287 LYS A CA 1
ATOM 2110 C C . LYS A 1 266 ? -9.368 15.809 -3.416 1.00 47.26 287 LYS A C 1
ATOM 2111 O O . LYS A 1 266 ? -10.282 15.148 -3.899 1.00 45.29 287 LYS A O 1
ATOM 2117 N N . PRO A 1 267 ? -8.472 15.294 -2.565 1.00 48.93 288 PRO A N 1
ATOM 2118 C CA . PRO A 1 267 ? -8.562 13.938 -2.037 1.00 50.15 288 PRO A CA 1
ATOM 2119 C C . PRO A 1 267 ? -9.893 13.643 -1.364 1.00 51.08 288 PRO A C 1
ATOM 2120 O O . PRO A 1 267 ? -10.516 14.523 -0.786 1.00 52.79 288 PRO A O 1
ATOM 2124 N N . LYS A 1 268 ? -10.323 12.399 -1.487 1.00 46.20 289 LYS A N 1
ATOM 2125 C CA . LYS A 1 268 ? -11.562 11.929 -0.895 1.00 47.52 289 LYS A CA 1
ATOM 2126 C C . LYS A 1 268 ? -11.329 10.520 -0.396 1.00 48.20 289 LYS A C 1
ATOM 2127 O O . LYS A 1 268 ? -10.419 9.819 -0.870 1.00 50.41 289 LYS A O 1
ATOM 2133 N N . ALA A 1 269 ? -12.142 10.105 0.556 1.00 48.92 290 ALA A N 1
ATOM 2134 C CA . ALA A 1 269 ? -12.189 8.710 0.930 1.00 50.11 290 ALA A CA 1
ATOM 2135 C C . ALA A 1 269 ? -12.516 7.886 -0.327 1.00 46.78 290 ALA A C 1
ATOM 2136 O O . ALA A 1 269 ? -13.270 8.313 -1.194 1.00 47.11 290 ALA A O 1
ATOM 2138 N N . PHE A 1 270 ? -11.900 6.723 -0.424 1.00 46.18 291 PHE A N 1
ATOM 2139 C CA . PHE A 1 270 ? -12.079 5.815 -1.535 1.00 43.13 291 PHE A CA 1
ATOM 2140 C C . PHE A 1 270 ? -13.527 5.719 -1.973 1.00 41.46 291 PHE A C 1
ATOM 2141 O O . PHE A 1 270 ? -14.360 5.336 -1.197 1.00 42.93 291 PHE A O 1
ATOM 2149 N N . THR A 1 271 ? -13.802 6.027 -3.228 1.00 40.54 292 THR A N 1
ATOM 2150 C CA . THR A 1 271 ? -15.162 5.995 -3.796 1.00 40.81 292 THR A CA 1
ATOM 2151 C C . THR A 1 271 ? -15.100 5.419 -5.191 1.00 37.51 292 THR A C 1
ATOM 2152 O O . THR A 1 271 ? -14.625 6.078 -6.107 1.00 40.46 292 THR A O 1
ATOM 2156 N N . PRO A 1 272 ? -15.562 4.170 -5.369 1.00 39.38 293 PRO A N 1
ATOM 2157 C CA . PRO A 1 272 ? -15.440 3.554 -6.698 1.00 38.11 293 PRO A CA 1
ATOM 2158 C C . PRO A 1 272 ? -16.072 4.374 -7.828 1.00 37.63 293 PRO A C 1
ATOM 2159 O O . PRO A 1 272 ? -17.100 5.053 -7.657 1.00 36.98 293 PRO A O 1
ATOM 2163 N N . VAL A 1 273 ? -15.432 4.305 -8.976 1.00 37.38 294 VAL A N 1
ATOM 2164 C CA . VAL A 1 273 ? -15.914 4.912 -10.188 1.00 40.23 294 VAL A CA 1
ATOM 2165 C C . VAL A 1 273 ? -16.904 3.972 -10.879 1.00 37.83 294 VAL A C 1
ATOM 2166 O O . VAL A 1 273 ? -16.844 2.785 -10.693 1.00 35.96 294 VAL A O 1
ATOM 2170 N N . GLN A 1 274 ? -17.777 4.537 -11.711 1.00 37.27 295 GLN A N 1
ATOM 2171 C CA . GLN A 1 274 ? -18.656 3.765 -12.579 1.00 37.02 295 GLN A CA 1
ATOM 2172 C C . GLN A 1 274 ? -18.318 4.065 -14.034 1.00 36.86 295 GLN A C 1
ATOM 2173 O O . GLN A 1 274 ? -18.191 5.218 -14.433 1.00 35.08 295 GLN A O 1
ATOM 2179 N N . VAL A 1 275 ? -18.166 3.011 -14.818 1.00 35.01 296 VAL A N 1
ATOM 2180 C CA . VAL A 1 275 ? -17.789 3.132 -16.214 1.00 35.79 296 VAL A CA 1
ATOM 2181 C C . VAL A 1 275 ? -18.812 2.389 -17.087 1.00 37.51 296 VAL A C 1
ATOM 2182 O O . VAL A 1 275 ? -19.124 1.227 -16.829 1.00 36.19 296 VAL A O 1
ATOM 2186 N N . VAL A 1 276 ? -19.359 3.085 -18.083 1.00 33.02 297 VAL A N 1
ATOM 2187 C CA . VAL A 1 276 ? -20.272 2.498 -19.037 1.00 36.15 297 VAL A CA 1
ATOM 2188 C C . VAL A 1 276 ? -19.532 2.153 -20.336 1.00 36.50 297 VAL A C 1
ATOM 2189 O O . VAL A 1 276 ? -18.811 2.982 -20.889 1.00 35.53 297 VAL A O 1
ATOM 2193 N N . ASP A 1 277 ? -19.725 0.933 -20.819 1.00 35.36 298 ASP A N 1
ATOM 2194 C CA . ASP A 1 277 ? -19.063 0.453 -22.062 1.00 36.44 298 ASP A CA 1
ATOM 2195 C C . ASP A 1 277 ? -19.359 1.428 -23.185 1.00 35.69 298 ASP A C 1
ATOM 2196 O O . ASP A 1 277 ? -20.501 1.745 -23.411 1.00 40.09 298 ASP A O 1
ATOM 2201 N N . SER A 1 278 ? -18.317 1.951 -23.818 1.00 35.58 299 SER A N 1
ATOM 2202 C CA . SER A 1 278 ? -18.451 2.945 -24.880 1.00 35.88 299 SER A CA 1
ATOM 2203 C C . SER A 1 278 ? -18.025 2.325 -26.223 1.00 34.31 299 SER A C 1
ATOM 2204 O O . SER A 1 278 ? -16.846 2.167 -26.507 1.00 34.12 299 SER A O 1
ATOM 2207 N N . ARG A 1 279 ? -19.008 1.984 -27.046 1.00 35.03 300 ARG A N 1
ATOM 2208 C CA . ARG A 1 279 ? -18.755 1.264 -28.301 1.00 34.51 300 ARG A CA 1
ATOM 2209 C C . ARG A 1 279 ? -19.657 1.717 -29.418 1.00 33.10 300 ARG A C 1
ATOM 2210 O O . ARG A 1 279 ? -20.737 2.302 -29.194 1.00 35.27 300 ARG A O 1
ATOM 2218 N N . TRP A 1 280 ? -19.231 1.406 -30.624 1.00 35.47 301 TRP A N 1
ATOM 2219 C CA . TRP A 1 280 ? -19.992 1.700 -31.835 1.00 37.46 301 TRP A CA 1
ATOM 2220 C C . TRP A 1 280 ? -21.023 0.606 -32.099 1.00 37.45 301 TRP A C 1
ATOM 2221 O O . TRP A 1 280 ? -20.904 -0.473 -31.567 1.00 38.37 301 TRP A O 1
ATOM 2232 N N . HIS A 1 281 ? -22.003 0.884 -32.948 1.00 38.24 302 HIS A N 1
ATOM 2233 C CA . HIS A 1 281 ? -22.807 -0.166 -33.564 1.00 41.56 302 HIS A CA 1
ATOM 2234 C C . HIS A 1 281 ? -21.835 -1.098 -34.266 1.00 42.34 302 HIS A C 1
ATOM 2235 O O . HIS A 1 281 ? -20.793 -0.653 -34.738 1.00 41.93 302 HIS A O 1
ATOM 2242 N N . SER A 1 282 ? -22.188 -2.383 -34.348 1.00 43.61 303 SER A N 1
ATOM 2243 C CA . SER A 1 282 ? -21.240 -3.422 -34.725 1.00 44.14 303 SER A CA 1
ATOM 2244 C C . SER A 1 282 ? -20.672 -3.347 -36.141 1.00 46.21 303 SER A C 1
ATOM 2245 O O . SER A 1 282 ? -19.769 -4.107 -36.462 1.00 49.16 303 SER A O 1
ATOM 2248 N N . ASN A 1 283 ? -21.207 -2.490 -37.006 1.00 47.61 304 ASN A N 1
ATOM 2249 C CA . ASN A 1 283 ? -20.576 -2.238 -38.296 1.00 50.01 304 ASN A CA 1
ATOM 2250 C C . ASN A 1 283 ? -19.224 -1.522 -38.173 1.00 47.61 304 ASN A C 1
ATOM 2251 O O . ASN A 1 283 ? -18.444 -1.510 -39.122 1.00 49.82 304 ASN A O 1
ATOM 2256 N N . ARG A 1 284 ? -18.930 -0.955 -37.015 1.00 44.02 305 ARG A N 1
ATOM 2257 C CA . ARG A 1 284 ? -17.585 -0.458 -36.724 1.00 43.97 305 ARG A CA 1
ATOM 2258 C C . ARG A 1 284 ? -16.917 -1.241 -35.603 1.00 43.35 305 ARG A C 1
ATOM 2259 O O . ARG A 1 284 ? -17.562 -1.639 -34.638 1.00 46.30 305 ARG A O 1
ATOM 2267 N N . GLN A 1 285 ? -15.608 -1.408 -35.716 1.00 42.74 306 GLN A N 1
ATOM 2268 C CA . GLN A 1 285 ? -14.849 -2.142 -34.712 1.00 44.35 306 GLN A CA 1
ATOM 2269 C C . GLN A 1 285 ? -14.573 -1.322 -33.436 1.00 43.66 306 GLN A C 1
ATOM 2270 O O . GLN A 1 285 ? -13.958 -0.235 -33.485 1.00 42.50 306 GLN A O 1
ATOM 2276 N N . SER A 1 286 ? -14.994 -1.886 -32.313 1.00 39.70 307 SER A N 1
ATOM 2277 C CA . SER A 1 286 ? -14.799 -1.312 -31.003 1.00 40.74 307 SER A CA 1
ATOM 2278 C C . SER A 1 286 ? -13.732 -2.153 -30.295 1.00 41.89 307 SER A C 1
ATOM 2279 O O . SER A 1 286 ? -13.119 -3.028 -30.914 1.00 42.76 307 SER A O 1
ATOM 2282 N N . ASP A 1 287 ? -13.484 -1.852 -29.032 1.00 39.71 308 ASP A N 1
ATOM 2283 C CA . ASP A 1 287 ? -12.497 -2.569 -28.238 1.00 41.64 308 ASP A CA 1
ATOM 2284 C C . ASP A 1 287 ? -13.003 -2.640 -26.802 1.00 40.63 308 ASP A C 1
ATOM 2285 O O . ASP A 1 287 ? -13.946 -1.916 -26.426 1.00 37.81 308 ASP A O 1
ATOM 2290 N N . ASN A 1 288 ? -12.380 -3.491 -25.995 1.00 35.94 309 ASN A N 1
ATOM 2291 C CA . ASN A 1 288 ? -12.753 -3.585 -24.582 1.00 35.89 309 ASN A CA 1
ATOM 2292 C C . ASN A 1 288 ? -11.697 -3.043 -23.610 1.00 33.93 309 ASN A C 1
ATOM 2293 O O . ASN A 1 288 ? -11.543 -3.533 -22.480 1.00 34.35 309 ASN A O 1
ATOM 2298 N N . MET A 1 289 ? -10.925 -2.064 -24.069 1.00 31.37 310 MET A N 1
ATOM 2299 C CA . MET A 1 289 ? -9.813 -1.595 -23.284 1.00 31.71 310 MET A CA 1
ATOM 2300 C C . MET A 1 289 ? -10.318 -0.988 -21.974 1.00 34.92 310 MET A C 1
ATOM 2301 O O . MET A 1 289 ? -9.677 -1.145 -20.945 1.00 34.23 310 MET A O 1
ATOM 2306 N N . THR A 1 290 ? -11.431 -0.246 -22.009 1.00 38.03 311 THR A N 1
ATOM 2307 C CA . THR A 1 290 ? -11.934 0.385 -20.785 1.00 35.41 311 THR A CA 1
ATOM 2308 C C . THR A 1 290 ? -12.438 -0.678 -19.805 1.00 38.52 311 THR A C 1
ATOM 2309 O O . THR A 1 290 ? -12.395 -0.467 -18.592 1.00 35.42 311 THR A O 1
ATOM 2313 N N . ALA A 1 291 ? -12.882 -1.831 -20.313 1.00 34.67 312 ALA A N 1
ATOM 2314 C CA . ALA A 1 291 ? -13.254 -2.954 -19.441 1.00 35.31 312 ALA A CA 1
ATOM 2315 C C . ALA A 1 291 ? -12.025 -3.661 -18.827 1.00 35.85 312 ALA A C 1
ATOM 2316 O O . ALA A 1 291 ? -12.065 -4.156 -17.705 1.00 35.38 312 ALA A O 1
ATOM 2318 N N . ILE A 1 292 ? -10.908 -3.664 -19.540 1.00 35.44 313 ILE A N 1
ATOM 2319 C CA . ILE A 1 292 ? -9.655 -4.124 -18.939 1.00 36.30 313 ILE A CA 1
ATOM 2320 C C . ILE A 1 292 ? -9.266 -3.156 -17.796 1.00 36.13 313 ILE A C 1
ATOM 2321 O O . ILE A 1 292 ? -8.865 -3.576 -16.721 1.00 34.59 313 ILE A O 1
ATOM 2326 N N . ALA A 1 293 ? -9.420 -1.870 -18.050 1.00 33.73 314 ALA A N 1
ATOM 2327 C CA . ALA A 1 293 ? -9.032 -0.826 -17.091 1.00 36.79 314 ALA A CA 1
ATOM 2328 C C . ALA A 1 293 ? -9.914 -0.784 -15.873 1.00 34.20 314 ALA A C 1
ATOM 2329 O O . ALA A 1 293 ? -9.478 -0.380 -14.807 1.00 34.58 314 ALA A O 1
ATOM 2331 N N . CYS A 1 294 ? -11.166 -1.187 -16.028 1.00 37.53 315 CYS A N 1
ATOM 2332 C CA . CYS A 1 294 ? -12.142 -1.040 -14.973 1.00 42.20 315 CYS A CA 1
ATOM 2333 C C . CYS A 1 294 ? -12.188 -2.306 -14.139 1.00 41.21 315 CYS A C 1
ATOM 2334 O O . CYS A 1 294 ? -12.897 -3.211 -14.469 1.00 44.19 315 CYS A O 1
ATOM 2337 N N . GLN A 1 295 ? -11.472 -2.321 -13.014 1.00 41.44 316 GLN A N 1
ATOM 2338 C CA . GLN A 1 295 ? -11.421 -3.488 -12.130 1.00 39.83 316 GLN A CA 1
ATOM 2339 C C . GLN A 1 295 ? -11.884 -3.176 -10.708 1.00 40.05 316 GLN A C 1
ATOM 2340 O O . GLN A 1 295 ? -11.812 -2.040 -10.223 1.00 36.19 316 GLN A O 1
ATOM 2346 N N . LEU A 1 296 ? -12.313 -4.217 -10.019 1.00 44.45 317 LEU A N 1
ATOM 2347 C CA . LEU A 1 296 ? -12.647 -4.125 -8.611 1.00 48.39 317 LEU A CA 1
ATOM 2348 C C . LEU A 1 296 ? -11.381 -3.927 -7.792 1.00 46.52 317 LEU A C 1
ATOM 2349 O O . LEU A 1 296 ? -10.329 -4.397 -8.158 1.00 51.71 317 LEU A O 1
ATOM 2354 N N . PRO A 1 297 ? -11.459 -3.205 -6.675 1.00 46.76 318 PRO A N 1
ATOM 2355 C CA . PRO A 1 297 ? -12.623 -2.589 -6.056 1.00 47.67 318 PRO A CA 1
ATOM 2356 C C . PRO A 1 297 ? -12.857 -1.134 -6.496 1.00 42.87 318 PRO A C 1
ATOM 2357 O O . PRO A 1 297 ? -13.825 -0.523 -6.075 1.00 43.57 318 PRO A O 1
ATOM 2361 N N . TYR A 1 298 ? -11.987 -0.592 -7.334 1.00 40.26 319 TYR A N 1
ATOM 2362 C CA . TYR A 1 298 ? -12.040 0.831 -7.687 1.00 38.37 319 TYR A CA 1
ATOM 2363 C C . TYR A 1 298 ? -13.028 1.203 -8.793 1.00 39.29 319 TYR A C 1
ATOM 2364 O O . TYR A 1 298 ? -13.263 2.382 -9.009 1.00 38.72 319 TYR A O 1
ATOM 2373 N N . CYS A 1 299 ? -13.623 0.220 -9.476 1.00 39.76 320 CYS A N 1
ATOM 2374 C CA . CYS A 1 299 ? -14.436 0.519 -10.628 1.00 41.36 320 CYS A CA 1
ATOM 2375 C C . CYS A 1 299 ? -15.530 -0.511 -10.850 1.00 41.21 320 CYS A C 1
ATOM 2376 O O . CYS A 1 299 ? -15.275 -1.692 -10.739 1.00 40.08 320 CYS A O 1
ATOM 2379 N N . TYR A 1 300 ? -16.735 -0.033 -11.163 1.00 38.21 321 TYR A N 1
ATOM 2380 C CA . TYR A 1 300 ? -17.847 -0.855 -11.567 1.00 38.51 321 TYR A CA 1
ATOM 2381 C C . TYR A 1 300 ? -18.101 -0.612 -13.054 1.00 41.11 321 TYR A C 1
ATOM 2382 O O . TYR A 1 300 ? -18.183 0.519 -13.500 1.00 39.15 321 TYR A O 1
ATOM 2391 N N . PHE A 1 301 ? -18.219 -1.697 -13.818 1.00 41.35 322 PHE A N 1
ATOM 2392 C CA . PHE A 1 301 ? -18.381 -1.631 -15.262 1.00 39.79 322 PHE A CA 1
ATOM 2393 C C . PHE A 1 301 ? -19.802 -1.961 -15.622 1.00 39.68 322 PHE A C 1
ATOM 2394 O O . PHE A 1 301 ? -20.356 -2.961 -15.135 1.00 42.29 322 PHE A O 1
ATOM 2402 N N . ARG A 1 302 ? -20.407 -1.154 -16.484 1.00 37.63 323 ARG A N 1
ATOM 2403 C CA . ARG A 1 302 ? -21.774 -1.426 -16.906 1.00 39.03 323 ARG A CA 1
ATOM 2404 C C . ARG A 1 302 ? -21.867 -1.588 -18.416 1.00 39.62 323 ARG A C 1
ATOM 2405 O O . ARG A 1 302 ? -21.261 -0.828 -19.168 1.00 37.09 323 ARG A O 1
ATOM 2413 N N . ASN A 1 303 ? -22.652 -2.581 -18.837 1.00 38.68 324 ASN A N 1
ATOM 2414 C CA . ASN A 1 303 ? -22.817 -2.891 -20.248 1.00 39.56 324 ASN A CA 1
ATOM 2415 C C . ASN A 1 303 ? -24.196 -3.478 -20.522 1.00 37.78 324 ASN A C 1
ATOM 2416 O O . ASN A 1 303 ? -24.782 -4.073 -19.649 1.00 37.11 324 ASN A O 1
ATOM 2421 N N . THR A 1 304 ? -24.718 -3.279 -21.736 1.00 38.27 325 THR A N 1
ATOM 2422 C CA . THR A 1 304 ? -25.984 -3.912 -22.136 1.00 40.16 325 THR A CA 1
ATOM 2423 C C . THR A 1 304 ? -25.682 -5.337 -22.592 1.00 40.54 325 THR A C 1
ATOM 2424 O O . THR A 1 304 ? -24.531 -5.718 -22.603 1.00 40.97 325 THR A O 1
ATOM 2428 N N . THR A 1 305 ? -26.711 -6.090 -22.999 1.00 44.12 326 THR A N 1
ATOM 2429 C CA . THR A 1 305 ? -26.529 -7.411 -23.589 1.00 46.08 326 THR A CA 1
ATOM 2430 C C . THR A 1 305 ? -26.799 -7.446 -25.082 1.00 45.60 326 THR A C 1
ATOM 2431 O O . THR A 1 305 ? -27.036 -8.529 -25.656 1.00 46.32 326 THR A O 1
ATOM 2435 N N . SER A 1 306 ? -26.733 -6.292 -25.740 1.00 45.20 327 SER A N 1
ATOM 2436 C CA . SER A 1 306 ? -27.091 -6.206 -27.149 1.00 46.56 327 SER A CA 1
ATOM 2437 C C . SER A 1 306 ? -26.155 -5.273 -27.931 1.00 43.90 327 SER A C 1
ATOM 2438 O O . SER A 1 306 ? -25.373 -4.532 -27.351 1.00 38.85 327 SER A O 1
ATOM 2441 N N . ASP A 1 307 ? -26.221 -5.358 -29.259 1.00 43.43 328 ASP A N 1
ATOM 2442 C CA . ASP A 1 307 ? -25.545 -4.421 -30.144 1.00 45.52 328 ASP A CA 1
ATOM 2443 C C . ASP A 1 307 ? -26.003 -2.975 -29.820 1.00 42.99 328 ASP A C 1
ATOM 2444 O O . ASP A 1 307 ? -27.084 -2.756 -29.273 1.00 43.51 328 ASP A O 1
ATOM 2449 N N . TYR A 1 308 ? -25.156 -1.999 -30.105 1.00 43.46 329 TYR A N 1
ATOM 2450 C CA . TYR A 1 308 ? -25.540 -0.598 -29.994 1.00 42.50 329 TYR A CA 1
ATOM 2451 C C . TYR A 1 308 ? -26.376 -0.262 -31.231 1.00 45.60 329 TYR A C 1
ATOM 2452 O O . TYR A 1 308 ? -25.850 -0.187 -32.336 1.00 48.08 329 TYR A O 1
ATOM 2461 N N . ASN A 1 309 ? -27.679 -0.075 -31.045 1.00 48.63 330 ASN A N 1
ATOM 2462 C CA . ASN A 1 309 ? -28.613 0.179 -32.150 1.00 49.38 330 ASN A CA 1
ATOM 2463 C C . ASN A 1 309 ? -29.244 1.548 -32.003 1.00 48.39 330 ASN A C 1
ATOM 2464 O O . ASN A 1 309 ? -30.332 1.686 -31.441 1.00 47.48 330 ASN A O 1
ATOM 2469 N N . GLY A 1 310 ? -28.543 2.557 -32.513 1.00 47.87 331 GLY A N 1
ATOM 2470 C CA . GLY A 1 310 ? -28.941 3.941 -32.352 1.00 47.41 331 GLY A CA 1
ATOM 2471 C C . GLY A 1 310 ? -30.194 4.273 -33.125 1.00 49.59 331 GLY A C 1
ATOM 2472 O O . GLY A 1 310 ? -30.460 3.701 -34.180 1.00 49.54 331 GLY A O 1
ATOM 2473 N N . VAL A 1 311 ? -31.002 5.153 -32.555 1.00 51.16 332 VAL A N 1
ATOM 2474 C CA . VAL A 1 311 ? -32.253 5.572 -33.172 1.00 53.73 332 VAL A CA 1
ATOM 2475 C C . VAL A 1 311 ? -32.023 6.826 -33.989 1.00 55.58 332 VAL A C 1
ATOM 2476 O O . VAL A 1 311 ? -32.666 7.019 -34.995 1.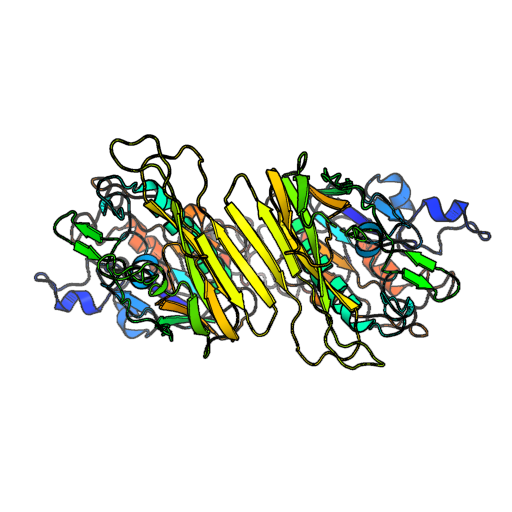00 59.33 332 VAL A O 1
ATOM 2480 N N . TYR A 1 312 ? -31.089 7.669 -33.569 1.00 57.08 333 TYR A N 1
ATOM 2481 C CA . TYR A 1 312 ? -30.794 8.904 -34.280 1.00 57.98 333 TYR A CA 1
ATOM 2482 C C . TYR A 1 312 ? -30.011 8.609 -35.553 1.00 56.53 333 TYR A C 1
ATOM 2483 O O . TYR A 1 312 ? -30.365 9.066 -36.628 1.00 54.83 333 TYR A O 1
ATOM 2492 N N . ASP A 1 313 ? -28.928 7.863 -35.401 1.00 51.84 334 ASP A N 1
ATOM 2493 C CA . ASP A 1 313 ? -28.276 7.145 -36.487 1.00 53.19 334 ASP A CA 1
ATOM 2494 C C . ASP A 1 313 ? -27.752 5.893 -35.801 1.00 50.39 334 ASP A C 1
ATOM 2495 O O . ASP A 1 313 ? -28.029 5.694 -34.628 1.00 49.18 334 ASP A O 1
ATOM 2500 N N . SER A 1 314 ? -27.018 5.049 -36.512 1.00 48.17 335 SER A N 1
ATOM 2501 C CA . SER A 1 314 ? -26.640 3.732 -35.978 1.00 48.61 335 SER A CA 1
ATOM 2502 C C . SER A 1 314 ? -25.928 3.832 -34.656 1.00 43.82 335 SER A C 1
ATOM 2503 O O . SER A 1 314 ? -26.103 2.981 -33.788 1.00 41.58 335 SER A O 1
ATOM 2506 N N . HIS A 1 315 ? -25.129 4.886 -34.510 1.00 41.35 336 HIS A N 1
ATOM 2507 C CA . HIS A 1 315 ? -24.262 5.039 -33.368 1.00 42.14 336 HIS A CA 1
ATOM 2508 C C . HIS A 1 315 ? -24.756 5.983 -32.261 1.00 41.68 336 HIS A C 1
ATOM 2509 O O . HIS A 1 315 ? -23.998 6.261 -31.351 1.00 41.49 336 HIS A O 1
ATOM 2516 N N . HIS A 1 316 ? -26.004 6.435 -32.311 1.00 42.26 337 HIS A N 1
ATOM 2517 C CA . HIS A 1 316 ? -26.506 7.426 -31.348 1.00 44.32 337 HIS A CA 1
ATOM 2518 C C . HIS A 1 316 ? -27.959 7.191 -30.974 1.00 44.22 337 HIS A C 1
ATOM 2519 O O . HIS A 1 316 ? -28.834 7.235 -31.844 1.00 45.37 337 HIS A O 1
ATOM 2526 N N . GLY A 1 317 ? -28.200 6.963 -29.681 1.00 42.92 338 GLY A N 1
ATOM 2527 C CA . GLY A 1 317 ? -29.560 6.848 -29.139 1.00 43.69 338 GLY A CA 1
ATOM 2528 C C . GLY A 1 317 ? -30.018 5.406 -29.054 1.00 45.69 338 GLY A C 1
ATOM 2529 O O . GLY A 1 317 ? -31.007 5.033 -29.679 1.00 50.82 338 GLY A O 1
ATOM 2530 N N . ASP A 1 318 ? -29.288 4.605 -28.275 1.00 43.73 339 ASP A N 1
ATOM 2531 C CA . ASP A 1 318 ? -29.584 3.202 -28.049 1.00 43.30 339 ASP A CA 1
ATOM 2532 C C . ASP A 1 318 ? -30.456 2.993 -26.808 1.00 42.49 339 ASP A C 1
ATOM 2533 O O . ASP A 1 318 ? -30.170 3.516 -25.747 1.00 44.22 339 ASP A O 1
ATOM 2538 N N . ALA A 1 319 ? -31.497 2.192 -26.936 1.00 42.54 340 ALA A N 1
ATOM 2539 C CA . ALA A 1 319 ? -32.384 1.883 -25.816 1.00 43.33 340 ALA A CA 1
ATOM 2540 C C . ALA A 1 319 ? -31.709 1.233 -24.607 1.00 42.44 340 ALA A C 1
ATOM 2541 O O . ALA A 1 319 ? -32.001 1.602 -23.476 1.00 45.36 340 ALA A O 1
ATOM 2543 N N . GLY A 1 320 ? -30.830 0.261 -24.828 1.00 42.08 341 GLY A N 1
ATOM 2544 C CA . GLY A 1 320 ? -30.117 -0.381 -23.721 1.00 38.88 341 GLY A CA 1
ATOM 2545 C C . GLY A 1 320 ? -29.220 0.603 -22.954 1.00 39.35 341 GLY A C 1
ATOM 2546 O O . GLY A 1 320 ? -29.278 0.675 -21.756 1.00 38.58 341 GLY A O 1
ATOM 2547 N N . PHE A 1 321 ? -28.420 1.392 -23.663 1.00 38.21 342 PHE A N 1
ATOM 2548 C CA . PHE A 1 321 ? -27.543 2.348 -22.997 1.00 38.22 342 PHE A CA 1
ATOM 2549 C C . PHE A 1 321 ? -28.337 3.488 -22.372 1.00 39.85 342 PHE A C 1
ATOM 2550 O O . PHE A 1 321 ? -27.967 3.979 -21.324 1.00 38.33 342 PHE A O 1
ATOM 2558 N N . THR A 1 322 ? -29.463 3.842 -22.972 1.00 42.30 343 THR A N 1
ATOM 2559 C CA . THR A 1 322 ? -3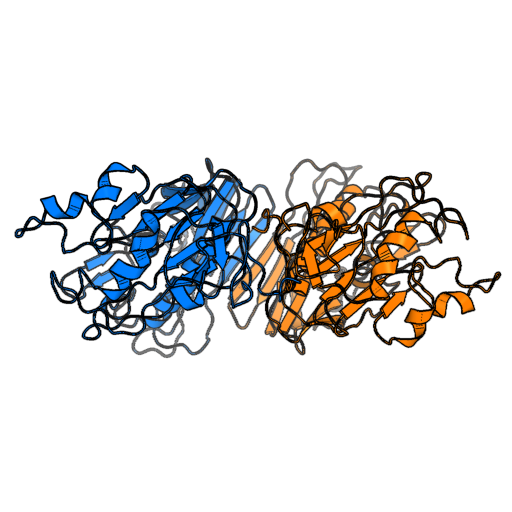0.321 4.866 -22.383 1.00 44.06 343 THR A CA 1
ATOM 2560 C C . THR A 1 322 ? -30.863 4.361 -21.049 1.00 44.08 343 THR A C 1
ATOM 2561 O O . THR A 1 322 ? -30.960 5.115 -20.084 1.00 39.95 343 THR A O 1
ATOM 2565 N N . SER A 1 323 ? -31.216 3.082 -21.021 1.00 45.69 344 SER A N 1
ATOM 2566 C CA . SER A 1 323 ? -31.655 2.422 -19.811 1.00 46.28 344 SER A CA 1
ATOM 2567 C C . SER A 1 323 ? -30.580 2.391 -18.704 1.00 45.11 344 SER A C 1
ATOM 2568 O O . SER A 1 323 ? -30.910 2.562 -17.540 1.00 44.56 344 SER A O 1
ATOM 2571 N N . ILE A 1 324 ? -29.310 2.212 -19.063 1.00 41.66 345 ILE A N 1
ATOM 2572 C CA . ILE A 1 324 ? -28.238 2.232 -18.085 1.00 42.57 345 ILE A CA 1
ATOM 2573 C C . ILE A 1 324 ? -28.040 3.637 -17.499 1.00 42.40 345 ILE A C 1
ATOM 2574 O O . ILE A 1 324 ? -27.933 3.804 -16.282 1.00 40.97 345 ILE A O 1
ATOM 2579 N N . LEU A 1 325 ? -27.994 4.628 -18.386 1.00 41.26 346 LEU A N 1
ATOM 2580 C CA . LEU A 1 325 ? -27.781 5.984 -18.003 1.00 42.19 346 LEU A CA 1
ATOM 2581 C C . LEU A 1 325 ? -28.998 6.573 -17.298 1.00 41.18 346 LEU A C 1
ATOM 2582 O O . LEU A 1 325 ? -28.875 7.594 -16.615 1.00 40.18 346 LEU A O 1
ATOM 2587 N N . ALA A 1 326 ? -30.147 5.925 -17.410 1.00 42.77 347 ALA A N 1
ATOM 2588 C CA . ALA A 1 326 ? -31.367 6.414 -16.732 1.00 45.03 347 ALA A CA 1
ATOM 2589 C C . ALA A 1 326 ? -31.238 6.482 -15.196 1.00 45.22 347 ALA A C 1
ATOM 2590 O O . ALA A 1 326 ? -31.955 7.247 -14.531 1.00 44.87 347 ALA A O 1
ATOM 2592 N N . GLY A 1 327 ? -30.310 5.713 -14.634 1.00 41.35 348 GLY A N 1
ATOM 2593 C CA . GLY A 1 327 ? -30.093 5.786 -13.206 1.00 42.35 348 GLY A CA 1
ATOM 2594 C C . GLY A 1 327 ? -29.584 7.121 -12.667 1.00 43.18 348 GLY A C 1
ATOM 2595 O O . GLY A 1 327 ? -29.687 7.370 -11.466 1.00 45.95 348 GLY A O 1
ATOM 2596 N N . LEU A 1 328 ? -29.027 7.975 -13.532 1.00 42.92 349 LEU A N 1
ATOM 2597 C CA . LEU A 1 328 ? -28.564 9.282 -13.112 1.00 43.17 349 LEU A CA 1
ATOM 2598 C C . LEU A 1 328 ? -29.708 10.193 -12.715 1.00 44.50 349 LEU A C 1
ATOM 2599 O O . LEU A 1 328 ? -29.468 11.180 -12.094 1.00 45.10 349 LEU A O 1
ATOM 2604 N N . MET A 1 329 ? -30.947 9.835 -13.032 1.00 47.82 350 MET A N 1
ATOM 2605 C CA . MET A 1 329 ? -32.107 10.652 -12.661 1.00 50.78 350 MET A CA 1
ATOM 2606 C C . MET A 1 329 ? -32.601 10.451 -11.224 1.00 52.09 350 MET A C 1
ATOM 2607 O O . MET A 1 329 ? -33.486 11.181 -10.776 1.00 53.32 350 MET A O 1
ATOM 2612 N N . TYR A 1 330 ? -32.074 9.457 -10.513 1.00 48.78 351 TYR A N 1
ATOM 2613 C CA . TYR A 1 330 ? -32.528 9.194 -9.154 1.00 49.55 351 TYR A CA 1
ATOM 2614 C C . TYR A 1 330 ? -31.381 8.700 -8.289 1.00 49.29 351 TYR A C 1
ATOM 2615 O O . TYR A 1 330 ? -30.303 8.378 -8.798 1.00 49.30 351 TYR A O 1
ATOM 2624 N N . ASN A 1 331 ? -31.598 8.680 -6.985 1.00 45.59 352 ASN A N 1
ATOM 2625 C CA . ASN A 1 331 ? -30.603 8.192 -6.042 1.00 47.69 352 ASN A CA 1
ATOM 2626 C C . ASN A 1 331 ? -30.828 6.731 -5.785 1.00 47.08 352 ASN A C 1
ATOM 2627 O O . ASN A 1 331 ? -31.939 6.252 -5.882 1.00 46.41 352 ASN A O 1
ATOM 2632 N N . VAL A 1 332 ? -29.763 6.025 -5.454 1.00 47.33 353 VAL A N 1
ATOM 2633 C CA . VAL A 1 332 ? -29.869 4.638 -5.041 1.00 45.70 353 VAL A CA 1
ATOM 2634 C C . VAL A 1 332 ? -29.221 4.512 -3.671 1.00 46.02 353 VAL A C 1
ATOM 2635 O O . VAL A 1 332 ? -28.547 5.434 -3.212 1.00 44.88 353 VAL A O 1
ATOM 2639 N N . SER A 1 333 ? -29.433 3.385 -3.013 1.00 46.20 354 SER A N 1
ATOM 2640 C CA . SER A 1 333 ? -28.858 3.179 -1.685 1.00 47.56 354 SER A CA 1
ATOM 2641 C C . SER A 1 333 ? -27.432 2.705 -1.777 1.00 47.50 354 SER A C 1
ATOM 2642 O O . SER A 1 333 ? -26.604 3.031 -0.926 1.00 49.61 354 SER A O 1
ATOM 2645 N N . CYS A 1 334 ? -27.130 1.942 -2.813 1.00 46.32 355 CYS A N 1
ATOM 2646 C CA . CYS A 1 334 ? -25.930 1.126 -2.809 1.00 48.45 355 CYS A CA 1
ATOM 2647 C C . CYS A 1 334 ? -25.492 0.789 -4.235 1.00 48.19 355 CYS A C 1
ATOM 2648 O O . CYS A 1 334 ? -26.320 0.382 -5.036 1.00 47.08 355 CYS A O 1
ATOM 2651 N N . LEU A 1 335 ? -24.199 0.934 -4.516 1.00 48.47 356 LEU A N 1
ATOM 2652 C CA . LEU A 1 335 ? -23.595 0.530 -5.788 1.00 49.64 356 LEU A CA 1
ATOM 2653 C C . LEU A 1 335 ? -22.776 -0.733 -5.589 1.00 48.26 356 LEU A C 1
ATOM 2654 O O . LEU A 1 335 ? -22.089 -0.866 -4.584 1.00 51.29 356 LEU A O 1
ATOM 2659 N N . ALA A 1 336 ? -22.831 -1.659 -6.540 1.00 46.56 357 ALA A N 1
ATOM 2660 C CA . ALA A 1 336 ? -22.170 -2.946 -6.368 1.00 47.61 357 ALA A CA 1
ATOM 2661 C C . ALA A 1 336 ? -21.776 -3.558 -7.702 1.00 49.14 357 ALA A C 1
ATOM 2662 O O . ALA A 1 336 ? -22.226 -3.112 -8.762 1.00 45.26 357 ALA A O 1
ATOM 2664 N N . GLN A 1 337 ? -20.939 -4.593 -7.647 1.00 50.89 358 GLN A N 1
ATOM 2665 C CA . GLN A 1 337 ? -20.464 -5.285 -8.857 1.00 53.23 358 GLN A CA 1
ATOM 2666 C C . GLN A 1 337 ? -21.588 -5.686 -9.836 1.00 51.32 358 GLN A C 1
ATOM 2667 O O . GLN A 1 337 ? -21.464 -5.481 -11.027 1.00 52.52 358 GLN A O 1
ATOM 2673 N N . GLN A 1 338 ? -22.674 -6.240 -9.319 1.00 50.33 359 GLN A N 1
ATOM 2674 C CA . GLN A 1 338 ? -23.758 -6.744 -10.149 1.00 50.97 359 GLN A CA 1
ATOM 2675 C C . GLN A 1 338 ? -24.811 -5.687 -10.529 1.00 47.16 359 GLN A C 1
ATOM 2676 O O . GLN A 1 338 ? -25.682 -5.972 -11.325 1.00 48.91 359 GLN A O 1
ATOM 2682 N N . GLY A 1 339 ? -24.700 -4.471 -10.018 1.00 45.43 360 GLY A N 1
ATOM 2683 C CA . GLY A 1 339 ? -25.668 -3.414 -10.304 1.00 43.82 360 GLY A CA 1
ATOM 2684 C C . GLY A 1 339 ? -25.902 -2.524 -9.103 1.00 45.79 360 GLY A C 1
ATOM 2685 O O . GLY A 1 339 ? -25.218 -2.665 -8.077 1.00 45.36 360 GLY A O 1
ATOM 2686 N N . ALA A 1 340 ? -26.878 -1.615 -9.227 1.00 44.10 361 ALA A N 1
ATOM 2687 C CA . ALA A 1 340 ? -27.262 -0.703 -8.165 1.00 44.60 361 ALA A CA 1
ATOM 2688 C C . ALA A 1 340 ? -28.500 -1.215 -7.433 1.00 45.66 361 ALA A C 1
ATOM 2689 O O . ALA A 1 340 ? -29.446 -1.693 -8.053 1.00 45.72 361 ALA A O 1
ATOM 2691 N N . PHE A 1 341 ? -28.508 -1.082 -6.108 1.00 47.17 362 PHE A N 1
ATOM 2692 C CA . PHE A 1 341 ? -29.663 -1.473 -5.299 1.00 47.07 362 PHE A CA 1
ATOM 2693 C C . PHE A 1 341 ? -30.340 -0.189 -4.852 1.00 46.30 362 PHE A C 1
ATOM 2694 O O . PHE A 1 341 ? -29.737 0.621 -4.158 1.00 46.66 362 PHE A O 1
ATOM 2702 N N . VAL A 1 342 ? -31.604 -0.028 -5.228 1.00 46.92 363 VAL A N 1
ATOM 2703 C CA . VAL A 1 342 ? -32.331 1.193 -4.937 1.00 49.31 363 VAL A CA 1
ATOM 2704 C C . VAL A 1 342 ? -32.539 1.358 -3.426 1.00 47.77 363 VAL A C 1
ATOM 2705 O O . VAL A 1 342 ? -32.379 2.454 -2.905 1.00 52.22 363 VAL A O 1
ATOM 2709 N N . TYR A 1 343 ? -32.841 0.262 -2.741 1.00 47.99 364 TYR A N 1
ATOM 2710 C CA . TYR A 1 343 ? -33.210 0.275 -1.320 1.00 49.63 364 TYR A CA 1
ATOM 2711 C C . TYR A 1 343 ? -32.118 -0.328 -0.442 1.00 47.40 364 TYR A C 1
ATOM 2712 O O . TYR A 1 343 ? -31.338 -1.171 -0.894 1.00 46.05 364 TYR A O 1
ATOM 2721 N N . ASN A 1 344 ? -32.078 0.140 0.797 1.00 46.49 365 ASN A N 1
ATOM 2722 C CA . ASN A 1 344 ? -30.984 -0.176 1.707 1.00 47.69 365 ASN A CA 1
ATOM 2723 C C . ASN A 1 344 ? -31.275 -1.331 2.666 1.00 46.01 365 ASN A C 1
ATOM 2724 O O . ASN A 1 344 ? -30.467 -1.617 3.531 1.00 46.22 365 ASN A O 1
ATOM 2729 N N . ASN A 1 345 ? -32.431 -1.957 2.542 1.00 45.76 366 ASN A N 1
ATOM 2730 C CA . ASN A 1 345 ? -32.885 -2.881 3.580 1.00 49.11 366 ASN A CA 1
ATOM 2731 C C . ASN A 1 345 ? -32.722 -4.349 3.230 1.00 48.26 366 ASN A C 1
ATOM 2732 O O . ASN A 1 345 ? -31.823 -4.991 3.744 1.00 47.82 366 ASN A O 1
ATOM 2737 N N . VAL A 1 346 ? -33.534 -4.877 2.326 1.00 48.73 367 VAL A N 1
ATOM 2738 C CA . VAL A 1 346 ? -33.434 -6.284 1.982 1.00 49.62 367 VAL A CA 1
ATOM 2739 C C . VAL A 1 346 ? -33.394 -6.463 0.478 1.00 49.42 367 VAL A C 1
ATOM 2740 O O . VAL A 1 346 ? -33.835 -5.595 -0.287 1.00 53.55 367 VAL A O 1
ATOM 2744 N N . SER A 1 347 ? -32.823 -7.579 0.055 1.00 50.18 368 SER A N 1
ATOM 2745 C CA . SER A 1 347 ? -32.781 -7.946 -1.354 1.00 51.01 368 SER A CA 1
ATOM 2746 C C . SER A 1 347 ? -32.673 -9.451 -1.413 1.00 53.21 368 SER A C 1
ATOM 2747 O O . SER A 1 347 ? -32.365 -10.093 -0.412 1.00 53.43 368 SER A O 1
ATOM 2750 N N . SER A 1 348 ? -32.900 -10.002 -2.591 1.00 53.52 369 SER A N 1
ATOM 2751 C CA . SER A 1 348 ? -32.763 -11.431 -2.811 1.00 57.80 369 SER A CA 1
ATOM 2752 C C . SER A 1 348 ? -31.324 -11.826 -3.170 1.00 56.00 369 SER A C 1
ATOM 2753 O O . SER A 1 348 ? -30.999 -12.995 -3.147 1.00 60.29 369 SER A O 1
ATOM 2756 N N . SER A 1 349 ? -30.455 -10.875 -3.497 1.00 54.73 370 SER A N 1
ATOM 2757 C CA . SER A 1 349 ? -29.029 -11.206 -3.671 1.00 55.99 370 SER A CA 1
ATOM 2758 C C . SER A 1 349 ? -28.093 -10.353 -2.792 1.00 55.43 370 SER A C 1
ATOM 2759 O O . SER A 1 349 ? -28.446 -9.254 -2.356 1.00 54.66 370 SER A O 1
ATOM 2762 N N . TRP A 1 350 ? -26.913 -10.895 -2.516 1.00 51.94 371 TRP A N 1
ATOM 2763 C CA . TRP A 1 350 ? -25.933 -10.230 -1.672 1.00 50.69 371 TRP A CA 1
ATOM 2764 C C . TRP A 1 350 ? -25.147 -9.202 -2.470 1.00 49.14 371 TRP A C 1
ATOM 2765 O O . TRP A 1 350 ? -24.535 -9.544 -3.453 1.00 50.03 371 TRP A O 1
ATOM 2776 N N . PRO A 1 351 ? -25.175 -7.930 -2.064 1.00 50.03 372 PRO A N 1
ATOM 2777 C CA . PRO A 1 351 ? -24.338 -6.992 -2.849 1.00 48.80 372 PRO A CA 1
ATOM 2778 C C . PRO A 1 351 ? -22.866 -7.396 -2.844 1.00 48.80 372 PRO A C 1
ATOM 2779 O O . PRO A 1 351 ? -22.329 -7.683 -1.787 1.00 46.92 372 PRO A O 1
ATOM 2783 N N . GLN A 1 352 ? -22.235 -7.436 -4.015 1.00 51.78 373 GLN A N 1
ATOM 2784 C CA . GLN A 1 352 ? -20.810 -7.787 -4.132 1.00 52.64 373 GLN A CA 1
ATOM 2785 C C . GLN A 1 352 ? -19.981 -6.523 -4.226 1.00 50.99 373 GLN A C 1
ATOM 2786 O O . GLN A 1 352 ? -20.320 -5.623 -4.998 1.00 50.18 373 GLN A O 1
ATOM 2792 N N . TYR A 1 353 ? -18.917 -6.435 -3.425 1.00 51.72 374 TYR A N 1
ATOM 2793 C CA . TYR A 1 353 ? -18.042 -5.245 -3.400 1.00 52.27 374 TYR A CA 1
ATOM 2794 C C . TYR A 1 353 ? -18.837 -3.947 -3.361 1.00 51.51 374 TYR A C 1
ATOM 2795 O O . TYR A 1 353 ? -18.648 -3.055 -4.192 1.00 48.72 374 TYR A O 1
ATOM 2804 N N . PRO A 1 354 ? -19.721 -3.834 -2.366 1.00 50.73 375 PRO A N 1
ATOM 2805 C CA . PRO A 1 354 ? -20.677 -2.747 -2.335 1.00 49.13 375 PRO A CA 1
ATOM 2806 C C . PRO A 1 354 ? -20.093 -1.414 -1.869 1.00 48.99 375 PRO A C 1
ATOM 2807 O O . PRO A 1 354 ? -19.117 -1.371 -1.157 1.00 45.96 375 PRO A O 1
ATOM 2811 N N . TYR A 1 355 ? -20.741 -0.341 -2.264 1.00 47.26 376 TYR A N 1
ATOM 2812 C CA . TYR A 1 355 ? -20.460 0.958 -1.736 1.00 48.17 376 TYR A CA 1
ATOM 2813 C C . TYR A 1 355 ? -21.802 1.618 -1.433 1.00 47.33 376 TYR A C 1
ATOM 2814 O O . TYR A 1 355 ? -22.664 1.679 -2.311 1.00 45.56 376 TYR A O 1
ATOM 2823 N N . GLY A 1 356 ? -21.984 2.103 -0.214 1.00 45.66 377 GLY A N 1
ATOM 2824 C CA . GLY A 1 356 ? -23.237 2.735 0.178 1.00 46.71 377 GLY A CA 1
ATOM 2825 C C . GLY A 1 356 ? -23.844 2.110 1.424 1.00 49.02 377 GLY A C 1
ATOM 2826 O O . GLY A 1 356 ? -23.135 1.582 2.273 1.00 51.66 377 GLY A O 1
ATOM 2827 N N . HIS A 1 357 ? -25.162 2.218 1.524 1.00 49.55 378 HIS A N 1
ATOM 2828 C CA . HIS A 1 357 ? -25.942 1.660 2.603 1.00 50.86 378 HIS A CA 1
ATOM 2829 C C . HIS A 1 357 ? -26.650 0.460 2.017 1.00 50.27 378 HIS A C 1
ATOM 2830 O O . HIS A 1 357 ? -27.692 0.571 1.358 1.00 52.74 378 HIS A O 1
ATOM 2837 N N . CYS A 1 358 ? -26.074 -0.702 2.240 1.00 49.35 379 CYS A N 1
ATOM 2838 C CA . CYS A 1 358 ? -26.404 -1.831 1.410 1.00 50.98 379 CYS A CA 1
ATOM 2839 C C . CYS A 1 358 ? -27.371 -2.801 2.083 1.00 47.75 379 CYS A C 1
ATOM 2840 O O . CYS A 1 358 ? -27.300 -3.028 3.284 1.00 47.44 379 CYS A O 1
ATOM 2843 N N . PRO A 1 359 ? -28.284 -3.382 1.296 1.00 46.02 380 PRO A N 1
ATOM 2844 C CA . PRO A 1 359 ? -29.267 -4.295 1.843 1.00 46.92 380 PRO A CA 1
ATOM 2845 C C . PRO A 1 359 ? -28.683 -5.655 2.127 1.00 46.95 380 PRO A C 1
ATOM 2846 O O . PRO A 1 359 ? -27.646 -6.016 1.581 1.00 43.86 380 PRO A O 1
ATOM 2850 N N . THR A 1 360 ? -29.375 -6.401 2.977 1.00 47.33 381 THR A N 1
ATOM 2851 C CA . THR A 1 360 ? -28.974 -7.749 3.330 1.00 48.95 381 THR A CA 1
ATOM 2852 C C . THR A 1 360 ? -29.824 -8.744 2.553 1.00 50.26 381 THR A C 1
ATOM 2853 O O . THR A 1 360 ? -30.965 -8.462 2.192 1.00 51.30 381 THR A O 1
ATOM 2857 N N . ALA A 1 361 ? -29.253 -9.893 2.260 1.00 50.91 382 ALA A N 1
ATOM 2858 C CA . ALA A 1 361 ? -30.016 -10.957 1.634 1.00 53.11 382 ALA A CA 1
ATOM 2859 C C . ALA A 1 361 ? -30.282 -12.109 2.599 1.00 52.36 382 ALA A C 1
ATOM 2860 O O . ALA A 1 361 ? -30.643 -13.179 2.169 1.00 57.24 382 ALA A O 1
ATOM 2862 N N . ALA A 1 362 ? -30.131 -11.887 3.902 1.00 53.52 383 ALA A N 1
ATOM 2863 C CA . ALA A 1 362 ? -30.431 -12.920 4.911 1.00 55.94 383 ALA A CA 1
ATOM 2864 C C . ALA A 1 362 ? -31.933 -13.154 5.020 1.00 58.08 383 ALA A C 1
ATOM 2865 O O . ALA A 1 362 ? -32.700 -12.260 4.680 1.00 57.15 383 ALA A O 1
ATOM 2867 N N . ASN A 1 363 ? -32.354 -14.334 5.486 1.00 62.06 384 ASN A N 1
ATOM 2868 C CA . ASN A 1 363 ? -33.777 -14.552 5.817 1.00 66.53 384 ASN A CA 1
ATOM 2869 C C . ASN A 1 363 ? -34.058 -13.822 7.110 1.00 65.40 384 ASN A C 1
ATOM 2870 O O . ASN A 1 363 ? -33.614 -14.262 8.167 1.00 66.83 384 ASN A O 1
ATOM 2875 N N . ILE A 1 364 ? -34.802 -12.732 7.052 1.00 65.82 385 ILE A N 1
ATOM 2876 C CA . ILE A 1 364 ? -35.161 -12.030 8.276 1.00 69.01 385 ILE A CA 1
ATOM 2877 C C . ILE A 1 364 ? -36.105 -12.930 9.102 1.00 71.61 385 ILE A C 1
ATOM 2878 O O . ILE A 1 364 ? -36.934 -13.640 8.522 1.00 73.80 385 ILE A O 1
ATOM 2883 N N . VAL A 1 365 ? -35.966 -12.931 10.436 1.00 73.31 386 VAL A N 1
ATOM 2884 C CA . VAL A 1 365 ? -36.721 -13.867 11.305 1.00 74.88 386 VAL A CA 1
ATOM 2885 C C . VAL A 1 365 ? -38.186 -13.449 11.528 1.00 78.64 386 VAL A C 1
ATOM 2886 O O . VAL A 1 365 ? -38.481 -12.356 12.002 1.00 78.71 386 VAL A O 1
ATOM 2890 N N . PHE B 1 3 ? -27.597 -5.252 19.341 1.00 54.55 24 PHE B N 1
ATOM 2891 C CA . PHE B 1 3 ? -27.344 -6.526 18.619 1.00 51.47 24 PHE B CA 1
ATOM 2892 C C . PHE B 1 3 ? -26.375 -6.311 17.459 1.00 51.08 24 PHE B C 1
ATOM 2893 O O . PHE B 1 3 ? -26.500 -5.333 16.702 1.00 48.90 24 PHE B O 1
ATOM 2901 N N . ASN B 1 4 ? -25.410 -7.224 17.338 1.00 49.02 25 ASN B N 1
ATOM 2902 C CA . ASN B 1 4 ? -24.493 -7.291 16.190 1.00 46.99 25 ASN B CA 1
ATOM 2903 C C . ASN B 1 4 ? -23.746 -5.977 15.944 1.00 45.94 25 ASN B C 1
ATOM 2904 O O . ASN B 1 4 ? -23.592 -5.542 14.817 1.00 42.43 25 ASN B O 1
ATOM 2909 N N . GLU B 1 5 ? -23.318 -5.348 17.017 1.00 44.57 26 GLU B N 1
ATOM 2910 C CA . GLU B 1 5 ? -22.430 -4.221 16.922 1.00 46.42 26 GLU B CA 1
ATOM 2911 C C . GLU B 1 5 ? -21.101 -4.747 16.379 1.00 45.34 26 GLU B C 1
ATOM 2912 O O . GLU B 1 5 ? -20.768 -5.909 16.546 1.00 48.47 26 GLU B O 1
ATOM 2918 N N . PRO B 1 6 ? -20.369 -3.903 15.669 1.00 45.98 27 PRO B N 1
ATOM 2919 C CA . PRO B 1 6 ? -19.084 -4.319 15.123 1.00 45.82 27 PRO B CA 1
ATOM 2920 C C . PRO B 1 6 ? -18.075 -4.573 16.239 1.00 44.86 27 PRO B C 1
ATOM 2921 O O . PRO B 1 6 ? -17.995 -3.807 17.157 1.00 45.35 27 PRO B O 1
ATOM 2925 N N . LEU B 1 7 ? -17.364 -5.684 16.185 1.00 45.38 28 LEU B N 1
ATOM 2926 C CA . LEU B 1 7 ? -16.495 -6.070 17.272 1.00 46.92 28 LEU B CA 1
ATOM 2927 C C . LEU B 1 7 ? -15.079 -5.658 16.941 1.00 45.94 28 LEU B C 1
ATOM 2928 O O . LEU B 1 7 ? -14.653 -5.779 15.790 1.00 45.12 28 LEU B O 1
ATOM 2933 N N . ASN B 1 8 ? -14.338 -5.240 17.953 1.00 43.98 29 ASN B N 1
ATOM 2934 C CA . ASN B 1 8 ? -12.952 -4.867 17.748 1.00 46.01 29 ASN B CA 1
ATOM 2935 C C . ASN B 1 8 ? -12.096 -6.121 17.778 1.00 44.45 29 ASN B C 1
ATOM 2936 O O . ASN B 1 8 ? -11.400 -6.390 18.754 1.00 46.55 29 ASN B O 1
ATOM 2941 N N . VAL B 1 9 ? -12.188 -6.904 16.710 1.00 42.65 30 VAL B N 1
ATOM 2942 C CA . VAL B 1 9 ? -11.398 -8.129 16.578 1.00 42.78 30 VAL B CA 1
ATOM 2943 C C . VAL B 1 9 ? -10.859 -8.268 15.170 1.00 43.03 30 VAL B C 1
ATOM 2944 O O . VAL B 1 9 ? -11.330 -7.618 14.224 1.00 42.20 30 VAL B O 1
ATOM 2948 N N . VAL B 1 10 ? -9.863 -9.127 15.035 1.00 42.75 31 VAL B N 1
ATOM 2949 C CA . VAL B 1 10 ? -9.549 -9.674 13.747 1.00 42.62 31 VAL B CA 1
ATOM 2950 C C . VAL B 1 10 ? -10.184 -11.054 13.647 1.00 44.62 31 VAL B C 1
ATOM 2951 O O . VAL B 1 10 ? -10.212 -11.821 14.624 1.00 45.92 31 VAL B O 1
ATOM 2955 N N . SER B 1 11 ? -10.698 -11.377 12.465 1.00 44.06 32 SER B N 1
ATOM 2956 C CA . SER B 1 11 ? -11.353 -12.674 12.283 1.00 45.21 32 SER B CA 1
ATOM 2957 C C . SER B 1 11 ? -11.301 -13.091 10.806 1.00 44.83 32 SER B C 1
ATOM 2958 O O . SER B 1 11 ? -10.399 -12.678 10.053 1.00 41.69 32 SER B O 1
ATOM 2961 N N . HIS B 1 12 ? -12.275 -13.889 10.403 1.00 45.21 33 HIS B N 1
ATOM 2962 C CA . HIS B 1 12 ? -12.290 -14.488 9.089 1.00 46.09 33 HIS B CA 1
ATOM 2963 C C . HIS B 1 12 ? -13.709 -14.963 8.767 1.00 47.48 33 HIS B C 1
ATOM 2964 O O . HIS B 1 12 ? -14.502 -15.257 9.668 1.00 47.39 33 HIS B O 1
ATOM 2971 N N . LEU B 1 13 ? -14.019 -15.035 7.474 1.00 47.86 34 LEU B N 1
ATOM 2972 C CA . LEU B 1 13 ? -15.332 -15.468 7.004 1.00 50.51 34 LEU B CA 1
ATOM 2973 C C . LEU B 1 13 ? -15.412 -16.981 6.953 1.00 49.57 34 LEU B C 1
ATOM 2974 O O . LEU B 1 13 ? -16.481 -17.536 7.010 1.00 52.71 34 LEU B O 1
ATOM 2979 N N . ASN B 1 14 ? -14.267 -17.628 6.842 1.00 50.09 35 ASN B N 1
ATOM 2980 C CA . ASN B 1 14 ? -14.199 -19.067 6.698 1.00 51.75 35 ASN B CA 1
ATOM 2981 C C . ASN B 1 14 ? -12.816 -19.547 7.138 1.00 51.77 35 ASN B C 1
ATOM 2982 O O . ASN B 1 14 ? -12.114 -18.834 7.856 1.00 50.17 35 ASN B O 1
ATOM 2987 N N . ASP B 1 15 ? -12.440 -20.756 6.754 1.00 49.43 36 ASP B N 1
ATOM 2988 C CA . ASP B 1 15 ? -11.211 -21.364 7.226 1.00 53.61 36 ASP B CA 1
ATOM 2989 C C . ASP B 1 15 ? -9.965 -20.878 6.524 1.00 49.06 36 ASP B C 1
ATOM 2990 O O . ASP B 1 15 ? -8.861 -21.228 6.907 1.00 45.65 36 ASP B O 1
ATOM 2995 N N . ASP B 1 16 ? -10.149 -20.132 5.461 1.00 48.39 37 ASP B N 1
ATOM 2996 C CA . ASP B 1 16 ? -9.062 -19.813 4.556 1.00 47.13 37 ASP B CA 1
ATOM 2997 C C . ASP B 1 16 ? -8.381 -18.510 4.950 1.00 44.88 37 ASP B C 1
ATOM 2998 O O . ASP B 1 16 ? -8.475 -17.491 4.250 1.00 43.90 37 ASP B O 1
ATOM 3003 N N . TRP B 1 17 ? -7.710 -18.528 6.098 1.00 43.34 38 TRP B N 1
ATOM 3004 C CA . TRP B 1 17 ? -7.018 -17.330 6.606 1.00 42.51 38 TRP B CA 1
ATOM 3005 C C . TRP B 1 17 ? -5.624 -17.688 7.058 1.00 43.45 38 TRP B C 1
ATOM 3006 O O . TRP B 1 17 ? -5.316 -18.861 7.284 1.00 44.45 38 TRP B O 1
ATOM 3017 N N . PHE B 1 18 ? -4.800 -16.663 7.219 1.00 41.96 39 PHE B N 1
ATOM 3018 C CA . PHE B 1 18 ? -3.434 -16.869 7.645 1.00 42.63 39 PHE B CA 1
ATOM 3019 C C . PHE B 1 18 ? -2.942 -15.661 8.430 1.00 41.89 39 PHE B C 1
ATOM 3020 O O . PHE B 1 18 ? -3.174 -14.532 8.024 1.00 41.99 39 PHE B O 1
ATOM 3028 N N . LEU B 1 19 ? -2.265 -15.938 9.544 1.00 44.70 40 LEU B N 1
ATOM 3029 C CA . LEU B 1 19 ? -1.712 -14.938 10.437 1.00 43.98 40 LEU B CA 1
ATOM 3030 C C . LEU B 1 19 ? -0.204 -14.916 10.369 1.00 45.52 40 LEU B C 1
ATOM 3031 O O . LEU B 1 19 ? 0.447 -15.965 10.522 1.00 45.62 40 LEU B O 1
ATOM 3036 N N . PHE B 1 20 ? 0.342 -13.715 10.198 1.00 42.31 41 PHE B N 1
ATOM 3037 C CA . PHE B 1 20 ? 1.780 -13.473 10.314 1.00 43.81 41 PHE B CA 1
ATOM 3038 C C . PHE B 1 20 ? 2.039 -12.723 11.623 1.00 45.81 41 PHE B C 1
ATOM 3039 O O . PHE B 1 20 ? 1.408 -11.685 11.899 1.00 43.23 41 PHE B O 1
ATOM 3047 N N . GLY B 1 21 ? 2.949 -13.247 12.441 1.00 47.09 42 GLY B N 1
ATOM 3048 C CA . GLY B 1 21 ? 3.198 -12.672 13.769 1.00 47.31 42 GLY B CA 1
ATOM 3049 C C . GLY B 1 21 ? 4.606 -12.708 14.324 1.00 47.12 42 GLY B C 1
ATOM 3050 O O . GLY B 1 21 ? 5.579 -13.022 13.622 1.00 44.08 42 GLY B O 1
ATOM 3051 N N . ASP B 1 22 ? 4.692 -12.390 15.616 1.00 47.61 43 ASP B N 1
ATOM 3052 C CA . ASP B 1 22 ? 5.957 -12.354 16.332 1.00 49.65 43 ASP B CA 1
ATOM 3053 C C . ASP B 1 22 ? 5.852 -13.222 17.604 1.00 50.37 43 ASP B C 1
ATOM 3054 O O . ASP B 1 22 ? 5.134 -14.248 17.611 1.00 46.77 43 ASP B O 1
ATOM 3059 N N . SER B 1 23 ? 6.576 -12.861 18.666 1.00 53.02 44 SER B N 1
ATOM 3060 C CA . SER B 1 23 ? 6.575 -13.694 19.877 1.00 52.23 44 SER B CA 1
ATOM 3061 C C . SER B 1 23 ? 5.164 -13.859 20.429 1.00 50.78 44 SER B C 1
ATOM 3062 O O . SER B 1 23 ? 4.826 -14.898 21.019 1.00 50.25 44 SER B O 1
ATOM 3065 N N . ARG B 1 24 ? 4.333 -12.852 20.207 1.00 48.05 45 ARG B N 1
ATOM 3066 C CA . ARG B 1 24 ? 2.982 -12.863 20.746 1.00 49.13 45 ARG B CA 1
ATOM 3067 C C . ARG B 1 24 ? 2.056 -13.846 20.052 1.00 47.84 45 ARG B C 1
ATOM 3068 O O . ARG B 1 24 ? 0.933 -14.044 20.511 1.00 48.19 45 ARG B O 1
ATOM 3076 N N . SER B 1 25 ? 2.536 -14.446 18.962 1.00 46.88 46 SER B N 1
ATOM 3077 C CA . SER B 1 25 ? 1.816 -15.448 18.195 1.00 46.44 46 SER B CA 1
ATOM 3078 C C . SER B 1 25 ? 2.658 -16.692 17.935 1.00 48.36 46 SER B C 1
ATOM 3079 O O . SER B 1 25 ? 2.247 -17.560 17.158 1.00 48.65 46 SER B O 1
ATOM 3082 N N . ASP B 1 26 ? 3.819 -16.800 18.582 1.00 49.51 47 ASP B N 1
ATOM 3083 C CA . ASP B 1 26 ? 4.789 -17.854 18.273 1.00 49.50 47 ASP B CA 1
ATOM 3084 C C . ASP B 1 26 ? 4.708 -18.983 19.300 1.00 53.54 47 ASP B C 1
ATOM 3085 O O . ASP B 1 26 ? 5.244 -18.863 20.423 1.00 51.37 47 ASP B O 1
ATOM 3090 N N . CYS B 1 27 ? 4.084 -20.090 18.889 1.00 55.40 48 CYS B N 1
ATOM 3091 C CA . CYS B 1 27 ? 3.844 -21.237 19.757 1.00 60.46 48 CYS B CA 1
ATOM 3092 C C . CYS B 1 27 ? 5.126 -21.984 20.135 1.00 60.39 48 CYS B C 1
ATOM 3093 O O . CYS B 1 27 ? 5.178 -22.629 21.177 1.00 61.10 48 CYS B O 1
ATOM 3096 N N . ASN B 1 28 ? 6.167 -21.883 19.317 1.00 58.10 49 ASN B N 1
ATOM 3097 C CA . ASN B 1 28 ? 7.414 -22.591 19.610 1.00 58.66 49 ASN B CA 1
ATOM 3098 C C . ASN B 1 28 ? 8.252 -21.894 20.703 1.00 58.85 49 ASN B C 1
ATOM 3099 O O . ASN B 1 28 ? 9.122 -22.511 21.336 1.00 59.59 49 ASN B O 1
ATOM 3104 N N . HIS B 1 29 ? 7.996 -20.601 20.904 1.00 56.74 50 HIS B N 1
ATOM 3105 C CA . HIS B 1 29 ? 8.805 -19.782 21.806 1.00 57.92 50 HIS B CA 1
ATOM 3106 C C . HIS B 1 29 ? 8.784 -20.303 23.249 1.00 60.19 50 HIS B C 1
ATOM 3107 O O . HIS B 1 29 ? 9.732 -20.098 24.003 1.00 58.38 50 HIS B O 1
ATOM 3114 N N . ILE B 1 30 ? 7.700 -20.972 23.635 1.00 61.34 51 ILE B N 1
ATOM 3115 C CA . ILE B 1 30 ? 7.641 -21.630 24.943 1.00 63.09 51 ILE B CA 1
ATOM 3116 C C . ILE B 1 30 ? 8.862 -22.529 25.210 1.00 65.23 51 ILE B C 1
ATOM 3117 O O . ILE B 1 30 ? 9.300 -22.660 26.354 1.00 67.32 51 ILE B O 1
ATOM 3122 N N . ASN B 1 31 ? 9.423 -23.127 24.158 1.00 63.24 52 ASN B N 1
ATOM 3123 C CA . ASN B 1 31 ? 10.568 -24.021 24.325 1.00 66.05 52 ASN B CA 1
ATOM 3124 C C . ASN B 1 31 ? 11.859 -23.290 24.659 1.00 66.10 52 ASN B C 1
ATOM 3125 O O . ASN B 1 31 ? 12.844 -23.922 25.030 1.00 69.47 52 ASN B O 1
ATOM 3130 N N . ASN B 1 32 ? 11.869 -21.969 24.519 1.00 62.77 53 ASN B N 1
ATOM 3131 C CA . ASN B 1 32 ? 13.053 -21.184 24.825 1.00 65.12 53 ASN B CA 1
ATOM 3132 C C . ASN B 1 32 ? 12.808 -20.238 25.995 1.00 66.97 53 ASN B C 1
ATOM 3133 O O . ASN B 1 32 ? 13.569 -19.296 26.203 1.00 70.46 53 ASN B O 1
ATOM 3138 N N . LEU B 1 33 ? 11.775 -20.519 26.786 1.00 67.36 54 LEU B N 1
ATOM 3139 C CA . LEU B 1 33 ? 11.491 -19.732 27.969 1.00 66.46 54 LEU B CA 1
ATOM 3140 C C . LEU B 1 33 ? 11.689 -20.571 29.207 1.00 68.88 54 LEU B C 1
ATOM 3141 O O . LEU B 1 33 ? 11.447 -21.771 29.190 1.00 67.98 54 LEU B O 1
ATOM 3146 N N . SER B 1 34 ? 12.157 -19.905 30.260 1.00 70.46 55 SER B N 1
ATOM 3147 C CA . SER B 1 34 ? 12.311 -20.483 31.579 1.00 77.89 55 SER B CA 1
ATOM 3148 C C . SER B 1 34 ? 10.965 -20.843 32.200 1.00 78.60 55 SER B C 1
ATOM 3149 O O . SER B 1 34 ? 10.820 -21.897 32.815 1.00 77.58 55 SER B O 1
ATOM 3152 N N . GLN B 1 35 ? 9.992 -19.950 32.018 1.00 78.01 56 GLN B N 1
ATOM 3153 C CA . GLN B 1 35 ? 8.665 -20.102 32.585 1.00 79.75 56 GLN B CA 1
ATOM 3154 C C . GLN B 1 35 ? 7.737 -20.635 31.483 1.00 75.34 56 GLN B C 1
ATOM 3155 O O . GLN B 1 35 ? 7.310 -19.883 30.600 1.00 72.36 56 GLN B O 1
ATOM 3161 N N . GLN B 1 36 ? 7.452 -21.937 31.508 1.00 74.73 57 GLN B N 1
ATOM 3162 C CA . GLN B 1 36 ? 6.852 -22.590 30.334 1.00 74.66 57 GLN B CA 1
ATOM 3163 C C . GLN B 1 36 ? 5.330 -22.718 30.348 1.00 72.38 57 GLN B C 1
ATOM 3164 O O . GLN B 1 36 ? 4.778 -23.763 30.675 1.00 74.21 57 GLN B O 1
ATOM 3170 N N . ASN B 1 37 ? 4.684 -21.611 30.003 1.00 68.21 58 ASN B N 1
ATOM 3171 C CA . ASN B 1 37 ? 3.258 -21.545 29.728 1.00 66.23 58 ASN B CA 1
ATOM 3172 C C . ASN B 1 37 ? 3.083 -20.560 28.549 1.00 63.86 58 ASN B C 1
ATOM 3173 O O . ASN B 1 37 ? 4.058 -19.932 28.125 1.00 59.44 58 ASN B O 1
ATOM 3178 N N . TYR B 1 38 ? 1.853 -20.409 28.061 1.00 61.71 59 TYR B N 1
ATOM 3179 C CA . TYR B 1 38 ? 1.573 -19.584 26.895 1.00 61.50 59 TYR B CA 1
ATOM 3180 C C . TYR B 1 38 ? 1.084 -18.169 27.188 1.00 60.34 59 TYR B C 1
ATOM 3181 O O . TYR B 1 38 ? 0.587 -17.490 26.296 1.00 56.71 59 TYR B O 1
ATOM 3190 N N . ASN B 1 39 ? 1.247 -17.705 28.422 1.00 62.88 60 ASN B N 1
ATOM 3191 C CA . ASN B 1 39 ? 0.760 -16.375 28.783 1.00 62.41 60 ASN B CA 1
ATOM 3192 C C . ASN B 1 39 ? 1.515 -15.252 28.107 1.00 59.87 60 ASN B C 1
ATOM 3193 O O . ASN B 1 39 ? 1.125 -14.097 28.199 1.00 58.72 60 ASN B O 1
ATOM 3198 N N . TYR B 1 40 ? 2.606 -15.586 27.434 1.00 58.79 61 TYR B N 1
ATOM 3199 C CA . TYR B 1 40 ? 3.328 -14.601 26.647 1.00 57.86 61 TYR B CA 1
ATOM 3200 C C . TYR B 1 40 ? 2.628 -14.280 25.327 1.00 55.76 61 TYR B C 1
ATOM 3201 O O . TYR B 1 40 ? 2.971 -13.296 24.662 1.00 55.09 61 TYR B O 1
ATOM 3210 N N . MET B 1 41 ? 1.683 -15.135 24.935 1.00 54.79 62 MET B N 1
ATOM 3211 C CA . MET B 1 41 ? 0.981 -15.002 23.672 1.00 53.60 62 MET B CA 1
ATOM 3212 C C . MET B 1 41 ? -0.290 -14.204 23.852 1.00 52.83 62 MET B C 1
ATOM 3213 O O . MET B 1 41 ? -0.953 -14.319 24.881 1.00 52.65 62 MET B O 1
ATOM 3218 N N . ASP B 1 42 ? -0.613 -13.400 22.840 1.00 50.61 63 ASP B N 1
ATOM 3219 C CA . ASP B 1 42 ? -1.891 -12.731 22.742 1.00 50.15 63 ASP B CA 1
ATOM 3220 C C . ASP B 1 42 ? -2.917 -13.574 21.983 1.00 52.35 63 ASP B C 1
ATOM 3221 O O . ASP B 1 42 ? -4.110 -13.256 21.989 1.00 54.16 63 ASP B O 1
ATOM 3226 N N . ILE B 1 43 ? -2.472 -14.665 21.354 1.00 52.91 64 ILE B N 1
ATOM 3227 C CA . ILE B 1 43 ? -3.388 -15.593 20.695 1.00 52.95 64 ILE B CA 1
ATOM 3228 C C . ILE B 1 43 ? -3.789 -16.727 21.607 1.00 53.13 64 ILE B C 1
ATOM 3229 O O . ILE B 1 43 ? -3.089 -17.066 22.546 1.00 56.88 64 ILE B O 1
ATOM 3234 N N . ASN B 1 44 ? -4.922 -17.327 21.297 1.00 53.02 65 ASN B N 1
ATOM 3235 C CA . ASN B 1 44 ? -5.371 -18.502 22.008 1.00 54.03 65 ASN B CA 1
ATOM 3236 C C . ASN B 1 44 ? -4.483 -19.678 21.587 1.00 56.32 65 ASN B C 1
ATOM 3237 O O . ASN B 1 44 ? -4.355 -19.945 20.392 1.00 54.59 65 ASN B O 1
ATOM 3242 N N . PRO B 1 45 ? -3.859 -20.385 22.560 1.00 59.18 66 PRO B N 1
ATOM 3243 C CA . PRO B 1 45 ? -2.958 -21.466 22.180 1.00 61.12 66 PRO B CA 1
ATOM 3244 C C . PRO B 1 45 ? -3.620 -22.621 21.431 1.00 62.42 66 PRO B C 1
ATOM 3245 O O . PRO B 1 45 ? -2.916 -23.436 20.834 1.00 60.36 66 PRO B O 1
ATOM 3249 N N . GLU B 1 46 ? -4.952 -22.696 21.459 1.00 65.12 67 GLU B N 1
ATOM 3250 C CA . GLU B 1 46 ? -5.690 -23.675 20.641 1.00 66.85 67 GLU B CA 1
ATOM 3251 C C . GLU B 1 46 ? -5.363 -23.540 19.156 1.00 65.26 67 GLU B C 1
ATOM 3252 O O . GLU B 1 46 ? -5.522 -24.493 18.403 1.00 70.98 67 GLU B O 1
ATOM 3258 N N . LEU B 1 47 ? -4.911 -22.363 18.740 1.00 61.02 68 LEU B N 1
ATOM 3259 C CA . LEU B 1 47 ? -4.561 -22.107 17.342 1.00 61.98 68 LEU B CA 1
ATOM 3260 C C . LEU B 1 47 ? -3.192 -22.642 16.945 1.00 64.60 68 LEU B C 1
ATOM 3261 O O . LEU B 1 47 ? -2.849 -22.637 15.770 1.00 64.02 68 LEU B O 1
ATOM 3266 N N . CYS B 1 48 ? -2.398 -23.052 17.921 1.00 66.72 69 CYS B N 1
ATOM 3267 C CA . CYS B 1 48 ? -1.069 -23.577 17.654 1.00 71.35 69 CYS B CA 1
ATOM 3268 C C . CYS B 1 48 ? -1.077 -24.740 16.687 1.00 71.32 69 CYS B C 1
ATOM 3269 O O . CYS B 1 48 ? -0.111 -24.951 15.977 1.00 73.68 69 CYS B O 1
ATOM 3272 N N . LYS B 1 49 ? -2.161 -25.499 16.669 1.00 71.60 70 LYS B N 1
ATOM 3273 C CA . LYS B 1 49 ? -2.234 -26.673 15.818 1.00 73.13 70 LYS B CA 1
ATOM 3274 C C . LYS B 1 49 ? -2.992 -26.438 14.511 1.00 69.29 70 LYS B C 1
ATOM 3275 O O . LYS B 1 49 ? -3.149 -27.363 13.715 1.00 72.63 70 LYS B O 1
ATOM 3281 N N . SER B 1 50 ? -3.405 -25.195 14.273 1.00 64.84 71 SER B N 1
ATOM 3282 C CA . SER B 1 50 ? -4.176 -24.822 13.087 1.00 60.95 71 SER B CA 1
ATOM 3283 C C . SER B 1 50 ? -3.402 -24.943 11.766 1.00 56.29 71 SER B C 1
ATOM 3284 O O . SER B 1 50 ? -4.003 -25.154 10.715 1.00 59.32 71 SER B O 1
ATOM 3287 N N . GLY B 1 51 ? -2.086 -24.771 11.804 1.00 52.55 72 GLY B N 1
ATOM 3288 C CA . GLY B 1 51 ? -1.299 -24.634 10.576 1.00 51.76 72 GLY B CA 1
ATOM 3289 C C . GLY B 1 51 ? -1.568 -23.300 9.859 1.00 48.64 72 GLY B C 1
ATOM 3290 O O . GLY B 1 51 ? -1.325 -23.177 8.671 1.00 49.93 72 GLY B O 1
ATOM 3291 N N . LYS B 1 52 ? -2.051 -22.290 10.571 1.00 47.99 73 LYS B N 1
ATOM 3292 C CA . LYS B 1 52 ? -2.402 -21.022 9.915 1.00 47.12 73 LYS B CA 1
ATOM 3293 C C . LYS B 1 52 ? -1.591 -19.847 10.420 1.00 46.23 73 LYS B C 1
ATOM 3294 O O . LYS B 1 52 ? -1.976 -18.682 10.237 1.00 46.90 73 LYS B O 1
ATOM 3300 N N . ILE B 1 53 ? -0.435 -20.140 11.019 1.00 46.72 74 ILE B N 1
ATOM 3301 C CA . ILE B 1 53 ? 0.412 -19.107 11.605 1.00 45.22 74 ILE B CA 1
ATOM 3302 C C . ILE B 1 53 ? 1.839 -19.245 11.123 1.00 44.61 74 ILE B C 1
ATOM 3303 O O . ILE B 1 53 ? 2.354 -20.350 11.055 1.00 42.33 74 ILE B O 1
ATOM 3308 N N . SER B 1 54 ? 2.459 -18.118 10.758 1.00 42.15 75 SER B N 1
ATOM 3309 C CA . SER B 1 54 ? 3.902 -18.046 10.580 1.00 42.13 75 SER B CA 1
ATOM 3310 C C . SER B 1 54 ? 4.347 -16.875 11.462 1.00 45.14 75 SER B C 1
ATOM 3311 O O . SER B 1 54 ? 4.047 -15.677 11.176 1.00 40.83 75 SER B O 1
ATOM 3314 N N . ALA B 1 55 ? 4.976 -17.219 12.584 1.00 44.43 76 ALA B N 1
ATOM 3315 C CA . ALA B 1 55 ? 5.364 -16.214 13.595 1.00 45.60 76 ALA B CA 1
ATOM 3316 C C . ALA B 1 55 ? 6.680 -16.608 14.248 1.00 45.87 76 ALA B C 1
ATOM 3317 O O . ALA B 1 55 ? 6.904 -17.775 14.492 1.00 45.81 76 ALA B O 1
ATOM 3319 N N . LYS B 1 56 ? 7.534 -15.633 14.516 1.00 45.78 77 LYS B N 1
ATOM 3320 C CA . LYS B 1 56 ? 8.809 -15.890 15.148 1.00 47.69 77 LYS B CA 1
ATOM 3321 C C . LYS B 1 56 ? 9.127 -14.840 16.200 1.00 48.29 77 LYS B C 1
ATOM 3322 O O . LYS B 1 56 ? 9.164 -13.644 15.909 1.00 47.29 77 LYS B O 1
ATOM 3328 N N . ALA B 1 57 ? 9.359 -15.308 17.425 1.00 48.84 78 ALA B N 1
ATOM 3329 C CA . ALA B 1 57 ? 9.823 -14.454 18.521 1.00 49.22 78 ALA B CA 1
ATOM 3330 C C . ALA B 1 57 ? 11.005 -13.556 18.141 1.00 48.14 78 ALA B C 1
ATOM 3331 O O . ALA B 1 57 ? 11.989 -14.016 17.564 1.00 45.22 78 ALA B O 1
ATOM 3333 N N . GLY B 1 58 ? 10.858 -12.259 18.409 1.00 48.34 79 GLY B N 1
ATOM 3334 C CA . GLY B 1 58 ? 11.917 -11.291 18.147 1.00 49.86 79 GLY B CA 1
ATOM 3335 C C . GLY B 1 58 ? 11.992 -10.830 16.701 1.00 51.10 79 GLY B C 1
ATOM 3336 O O . GLY B 1 58 ? 12.931 -10.135 16.330 1.00 54.11 79 GLY B O 1
ATOM 3337 N N . ASN B 1 59 ? 11.040 -11.215 15.857 1.00 48.74 80 ASN B N 1
ATOM 3338 C CA . ASN B 1 59 ? 11.168 -10.876 14.440 1.00 47.94 80 ASN B CA 1
ATOM 3339 C C . ASN B 1 59 ? 9.968 -10.128 13.888 1.00 46.66 80 ASN B C 1
ATOM 3340 O O . ASN B 1 59 ? 8.983 -9.893 14.597 1.00 47.48 80 ASN B O 1
ATOM 3345 N N . SER B 1 60 ? 10.067 -9.726 12.631 1.00 47.20 81 SER B N 1
ATOM 3346 C CA . SER B 1 60 ? 8.966 -9.060 11.920 1.00 46.93 81 SER B CA 1
ATOM 3347 C C . SER B 1 60 ? 9.227 -9.221 10.438 1.00 47.74 81 SER B C 1
ATOM 3348 O O . SER B 1 60 ? 10.343 -9.554 10.058 1.00 49.82 81 SER B O 1
ATOM 3351 N N . LEU B 1 61 ? 8.205 -9.027 9.612 1.00 43.85 82 LEU B N 1
ATOM 3352 C CA . LEU B 1 61 ? 8.391 -9.097 8.167 1.00 42.88 82 LEU B CA 1
ATOM 3353 C C . LEU B 1 61 ? 9.474 -8.111 7.691 1.00 40.30 82 LEU B C 1
ATOM 3354 O O . LEU B 1 61 ? 10.367 -8.487 6.940 1.00 40.70 82 LEU B O 1
ATOM 3359 N N . PHE B 1 62 ? 9.411 -6.863 8.146 1.00 41.81 83 PHE B N 1
ATOM 3360 C CA . PHE B 1 62 ? 10.423 -5.852 7.779 1.00 40.99 83 PHE B CA 1
ATOM 3361 C C . PHE B 1 62 ? 11.838 -6.280 8.198 1.00 42.51 83 PHE B C 1
ATOM 3362 O O . PHE B 1 62 ? 12.799 -6.142 7.444 1.00 44.22 83 PHE B O 1
ATOM 3370 N N . LYS B 1 63 ? 11.946 -6.827 9.404 1.00 43.22 84 LYS B N 1
ATOM 3371 C CA . LYS B 1 63 ? 13.212 -7.251 9.942 1.00 43.95 84 LYS B CA 1
ATOM 3372 C C . LYS B 1 63 ? 13.804 -8.422 9.138 1.00 44.01 84 LYS B C 1
ATOM 3373 O O . LYS B 1 63 ? 14.987 -8.398 8.797 1.00 45.80 84 LYS B O 1
ATOM 3379 N N . SER B 1 64 ? 13.007 -9.445 8.852 1.00 41.62 85 SER B N 1
ATOM 3380 C CA . SER B 1 64 ? 13.503 -10.590 8.069 1.00 43.57 85 SER B CA 1
ATOM 3381 C C . SER B 1 64 ? 13.815 -10.199 6.627 1.00 41.75 85 SER B C 1
ATOM 3382 O O . SER B 1 64 ? 14.736 -10.742 6.015 1.00 42.01 85 SER B O 1
ATOM 3385 N N . PHE B 1 65 ? 13.108 -9.192 6.123 1.00 42.20 86 PHE B N 1
ATOM 3386 C CA . PHE B 1 65 ? 13.365 -8.660 4.786 1.00 41.56 86 PHE B CA 1
ATOM 3387 C C . PHE B 1 65 ? 14.734 -8.038 4.633 1.00 40.57 86 PHE B C 1
ATOM 3388 O O . PHE B 1 65 ? 15.361 -8.198 3.606 1.00 42.33 86 PHE B O 1
ATOM 3396 N N . HIS B 1 66 ? 15.174 -7.327 5.664 1.00 40.69 87 HIS B N 1
ATOM 3397 C CA . HIS B 1 66 ? 16.334 -6.454 5.580 1.00 40.11 87 HIS B CA 1
ATOM 3398 C C . HIS B 1 66 ? 17.581 -6.956 6.308 1.00 42.64 87 HIS B C 1
ATOM 3399 O O . HIS B 1 66 ? 18.680 -6.513 5.973 1.00 44.57 87 HIS B O 1
ATOM 3406 N N . PHE B 1 67 ? 17.426 -7.855 7.286 1.00 43.19 88 PHE B N 1
ATOM 3407 C CA . PHE B 1 67 ? 18.512 -8.157 8.229 1.00 46.14 88 PHE B CA 1
ATOM 3408 C C . PHE B 1 67 ? 18.924 -9.633 8.237 1.00 47.62 88 PHE B C 1
ATOM 3409 O O . PHE B 1 67 ? 18.188 -10.483 7.760 1.00 45.57 88 PHE B O 1
ATOM 3417 N N . THR B 1 68 ? 20.097 -9.912 8.806 1.00 48.98 89 THR B N 1
ATOM 3418 C CA . THR B 1 68 ? 20.637 -11.286 8.857 1.00 49.93 89 THR B CA 1
ATOM 3419 C C . THR B 1 68 ? 19.914 -12.142 9.887 1.00 51.76 89 THR B C 1
ATOM 3420 O O . THR B 1 68 ? 19.894 -13.351 9.763 1.00 51.64 89 THR B O 1
ATOM 3424 N N . ASP B 1 69 ? 19.294 -11.506 10.882 1.00 53.41 90 ASP B N 1
ATOM 3425 C CA . ASP B 1 69 ? 18.424 -12.193 11.830 1.00 55.75 90 ASP B CA 1
ATOM 3426 C C . ASP B 1 69 ? 17.076 -12.470 11.149 1.00 53.13 90 ASP B C 1
ATOM 3427 O O . ASP B 1 69 ? 16.101 -11.719 11.274 1.00 54.69 90 ASP B O 1
ATOM 3432 N N . PHE B 1 70 ? 17.042 -13.583 10.440 1.00 55.61 91 PHE B N 1
ATOM 3433 C CA . PHE B 1 70 ? 16.066 -13.848 9.411 1.00 55.60 91 PHE B CA 1
ATOM 3434 C C . PHE B 1 70 ? 15.129 -14.977 9.801 1.00 52.24 91 PHE B C 1
ATOM 3435 O O . PHE B 1 70 ? 15.569 -16.002 10.253 1.00 51.75 91 PHE B O 1
ATOM 3443 N N . TYR B 1 71 ? 13.839 -14.793 9.577 1.00 48.19 92 TYR B N 1
ATOM 3444 C CA . TYR B 1 71 ? 12.883 -15.885 9.673 1.00 47.05 92 TYR B CA 1
ATOM 3445 C C . TYR B 1 71 ? 12.153 -15.970 8.353 1.00 46.10 92 TYR B C 1
ATOM 3446 O O . TYR B 1 71 ? 11.705 -14.948 7.807 1.00 43.60 92 TYR B O 1
ATOM 3455 N N . ASN B 1 72 ? 11.986 -17.179 7.848 1.00 48.43 93 ASN B N 1
ATOM 3456 C CA . ASN B 1 72 ? 11.305 -17.373 6.575 1.00 49.79 93 ASN B CA 1
ATOM 3457 C C . ASN B 1 72 ? 9.799 -17.367 6.710 1.00 47.78 93 ASN B C 1
ATOM 3458 O O . ASN B 1 72 ? 9.128 -18.392 6.574 1.00 46.08 93 ASN B O 1
ATOM 3463 N N . TYR B 1 73 ? 9.260 -16.181 6.914 1.00 47.31 94 TYR B N 1
ATOM 3464 C CA . TYR B 1 73 ? 7.829 -16.003 6.930 1.00 44.27 94 TYR B CA 1
ATOM 3465 C C . TYR B 1 73 ? 7.244 -16.557 5.644 1.00 45.61 94 TYR B C 1
ATOM 3466 O O . TYR B 1 73 ? 7.634 -16.165 4.545 1.00 44.03 94 TYR B O 1
ATOM 3475 N N . THR B 1 74 ? 6.309 -17.494 5.788 1.00 47.60 95 THR B N 1
ATOM 3476 C CA . THR B 1 74 ? 5.719 -18.185 4.649 1.00 49.76 95 THR B CA 1
ATOM 3477 C C . THR B 1 74 ? 4.277 -18.505 5.004 1.00 49.69 95 THR B C 1
ATOM 3478 O O . THR B 1 74 ? 3.996 -18.999 6.088 1.00 55.25 95 THR B O 1
ATOM 3482 N N . GLY B 1 75 ? 3.358 -18.252 4.093 1.00 47.56 96 GLY B N 1
ATOM 3483 C CA . GLY B 1 75 ? 1.974 -18.561 4.382 1.00 48.43 96 GLY B CA 1
ATOM 3484 C C . GLY B 1 75 ? 1.044 -18.251 3.244 1.00 47.61 96 GLY B C 1
ATOM 3485 O O . GLY B 1 75 ? 1.368 -17.439 2.380 1.00 46.49 96 GLY B O 1
ATOM 3486 N N . GLU B 1 76 ? -0.102 -18.940 3.234 1.00 44.95 97 GLU B N 1
ATOM 3487 C CA . GLU B 1 76 ? -1.065 -18.792 2.163 1.00 45.35 97 GLU B CA 1
ATOM 3488 C C . GLU B 1 76 ? -2.490 -18.762 2.691 1.00 47.75 97 GLU B C 1
ATOM 3489 O O . GLU B 1 76 ? -2.896 -19.644 3.468 1.00 49.35 97 GLU B O 1
ATOM 3495 N N . GLY B 1 77 ? -3.250 -17.745 2.287 1.00 45.24 98 GLY B N 1
ATOM 3496 C CA . GLY B 1 77 ? -4.677 -17.728 2.597 1.00 46.77 98 GLY B CA 1
ATOM 3497 C C . GLY B 1 77 ? -5.450 -16.705 1.781 1.00 44.13 98 GLY B C 1
ATOM 3498 O O . GLY B 1 77 ? -4.862 -15.821 1.172 1.00 49.82 98 GLY B O 1
ATOM 3499 N N . SER B 1 78 ? -6.765 -16.794 1.834 1.00 43.59 99 SER B N 1
ATOM 3500 C CA . SER B 1 78 ? -7.655 -15.758 1.314 1.00 43.22 99 SER B CA 1
ATOM 3501 C C . SER B 1 78 ? -7.584 -14.472 2.161 1.00 42.45 99 SER B C 1
ATOM 3502 O O . SER B 1 78 ? -7.254 -13.399 1.666 1.00 41.94 99 SER B O 1
ATOM 3505 N N . GLN B 1 79 ? -7.874 -14.607 3.448 1.00 42.16 100 GLN B N 1
ATOM 3506 C CA . GLN B 1 79 ? -7.862 -13.496 4.396 1.00 40.32 100 GLN B CA 1
ATOM 3507 C C . GLN B 1 79 ? -6.562 -13.471 5.208 1.00 40.09 100 GLN B C 1
ATOM 3508 O O . GLN B 1 79 ? -6.271 -14.392 5.964 1.00 39.45 100 GLN B O 1
ATOM 3514 N N . ILE B 1 80 ? -5.774 -12.417 5.020 1.00 38.78 101 ILE B N 1
ATOM 3515 C CA . ILE B 1 80 ? -4.457 -12.328 5.606 1.00 41.73 101 ILE B CA 1
ATOM 3516 C C . ILE B 1 80 ? -4.513 -11.371 6.764 1.00 39.90 101 ILE B C 1
ATOM 3517 O O . ILE B 1 80 ? -5.175 -10.333 6.688 1.00 38.97 101 ILE B O 1
ATOM 3522 N N . ILE B 1 81 ? -3.868 -11.769 7.856 1.00 40.19 102 ILE B N 1
ATOM 3523 C CA . ILE B 1 81 ? -3.825 -10.981 9.077 1.00 39.49 102 ILE B CA 1
ATOM 3524 C C . ILE B 1 81 ? -2.373 -10.827 9.522 1.00 39.60 102 ILE B C 1
ATOM 3525 O O . ILE B 1 81 ? -1.596 -11.765 9.462 1.00 42.97 102 ILE B O 1
ATOM 3530 N N . PHE B 1 82 ? -2.016 -9.627 9.946 1.00 40.48 103 PHE B N 1
ATOM 3531 C CA . PHE B 1 82 ? -0.679 -9.316 10.434 1.00 41.65 103 PHE B CA 1
ATOM 3532 C C . PHE B 1 82 ? -0.786 -8.804 11.860 1.00 42.36 103 PHE B C 1
ATOM 3533 O O . PHE B 1 82 ? -1.628 -7.946 12.160 1.00 41.11 103 PHE B O 1
ATOM 3541 N N . TYR B 1 83 ? 0.047 -9.366 12.727 1.00 41.29 104 TYR B N 1
ATOM 3542 C CA . TYR B 1 83 ? 0.234 -8.862 14.083 1.00 42.55 104 TYR B CA 1
ATOM 3543 C C . TYR B 1 83 ? 1.697 -8.903 14.384 1.00 41.65 104 TYR B C 1
ATOM 3544 O O . TYR B 1 83 ? 2.185 -9.814 15.070 1.00 45.92 104 TYR B O 1
ATOM 3553 N N . GLU B 1 84 ? 2.405 -7.958 13.770 1.00 41.49 105 GLU B N 1
ATOM 3554 C CA . GLU B 1 84 ? 3.846 -7.866 13.868 1.00 43.98 105 GLU B CA 1
ATOM 3555 C C . GLU B 1 84 ? 4.290 -6.477 13.453 1.00 42.51 105 GLU B C 1
ATOM 3556 O O . GLU B 1 84 ? 3.510 -5.702 12.886 1.00 44.60 105 GLU B O 1
ATOM 3562 N N . GLY B 1 85 ? 5.529 -6.146 13.814 1.00 42.93 106 GLY B N 1
ATOM 3563 C CA . GLY B 1 85 ? 6.113 -4.858 13.501 1.00 42.76 106 GLY B CA 1
ATOM 3564 C C . GLY B 1 85 ? 6.951 -4.291 14.631 1.00 44.37 106 GLY B C 1
ATOM 3565 O O . GLY B 1 85 ? 7.897 -3.554 14.394 1.00 46.01 106 GLY B O 1
ATOM 3566 N N . VAL B 1 86 ? 6.571 -4.620 15.860 1.00 47.09 107 VAL B N 1
ATOM 3567 C CA . VAL B 1 86 ? 7.193 -4.076 17.066 1.00 48.19 107 VAL B CA 1
ATOM 3568 C C . VAL B 1 86 ? 8.693 -4.348 17.162 1.00 49.78 107 VAL B C 1
ATOM 3569 O O . VAL B 1 86 ? 9.428 -3.541 17.718 1.00 47.51 107 VAL B O 1
ATOM 3573 N N . ASN B 1 87 ? 9.145 -5.457 16.600 1.00 45.60 108 ASN B N 1
ATOM 3574 C CA . ASN B 1 87 ? 10.555 -5.756 16.657 1.00 48.84 108 ASN B CA 1
ATOM 3575 C C . ASN B 1 87 ? 11.417 -4.923 15.712 1.00 50.97 108 ASN B C 1
ATOM 3576 O O . ASN B 1 87 ? 12.582 -5.212 15.565 1.00 49.08 108 ASN B O 1
ATOM 3581 N N . PHE B 1 88 ? 10.842 -3.879 15.091 1.00 51.18 109 PHE B N 1
ATOM 3582 C CA . PHE B 1 88 ? 11.623 -2.800 14.470 1.00 47.27 109 PHE B CA 1
ATOM 3583 C C . PHE B 1 88 ? 10.903 -1.485 14.722 1.00 48.58 109 PHE B C 1
ATOM 3584 O O . PHE B 1 88 ? 9.979 -1.125 13.986 1.00 45.67 109 PHE B O 1
ATOM 3592 N N . THR B 1 89 ? 11.343 -0.780 15.763 1.00 48.39 110 THR B N 1
ATOM 3593 C CA . THR B 1 89 ? 10.678 0.396 16.279 1.00 48.13 110 THR B CA 1
ATOM 3594 C C . THR B 1 89 ? 11.763 1.384 16.679 1.00 49.42 110 THR B C 1
ATOM 3595 O O . THR B 1 89 ? 12.938 1.025 16.667 1.00 45.88 110 THR B O 1
ATOM 3599 N N . PRO B 1 90 ? 11.383 2.638 17.042 1.00 49.34 111 PRO B N 1
ATOM 3600 C CA . PRO B 1 90 ? 12.392 3.590 17.531 1.00 52.13 111 PRO B CA 1
ATOM 3601 C C . PRO B 1 90 ? 13.152 3.086 18.752 1.00 52.62 111 PRO B C 1
ATOM 3602 O O . PRO B 1 90 ? 14.328 3.389 18.892 1.00 55.06 111 PRO B O 1
ATOM 3606 N N . TYR B 1 91 ? 12.512 2.278 19.599 1.00 52.89 112 TYR B N 1
ATOM 3607 C CA . TYR B 1 91 ? 13.226 1.570 20.676 1.00 53.87 112 TYR B CA 1
ATOM 3608 C C . TYR B 1 91 ? 14.446 0.800 20.184 1.00 53.58 112 TYR B C 1
ATOM 3609 O O . TYR B 1 91 ? 15.494 0.830 20.802 1.00 55.04 112 TYR B O 1
ATOM 3618 N N . VAL B 1 92 ? 14.299 0.056 19.097 1.00 55.27 113 VAL B N 1
ATOM 3619 C CA . VAL B 1 92 ? 15.413 -0.731 18.574 1.00 54.44 113 VAL B CA 1
ATOM 3620 C C . VAL B 1 92 ? 16.490 0.234 18.128 1.00 54.35 113 VAL B C 1
ATOM 3621 O O . VAL B 1 92 ? 17.674 -0.070 18.240 1.00 58.47 113 VAL B O 1
ATOM 3625 N N . GLY B 1 93 ? 16.082 1.406 17.650 1.00 53.19 114 GLY B N 1
ATOM 3626 C CA . GLY B 1 93 ? 17.006 2.520 17.427 1.00 55.07 114 GLY B CA 1
ATOM 3627 C C . GLY B 1 93 ? 17.940 2.373 16.238 1.00 54.83 114 GLY B C 1
ATOM 3628 O O . GLY B 1 93 ? 18.989 2.999 16.196 1.00 54.00 114 GLY B O 1
ATOM 3629 N N . PHE B 1 94 ? 17.572 1.559 15.255 1.00 51.85 115 PHE B N 1
ATOM 3630 C CA . PHE B 1 94 ? 18.488 1.259 14.161 1.00 51.10 115 PHE B CA 1
ATOM 3631 C C . PHE B 1 94 ? 18.841 2.461 13.292 1.00 51.10 115 PHE B C 1
ATOM 3632 O O . PHE B 1 94 ? 17.984 3.288 12.956 1.00 50.79 115 PHE B O 1
ATOM 3640 N N . LYS B 1 95 ? 20.105 2.508 12.900 1.00 50.25 116 LYS B N 1
ATOM 3641 C CA . LYS B 1 95 ? 20.568 3.429 11.872 1.00 54.45 116 LYS B CA 1
ATOM 3642 C C . LYS B 1 95 ? 21.847 2.825 11.282 1.00 54.12 116 LYS B C 1
ATOM 3643 O O . LYS B 1 95 ? 22.521 2.041 11.941 1.00 53.60 116 LYS B O 1
ATOM 3649 N N . CYS B 1 96 ? 22.153 3.152 10.039 1.00 54.52 117 CYS B N 1
ATOM 3650 C CA . CYS B 1 96 ? 23.253 2.480 9.351 1.00 59.13 117 CYS B CA 1
ATOM 3651 C C . CYS B 1 96 ? 24.602 2.865 9.909 1.00 62.25 117 CYS B C 1
ATOM 3652 O O . CYS B 1 96 ? 25.523 2.065 9.869 1.00 61.89 117 CYS B O 1
ATOM 3655 N N . LEU B 1 97 ? 24.699 4.099 10.388 1.00 64.95 118 LEU B N 1
ATOM 3656 C CA . LEU B 1 97 ? 25.958 4.692 10.812 1.00 72.81 118 LEU B CA 1
ATOM 3657 C C . LEU B 1 97 ? 25.740 5.450 12.114 1.00 72.72 118 LEU B C 1
ATOM 3658 O O . LEU B 1 97 ? 24.597 5.690 12.512 1.00 71.08 118 LEU B O 1
ATOM 3663 N N . ASN B 1 98 ? 26.830 5.846 12.764 1.00 74.67 119 ASN B N 1
ATOM 3664 C CA . ASN B 1 98 ? 26.746 6.718 13.940 1.00 76.48 119 ASN B CA 1
ATOM 3665 C C . ASN B 1 98 ? 25.934 7.974 13.639 1.00 74.68 119 ASN B C 1
ATOM 3666 O O . ASN B 1 98 ? 25.047 8.353 14.395 1.00 73.38 119 ASN B O 1
ATOM 3671 N N . ASN B 1 99 ? 26.261 8.610 12.522 1.00 75.05 120 ASN B N 1
ATOM 3672 C CA . ASN B 1 99 ? 25.650 9.863 12.108 1.00 77.25 120 ASN B CA 1
ATOM 3673 C C . ASN B 1 99 ? 24.291 9.653 11.451 1.00 71.53 120 ASN B C 1
ATOM 3674 O O . ASN B 1 99 ? 23.761 10.557 10.812 1.00 68.97 120 ASN B O 1
ATOM 3679 N N . GLY B 1 100 ? 23.733 8.455 11.596 1.00 68.10 121 GLY B N 1
ATOM 3680 C CA . GLY B 1 100 ? 22.541 8.070 10.873 1.00 64.03 121 GLY B CA 1
ATOM 3681 C C . GLY B 1 100 ? 21.299 8.624 11.513 1.00 62.62 121 GLY B C 1
ATOM 3682 O O . GLY B 1 100 ? 21.365 9.546 12.298 1.00 61.60 121 GLY B O 1
ATOM 3683 N N . ASP B 1 101 ? 20.152 8.063 11.161 1.00 61.03 122 ASP B N 1
ATOM 3684 C CA . ASP B 1 101 ? 18.893 8.645 11.587 1.00 62.38 122 ASP B CA 1
ATOM 3685 C C . ASP B 1 101 ? 17.811 7.594 11.605 1.00 57.55 122 ASP B C 1
ATOM 3686 O O . ASP B 1 101 ? 17.450 7.049 10.551 1.00 55.91 122 ASP B O 1
ATOM 3691 N N . ASN B 1 102 ? 17.288 7.314 12.793 1.00 53.88 123 ASN B N 1
ATOM 3692 C CA . ASN B 1 102 ? 16.270 6.286 12.908 1.00 55.39 123 ASN B CA 1
ATOM 3693 C C . ASN B 1 102 ? 14.997 6.657 12.182 1.00 52.58 123 ASN B C 1
ATOM 3694 O O . ASN B 1 102 ? 14.268 5.780 11.714 1.00 49.14 123 ASN B O 1
ATOM 3699 N N . ASN B 1 103 ? 14.724 7.952 12.092 1.00 52.71 124 ASN B N 1
ATOM 3700 C CA . ASN B 1 103 ? 13.531 8.424 11.413 1.00 54.31 124 ASN B CA 1
ATOM 3701 C C . ASN B 1 103 ? 13.496 8.022 9.930 1.00 51.30 124 ASN B C 1
ATOM 3702 O O . ASN B 1 103 ? 12.447 7.718 9.393 1.00 51.03 124 ASN B O 1
ATOM 3707 N N . ARG B 1 104 ? 14.653 7.980 9.287 1.00 51.85 125 ARG B N 1
ATOM 3708 C CA . ARG B 1 104 ? 14.737 7.477 7.927 1.00 50.38 125 ARG B CA 1
ATOM 3709 C C . ARG B 1 104 ? 14.229 6.048 7.865 1.00 47.54 125 ARG B C 1
ATOM 3710 O O . ARG B 1 104 ? 13.539 5.667 6.914 1.00 48.43 125 ARG B O 1
ATOM 3718 N N . TRP B 1 105 ? 14.581 5.256 8.881 1.00 46.23 126 TRP B N 1
ATOM 3719 C CA . TRP B 1 105 ? 14.217 3.837 8.941 1.00 42.94 126 TRP B CA 1
ATOM 3720 C C . TRP B 1 105 ? 12.771 3.630 9.286 1.00 42.48 126 TRP B C 1
ATOM 3721 O O . TRP B 1 105 ? 12.174 2.644 8.870 1.00 38.39 126 TRP B O 1
ATOM 3732 N N . MET B 1 106 ? 12.184 4.590 9.992 1.00 43.81 127 MET B N 1
ATOM 3733 C CA . MET B 1 106 ? 10.753 4.606 10.163 1.00 44.36 127 MET B CA 1
ATOM 3734 C C . MET B 1 106 ? 10.039 4.879 8.817 1.00 42.35 127 MET B C 1
ATOM 3735 O O . MET B 1 106 ? 9.046 4.234 8.507 1.00 39.17 127 MET B O 1
ATOM 3740 N N . GLY B 1 107 ? 10.561 5.809 8.018 1.00 42.08 128 GLY B N 1
ATOM 3741 C CA . GLY B 1 107 ? 10.022 6.020 6.679 1.00 41.63 128 GLY B CA 1
ATOM 3742 C C . GLY B 1 107 ? 10.121 4.735 5.842 1.00 42.18 128 GLY B C 1
ATOM 3743 O O . GLY B 1 107 ? 9.166 4.360 5.134 1.00 37.87 128 GLY B O 1
ATOM 3744 N N . ASN B 1 108 ? 11.243 4.027 5.970 1.00 40.43 129 ASN B N 1
ATOM 3745 C CA . ASN B 1 108 ? 11.439 2.809 5.219 1.00 40.59 129 ASN B CA 1
ATOM 3746 C C . ASN B 1 108 ? 10.405 1.769 5.615 1.00 42.33 129 ASN B C 1
ATOM 3747 O O . ASN B 1 108 ? 9.818 1.096 4.755 1.00 40.71 129 ASN B O 1
ATOM 3752 N N . LYS B 1 109 ? 10.189 1.655 6.925 1.00 43.60 130 LYS B N 1
ATOM 3753 C CA . LYS B 1 109 ? 9.207 0.742 7.481 1.00 41.99 130 LYS B CA 1
ATOM 3754 C C . LYS B 1 109 ? 7.804 1.055 6.948 1.00 39.64 130 LYS B C 1
ATOM 3755 O O . LYS B 1 109 ? 7.104 0.156 6.512 1.00 38.26 130 LYS B O 1
ATOM 3761 N N . ALA B 1 110 ? 7.408 2.329 6.952 1.00 40.09 131 ALA B N 1
ATOM 3762 C CA . ALA B 1 110 ? 6.109 2.700 6.418 1.00 39.28 131 ALA B CA 1
ATOM 3763 C C . ALA B 1 110 ? 5.962 2.289 4.951 1.00 37.88 131 ALA B C 1
ATOM 3764 O O . ALA B 1 110 ? 4.958 1.688 4.573 1.00 41.27 131 ALA B O 1
ATOM 3766 N N . ARG B 1 111 ? 6.984 2.560 4.151 1.00 38.30 132 ARG B N 1
ATOM 3767 C CA . ARG B 1 111 ? 6.951 2.270 2.711 1.00 38.97 132 ARG B CA 1
ATOM 3768 C C . ARG B 1 111 ? 6.901 0.773 2.431 1.00 39.49 132 ARG B C 1
ATOM 3769 O O . ARG B 1 111 ? 6.188 0.322 1.529 1.00 41.37 132 ARG B O 1
ATOM 3777 N N . PHE B 1 112 ? 7.627 -0.006 3.224 1.00 38.52 133 PHE B N 1
ATOM 3778 C CA . PHE B 1 112 ? 7.647 -1.435 3.027 1.00 39.91 133 PHE B CA 1
ATOM 3779 C C . PHE B 1 112 ? 6.264 -2.033 3.302 1.00 39.15 133 PHE B C 1
ATOM 3780 O O . PHE B 1 112 ? 5.712 -2.802 2.501 1.00 38.73 133 PHE B O 1
ATOM 3788 N N . TYR B 1 113 ? 5.695 -1.673 4.441 1.00 37.59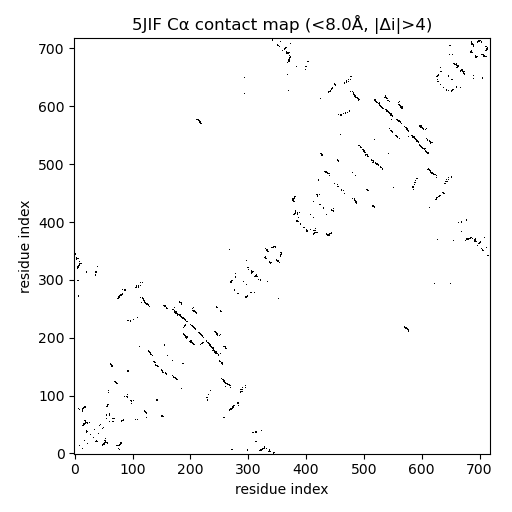 134 TYR B N 1
ATOM 3789 C CA . TYR B 1 113 ? 4.416 -2.228 4.803 1.00 39.07 134 TYR B CA 1
ATOM 3790 C C . TYR B 1 113 ? 3.278 -1.722 3.897 1.00 37.88 134 TYR B C 1
ATOM 3791 O O . TYR B 1 113 ? 2.325 -2.445 3.641 1.00 39.08 134 TYR B O 1
ATOM 3800 N N . THR B 1 114 ? 3.379 -0.505 3.394 1.00 39.34 135 THR B N 1
ATOM 3801 C CA . THR B 1 114 ? 2.407 -0.016 2.407 1.00 40.02 135 THR B CA 1
ATOM 3802 C C . THR B 1 114 ? 2.323 -0.985 1.194 1.00 40.71 135 THR B C 1
ATOM 3803 O O . THR B 1 114 ? 1.242 -1.395 0.780 1.00 39.08 135 THR B O 1
ATOM 3807 N N . GLN B 1 115 ? 3.481 -1.357 0.672 1.00 35.55 136 GLN B N 1
ATOM 3808 C CA . GLN B 1 115 ? 3.549 -2.206 -0.459 1.00 39.70 136 GLN B CA 1
ATOM 3809 C C . GLN B 1 115 ? 3.070 -3.625 -0.085 1.00 40.19 136 GLN B C 1
ATOM 3810 O O . GLN B 1 115 ? 2.333 -4.259 -0.821 1.00 38.50 136 GLN B O 1
ATOM 3816 N N . LEU B 1 116 ? 3.490 -4.108 1.065 1.00 39.62 137 LEU B N 1
ATOM 3817 C CA . LEU B 1 116 ? 3.123 -5.432 1.458 1.00 42.07 137 LEU B CA 1
ATOM 3818 C C . LEU B 1 116 ? 1.633 -5.580 1.668 1.00 39.84 137 LEU B C 1
ATOM 3819 O O . LEU B 1 116 ? 1.009 -6.525 1.165 1.00 40.74 137 LEU B O 1
ATOM 3824 N N . TYR B 1 117 ? 1.056 -4.689 2.451 1.00 39.48 138 TYR B N 1
ATOM 3825 C CA . TYR B 1 117 ? -0.382 -4.778 2.721 1.00 40.57 138 TYR B CA 1
ATOM 3826 C C . TYR B 1 117 ? -1.199 -4.670 1.430 1.00 39.68 138 TYR B C 1
ATOM 3827 O O . TYR B 1 117 ? -2.152 -5.441 1.234 1.00 41.72 138 TYR B O 1
ATOM 3836 N N . GLN B 1 118 ? -0.829 -3.736 0.555 1.00 42.18 139 GLN B N 1
ATOM 3837 C CA . GLN B 1 118 ? -1.551 -3.534 -0.716 1.00 43.63 139 GLN B CA 1
ATOM 3838 C C . GLN B 1 118 ? -1.508 -4.814 -1.537 1.00 41.40 139 GLN B C 1
ATOM 3839 O O . GLN B 1 118 ? -2.518 -5.241 -2.079 1.00 41.07 139 GLN B O 1
ATOM 3845 N N . LYS B 1 119 ? -0.334 -5.417 -1.634 1.00 37.35 140 LYS B N 1
ATOM 3846 C CA . LYS B 1 119 ? -0.192 -6.594 -2.476 1.00 37.46 140 LYS B CA 1
ATOM 3847 C C . LYS B 1 119 ? -0.871 -7.812 -1.879 1.00 37.69 140 LYS B C 1
ATOM 3848 O O . LYS B 1 119 ? -1.443 -8.632 -2.614 1.00 40.02 140 LYS B O 1
ATOM 3854 N N . MET B 1 120 ? -0.838 -7.942 -0.555 1.00 37.07 141 MET B N 1
ATOM 3855 C CA . MET B 1 120 ? -1.518 -9.087 0.059 1.00 40.74 141 MET B CA 1
ATOM 3856 C C . MET B 1 120 ? -3.058 -8.998 0.040 1.00 39.54 141 MET B C 1
ATOM 3857 O O . MET B 1 120 ? -3.722 -9.950 0.439 1.00 44.31 141 MET B O 1
ATOM 3862 N N . ALA B 1 121 ? -3.623 -7.912 -0.496 1.00 40.58 142 ALA B N 1
ATOM 3863 C CA . ALA B 1 121 ? -5.041 -7.905 -0.805 1.00 39.04 142 ALA B CA 1
ATOM 3864 C C . ALA B 1 121 ? -5.344 -8.550 -2.161 1.00 40.11 142 ALA B C 1
ATOM 3865 O O . ALA B 1 121 ? -6.512 -8.787 -2.466 1.00 38.80 142 ALA B O 1
ATOM 3867 N N . HIS B 1 122 ? -4.290 -8.883 -2.925 1.00 40.16 143 HIS B N 1
ATOM 3868 C CA . HIS B 1 122 ? -4.382 -9.408 -4.295 1.00 42.25 143 HIS B CA 1
ATOM 3869 C C . HIS B 1 122 ? -3.700 -10.748 -4.551 1.00 40.24 143 HIS B C 1
ATOM 3870 O O . HIS B 1 122 ? -3.816 -11.279 -5.669 1.00 37.86 143 HIS B O 1
ATOM 3877 N N . TYR B 1 123 ? -2.982 -11.271 -3.552 1.00 43.56 144 TYR B N 1
ATOM 3878 C CA . TYR B 1 123 ? -2.279 -12.546 -3.652 1.00 40.05 144 TYR B CA 1
ATOM 3879 C C . TYR B 1 123 ? -2.544 -13.380 -2.427 1.00 41.82 144 TYR B C 1
ATOM 3880 O O . TYR B 1 123 ? -2.701 -12.836 -1.342 1.00 41.97 144 TYR B O 1
ATOM 3889 N N . ARG B 1 124 ? -2.630 -14.699 -2.592 1.00 41.45 145 ARG B N 1
ATOM 3890 C CA . ARG B 1 124 ? -2.877 -15.569 -1.467 1.00 41.83 145 ARG B CA 1
ATOM 3891 C C . ARG B 1 124 ? -1.619 -15.876 -0.671 1.00 41.65 145 ARG B C 1
ATOM 3892 O O . ARG B 1 124 ? -1.689 -16.146 0.519 1.00 43.41 145 ARG B O 1
ATOM 3900 N N . SER B 1 125 ? -0.478 -15.846 -1.335 1.00 43.67 146 SER B N 1
ATOM 3901 C CA . SER B 1 125 ? 0.706 -16.501 -0.831 1.00 44.07 146 SER B CA 1
ATOM 3902 C C . SER B 1 125 ? 1.873 -15.544 -0.737 1.00 43.64 146 SER B C 1
ATOM 3903 O O . SER B 1 125 ? 2.157 -14.800 -1.666 1.00 45.39 146 SER B O 1
ATOM 3906 N N . LEU B 1 126 ? 2.542 -15.598 0.406 1.00 44.56 147 LEU B N 1
ATOM 3907 C CA . LEU B 1 126 ? 3.700 -14.787 0.712 1.00 45.60 147 LEU B CA 1
ATOM 3908 C C . LEU B 1 126 ? 4.810 -15.734 1.157 1.00 45.32 147 LEU B C 1
ATOM 3909 O O . LEU B 1 126 ? 4.567 -16.664 1.902 1.00 44.69 147 LEU B O 1
ATOM 3914 N N . SER B 1 127 ? 6.017 -15.491 0.673 1.00 46.35 148 SER B N 1
ATOM 3915 C CA . SER B 1 127 ? 7.196 -16.029 1.279 1.00 47.25 148 SER B CA 1
ATOM 3916 C C . SER B 1 127 ? 8.365 -15.084 1.023 1.00 44.67 148 SER B C 1
ATOM 3917 O O . SER B 1 127 ? 8.222 -14.030 0.390 1.00 41.74 148 SER B O 1
ATOM 3920 N N . VAL B 1 128 ? 9.527 -15.451 1.530 1.00 45.77 149 VAL B N 1
ATOM 3921 C CA . VAL B 1 128 ? 10.713 -14.641 1.367 1.00 46.90 149 VAL B CA 1
ATOM 3922 C C . VAL B 1 128 ? 11.720 -15.506 0.639 1.00 49.43 149 VAL B C 1
ATOM 3923 O O . VAL B 1 128 ? 12.021 -16.615 1.094 1.00 54.07 149 VAL B O 1
ATOM 3927 N N . ILE B 1 129 ? 12.230 -15.010 -0.486 1.00 47.82 150 ILE B N 1
ATOM 3928 C CA . ILE B 1 129 ? 13.217 -15.738 -1.304 1.00 50.95 150 ILE B CA 1
ATOM 3929 C C . ILE B 1 129 ? 14.543 -14.986 -1.376 1.00 47.37 150 ILE B C 1
ATOM 3930 O O . ILE B 1 129 ? 14.567 -13.761 -1.269 1.00 45.78 150 ILE B O 1
ATOM 3935 N N . ASN B 1 130 ? 15.639 -15.732 -1.487 1.00 47.56 151 ASN B N 1
ATOM 3936 C CA . ASN B 1 130 ? 16.938 -15.154 -1.741 1.00 49.04 151 ASN B CA 1
ATOM 3937 C C . ASN B 1 130 ? 17.066 -14.764 -3.196 1.00 51.66 151 ASN B C 1
ATOM 3938 O O . ASN B 1 130 ? 16.555 -15.469 -4.084 1.00 47.29 151 ASN B O 1
ATOM 3943 N N . ILE B 1 131 ? 17.743 -13.641 -3.431 1.00 48.61 152 ILE B N 1
ATOM 3944 C CA . ILE B 1 131 ? 18.107 -13.216 -4.775 1.00 51.51 152 ILE B CA 1
ATOM 3945 C C . ILE B 1 131 ? 19.608 -13.323 -4.938 1.00 50.29 152 ILE B C 1
ATOM 3946 O O . ILE B 1 131 ? 20.334 -12.773 -4.129 1.00 49.11 152 ILE B O 1
ATOM 3951 N N . THR B 1 132 ? 20.061 -14.036 -5.977 1.00 53.37 153 THR B N 1
ATOM 3952 C CA . THR B 1 132 ? 21.489 -14.115 -6.311 1.00 53.35 153 THR B CA 1
ATOM 3953 C C . THR B 1 132 ? 21.821 -13.202 -7.492 1.00 51.71 153 THR B C 1
ATOM 3954 O O . THR B 1 132 ? 20.942 -12.769 -8.245 1.00 52.06 153 THR B O 1
ATOM 3958 N N . TYR B 1 133 ? 23.097 -12.889 -7.647 1.00 49.19 154 TYR B N 1
ATOM 3959 C CA . TYR B 1 133 ? 23.501 -12.013 -8.716 1.00 49.87 154 TYR B CA 1
ATOM 3960 C C . TYR B 1 133 ? 24.764 -12.502 -9.340 1.00 50.72 154 TYR B C 1
ATOM 3961 O O . TYR B 1 133 ? 25.497 -13.266 -8.745 1.00 52.11 154 TYR B O 1
ATOM 3970 N N . THR B 1 134 ? 25.002 -12.066 -10.565 1.00 51.34 155 THR B N 1
ATOM 3971 C CA . THR B 1 134 ? 26.287 -12.253 -11.220 1.00 52.82 155 THR B CA 1
ATOM 3972 C C . THR B 1 134 ? 26.933 -10.881 -11.352 1.00 50.92 155 THR B C 1
ATOM 3973 O O . THR B 1 134 ? 26.258 -9.860 -11.533 1.00 48.20 155 THR B O 1
ATOM 3977 N N . TYR B 1 135 ? 28.253 -10.887 -11.317 1.00 53.61 156 TYR B N 1
ATOM 3978 C CA . TYR B 1 135 ? 29.027 -9.671 -11.212 1.00 55.51 156 TYR B CA 1
ATOM 3979 C C . TYR B 1 135 ? 30.423 -9.943 -11.733 1.00 58.42 156 TYR B C 1
ATOM 3980 O O . TYR B 1 135 ? 31.094 -10.841 -11.243 1.00 57.54 156 TYR B O 1
ATOM 3989 N N . ASN B 1 136 ? 30.860 -9.162 -12.715 1.00 63.15 157 ASN B N 1
ATOM 3990 C CA . ASN B 1 136 ? 32.141 -9.378 -13.383 1.00 69.78 157 ASN B CA 1
ATOM 3991 C C . ASN B 1 136 ? 33.216 -8.457 -12.773 1.00 72.01 157 ASN B C 1
ATOM 3992 O O . ASN B 1 136 ? 33.828 -7.655 -13.459 1.00 75.21 157 ASN B O 1
ATOM 3997 N N . GLY B 1 137 ? 33.423 -8.581 -11.468 1.00 70.57 158 GLY B N 1
ATOM 3998 C CA . GLY B 1 137 ? 34.496 -7.873 -10.772 1.00 71.84 158 GLY B CA 1
ATOM 3999 C C . GLY B 1 137 ? 35.040 -8.755 -9.663 1.00 73.71 158 GLY B C 1
ATOM 4000 O O . GLY B 1 137 ? 34.528 -9.849 -9.433 1.00 75.85 158 GLY B O 1
ATOM 4001 N N . SER B 1 138 ? 36.074 -8.298 -8.965 1.00 76.77 159 SER B N 1
ATOM 4002 C CA . SER B 1 138 ? 36.601 -9.026 -7.788 1.00 76.89 159 SER B CA 1
ATOM 4003 C C . SER B 1 138 ? 36.002 -8.512 -6.475 1.00 76.38 159 SER B C 1
ATOM 4004 O O . SER B 1 138 ? 36.113 -9.169 -5.442 1.00 75.55 159 SER B O 1
ATOM 4007 N N . ALA B 1 139 ? 35.348 -7.347 -6.536 1.00 72.81 160 ALA B N 1
ATOM 4008 C CA . ALA B 1 139 ? 34.760 -6.710 -5.370 1.00 71.34 160 ALA B CA 1
ATOM 4009 C C . ALA B 1 139 ? 33.682 -7.621 -4.792 1.00 71.59 160 ALA B C 1
ATOM 4010 O O . ALA B 1 139 ? 32.960 -8.291 -5.526 1.00 68.08 160 ALA B O 1
ATOM 4012 N N . GLY B 1 140 ? 33.578 -7.646 -3.475 1.00 71.90 161 GLY B N 1
ATOM 4013 C CA . GLY B 1 140 ? 32.641 -8.534 -2.811 1.00 68.56 161 GLY B CA 1
ATOM 4014 C C . GLY B 1 140 ? 31.684 -7.756 -1.947 1.00 66.75 161 GLY B C 1
ATOM 4015 O O . GLY B 1 140 ? 31.824 -6.548 -1.797 1.00 68.47 161 GLY B O 1
ATOM 4016 N N . PRO B 1 141 ? 30.717 -8.458 -1.353 1.00 66.17 162 PRO B N 1
ATOM 4017 C CA . PRO B 1 141 ? 29.755 -7.834 -0.470 1.00 64.63 162 PRO B CA 1
ATOM 4018 C C . PRO B 1 141 ? 30.398 -7.300 0.811 1.00 63.67 162 PRO B C 1
ATOM 4019 O O . PRO B 1 141 ? 31.316 -7.912 1.341 1.00 63.56 162 PRO B O 1
ATOM 4023 N N . VAL B 1 142 ? 29.936 -6.146 1.279 1.00 61.83 163 VAL B N 1
ATOM 4024 C CA . VAL B 1 142 ? 30.399 -5.576 2.540 1.00 63.49 163 VAL B CA 1
ATOM 4025 C C . VAL B 1 142 ? 29.182 -5.166 3.358 1.00 62.36 163 VAL B C 1
ATOM 4026 O O . VAL B 1 142 ? 28.183 -4.707 2.810 1.00 59.90 163 VAL B O 1
ATOM 4030 N N . SER B 1 143 ? 29.279 -5.336 4.664 1.00 63.41 164 SER B N 1
ATOM 4031 C CA . SER B 1 143 ? 28.238 -4.916 5.583 1.00 64.79 164 SER B CA 1
ATOM 4032 C C . SER B 1 143 ? 28.472 -3.480 5.957 1.00 65.62 164 SER B C 1
ATOM 4033 O O . SER B 1 143 ? 29.164 -3.206 6.922 1.00 70.94 164 SER B O 1
ATOM 4036 N N . MET B 1 144 ? 27.879 -2.547 5.241 1.00 65.04 165 MET B N 1
ATOM 4037 C CA . MET B 1 144 ? 28.113 -1.155 5.607 1.00 68.37 165 MET B CA 1
ATOM 4038 C C . MET B 1 144 ? 26.926 -0.516 6.318 1.00 66.08 165 MET B C 1
ATOM 4039 O O . MET B 1 144 ? 26.931 0.680 6.613 1.00 67.49 165 MET B O 1
ATOM 4044 N N . CYS B 1 145 ? 25.932 -1.321 6.652 1.00 62.48 166 CYS B N 1
ATOM 4045 C CA . CYS B 1 145 ? 24.834 -0.833 7.458 1.00 61.73 166 CYS B CA 1
ATOM 4046 C C . CYS B 1 145 ? 24.597 -1.799 8.641 1.00 59.91 166 CYS B C 1
ATOM 4047 O O . CYS B 1 145 ? 24.114 -2.926 8.479 1.00 56.01 166 CYS B O 1
ATOM 4050 N N . LYS B 1 146 ? 25.014 -1.358 9.828 1.00 61.50 167 LYS B N 1
ATOM 4051 C CA . LYS B 1 146 ? 24.862 -2.153 11.048 1.00 63.39 167 LYS B CA 1
ATOM 4052 C C . LYS B 1 146 ? 24.887 -1.295 12.311 1.00 62.63 167 LYS B C 1
ATOM 4053 O O . LYS B 1 146 ? 25.436 -0.204 12.307 1.00 62.29 167 LYS B O 1
ATOM 4059 N N . HIS B 1 147 ? 24.314 -1.821 13.394 1.00 61.67 168 HIS B N 1
ATOM 4060 C CA . HIS B 1 147 ? 24.057 -1.036 14.592 1.00 63.16 168 HIS B CA 1
ATOM 4061 C C . HIS B 1 147 ? 23.944 -1.920 15.828 1.00 65.36 168 HIS B C 1
ATOM 4062 O O . HIS B 1 147 ? 23.397 -3.012 15.771 1.00 62.06 168 HIS B O 1
ATOM 4069 N N . ILE B 1 148 ? 24.470 -1.436 16.943 1.00 67.98 169 ILE B N 1
ATOM 4070 C CA . ILE B 1 148 ? 24.364 -2.131 18.210 1.00 72.65 169 ILE B CA 1
ATOM 4071 C C . ILE B 1 148 ? 23.465 -1.302 19.116 1.00 74.49 169 ILE B C 1
ATOM 4072 O O . ILE B 1 148 ? 23.706 -0.112 19.319 1.00 76.16 169 ILE B O 1
ATOM 4077 N N . ALA B 1 149 ? 22.438 -1.933 19.666 1.00 75.60 170 ALA B N 1
ATOM 4078 C CA . ALA B 1 149 ? 21.591 -1.282 20.660 1.00 78.13 170 ALA B CA 1
ATOM 4079 C C . ALA B 1 149 ? 20.904 -2.343 21.502 1.00 77.86 170 ALA B C 1
ATOM 4080 O O . ALA B 1 149 ? 20.566 -3.418 20.996 1.00 73.18 170 ALA B O 1
ATOM 4082 N N . ASN B 1 150 ? 20.730 -2.045 22.789 1.00 80.99 171 ASN B N 1
ATOM 4083 C CA . ASN B 1 150 ? 20.043 -2.941 23.711 1.00 83.45 171 ASN B CA 1
ATOM 4084 C C . ASN B 1 150 ? 20.732 -4.311 23.761 1.00 84.99 171 ASN B C 1
ATOM 4085 O O . ASN B 1 150 ? 20.064 -5.350 23.775 1.00 85.90 171 ASN B O 1
ATOM 4090 N N . GLY B 1 151 ? 22.070 -4.295 23.754 1.00 85.68 172 GLY B N 1
ATOM 4091 C CA . GLY B 1 151 ? 22.878 -5.504 23.624 1.00 87.26 172 GLY B CA 1
ATOM 4092 C C . GLY B 1 151 ? 23.026 -5.943 22.174 1.00 89.40 172 GLY B C 1
ATOM 4093 O O . GLY B 1 151 ? 24.127 -5.955 21.632 1.00 91.48 172 GLY B O 1
ATOM 4094 N N . VAL B 1 152 ? 21.900 -6.277 21.545 1.00 89.26 173 VAL B N 1
ATOM 4095 C CA . VAL B 1 152 ? 21.854 -6.865 20.195 1.00 87.52 173 VAL B CA 1
ATOM 4096 C C . VAL B 1 152 ? 22.533 -6.018 19.103 1.00 83.20 173 VAL B C 1
ATOM 4097 O O . VAL B 1 152 ? 22.325 -4.808 19.002 1.00 82.75 173 VAL B O 1
ATOM 4101 N N . THR B 1 153 ? 23.314 -6.683 18.264 1.00 80.26 174 THR B N 1
ATOM 4102 C CA . THR B 1 153 ? 23.812 -6.083 17.027 1.00 77.55 174 THR B CA 1
ATOM 4103 C C . THR B 1 153 ? 22.953 -6.511 15.789 1.00 70.59 174 THR B C 1
ATOM 4104 O O . THR B 1 153 ? 22.707 -7.696 15.573 1.00 69.94 174 THR B O 1
ATOM 4108 N N . LEU B 1 154 ? 22.439 -5.527 15.038 1.00 66.92 175 LEU B N 1
ATOM 4109 C CA . LEU B 1 154 ? 21.620 -5.755 13.816 1.00 62.53 175 LEU B CA 1
ATOM 4110 C C . LEU B 1 154 ? 22.450 -5.458 12.572 1.00 58.44 175 LEU B C 1
ATOM 4111 O O . LEU B 1 154 ? 23.064 -4.390 12.465 1.00 57.28 175 LEU B O 1
ATOM 4116 N N . THR B 1 155 ? 22.442 -6.398 11.636 1.00 54.22 176 THR B N 1
ATOM 4117 C CA . THR B 1 155 ? 23.249 -6.300 10.423 1.00 54.35 176 THR B CA 1
ATOM 4118 C C . THR B 1 155 ? 22.321 -6.399 9.235 1.00 50.73 176 THR B C 1
ATOM 4119 O O . THR B 1 155 ? 21.659 -7.417 9.023 1.00 50.91 176 THR B O 1
ATOM 4123 N N . LEU B 1 156 ? 22.262 -5.305 8.493 1.00 49.97 177 LEU B N 1
ATOM 4124 C CA . LEU B 1 156 ? 21.507 -5.236 7.281 1.00 49.29 177 LEU B CA 1
ATOM 4125 C C . LEU B 1 156 ? 22.180 -6.104 6.246 1.00 47.17 177 LEU B C 1
ATOM 4126 O O . LEU B 1 156 ? 23.397 -6.059 6.120 1.00 46.57 177 LEU B O 1
ATOM 4131 N N . ASN B 1 157 ? 21.404 -6.917 5.532 1.00 44.35 178 ASN B N 1
ATOM 4132 C CA . ASN B 1 157 ? 21.958 -7.709 4.442 1.00 45.57 178 ASN B CA 1
ATOM 4133 C C . ASN B 1 157 ? 21.108 -7.653 3.182 1.00 43.98 178 ASN B C 1
ATOM 4134 O O . ASN B 1 157 ? 21.382 -8.367 2.207 1.00 44.33 178 ASN B O 1
ATOM 4139 N N . ASN B 1 158 ? 20.129 -6.753 3.179 1.00 45.58 179 ASN B N 1
ATOM 4140 C CA . ASN B 1 158 ? 19.321 -6.470 1.993 1.00 45.29 179 ASN B CA 1
ATOM 4141 C C . ASN B 1 158 ? 19.030 -4.968 1.901 1.00 44.97 179 ASN B C 1
ATOM 4142 O O . ASN B 1 158 ? 18.410 -4.387 2.800 1.00 43.35 179 ASN B O 1
ATOM 4147 N N . PRO B 1 159 ? 19.514 -4.319 0.839 1.00 47.30 180 PRO B N 1
ATOM 4148 C CA . PRO B 1 159 ? 20.286 -4.874 -0.279 1.00 46.43 180 PRO B CA 1
ATOM 4149 C C . PRO B 1 159 ? 21.705 -5.203 0.108 1.00 47.58 180 PRO B C 1
ATOM 4150 O O . PRO B 1 159 ? 22.168 -4.835 1.203 1.00 48.19 180 PRO B O 1
ATOM 4154 N N . THR B 1 160 ? 22.375 -5.897 -0.796 1.00 46.19 181 THR B N 1
ATOM 4155 C CA . THR B 1 160 ? 23.795 -6.164 -0.701 1.00 47.38 181 THR B CA 1
ATOM 4156 C C . THR B 1 160 ? 24.551 -4.930 -1.155 1.00 49.26 181 THR B C 1
ATOM 4157 O O . THR B 1 160 ? 24.155 -4.282 -2.139 1.00 48.73 181 THR B O 1
ATOM 4161 N N . PHE B 1 161 ? 25.605 -4.576 -0.428 1.00 49.84 182 PHE B N 1
ATOM 4162 C CA . PHE B 1 161 ? 26.521 -3.533 -0.867 1.00 52.04 182 PHE B CA 1
ATOM 4163 C C . PHE B 1 161 ? 27.785 -4.204 -1.395 1.00 53.55 182 PHE B C 1
ATOM 4164 O O . PHE B 1 161 ? 28.367 -5.029 -0.718 1.00 52.22 182 PHE B O 1
ATOM 4172 N N . ILE B 1 162 ? 28.209 -3.818 -2.588 1.00 54.81 183 ILE B N 1
ATOM 4173 C CA . ILE B 1 162 ? 29.425 -4.340 -3.201 1.00 58.09 183 ILE B CA 1
ATOM 4174 C C . ILE B 1 162 ? 30.522 -3.311 -3.019 1.00 59.79 183 ILE B C 1
ATOM 4175 O O . ILE B 1 162 ? 30.454 -2.203 -3.556 1.00 62.38 183 ILE B O 1
ATOM 4180 N N . GLY B 1 163 ? 31.515 -3.674 -2.209 1.00 64.57 184 GLY B N 1
ATOM 4181 C CA . GLY B 1 163 ? 32.583 -2.750 -1.828 1.00 70.02 184 GLY B CA 1
ATOM 4182 C C . GLY B 1 163 ? 33.508 -2.535 -3.014 1.00 72.89 184 GLY B C 1
ATOM 4183 O O . GLY B 1 163 ? 33.385 -3.239 -3.997 1.00 72.52 184 GLY B O 1
ATOM 4184 N N . LYS B 1 164 ? 34.442 -1.588 -2.924 1.00 76.54 185 LYS B N 1
ATOM 4185 C CA . LYS B 1 164 ? 35.169 -1.085 -4.098 1.00 80.29 185 LYS B CA 1
ATOM 4186 C C . LYS B 1 164 ? 36.606 -1.572 -4.157 1.00 80.81 185 LYS B C 1
ATOM 4187 O O . LYS B 1 164 ? 36.885 -2.722 -3.865 1.00 80.21 185 LYS B O 1
ATOM 4193 N N . TYR B 1 173 ? 36.580 -1.320 -10.570 1.00 96.97 194 TYR B N 1
ATOM 4194 C CA . TYR B 1 173 ? 35.255 -1.419 -9.927 1.00 97.46 194 TYR B CA 1
ATOM 4195 C C . TYR B 1 173 ? 34.116 -1.435 -10.948 1.00 94.57 194 TYR B C 1
ATOM 4196 O O . TYR B 1 173 ? 33.778 -0.399 -11.518 1.00 92.07 194 TYR B O 1
ATOM 4205 N N . GLU B 1 174 ? 33.506 -2.601 -11.154 1.00 90.27 195 GLU B N 1
ATOM 4206 C CA . GLU B 1 174 ? 32.347 -2.707 -12.037 1.00 85.12 195 GLU B CA 1
ATOM 4207 C C . GLU B 1 174 ? 31.133 -2.149 -11.269 1.00 77.83 195 GLU B C 1
ATOM 4208 O O . GLU B 1 174 ? 30.919 -2.483 -10.084 1.00 73.37 195 GLU B O 1
ATOM 4214 N N . SER B 1 175 ? 30.356 -1.271 -11.908 1.00 66.58 196 SER B N 1
ATOM 4215 C CA . SER B 1 175 ? 29.201 -0.697 -11.228 1.00 63.03 196 SER B CA 1
ATOM 4216 C C . SER B 1 175 ? 27.882 -1.223 -11.819 1.00 58.09 196 SER B C 1
ATOM 4217 O O . SER B 1 175 ? 26.875 -0.517 -11.857 1.00 53.54 196 SER B O 1
ATOM 4220 N N . GLU B 1 176 ? 27.891 -2.488 -12.229 1.00 56.63 197 GLU B N 1
ATOM 4221 C CA . GLU B 1 176 ? 26.637 -3.188 -12.463 1.00 56.26 197 GLU B CA 1
ATOM 4222 C C . GLU B 1 176 ? 26.673 -4.652 -12.159 1.00 54.19 197 GLU B C 1
ATOM 4223 O O . GLU B 1 176 ? 27.747 -5.272 -12.103 1.00 56.04 197 GLU B O 1
ATOM 4229 N N . ALA B 1 177 ? 25.477 -5.196 -11.928 1.00 51.83 198 ALA B N 1
ATOM 4230 C CA . ALA B 1 177 ? 25.313 -6.608 -11.589 1.00 49.68 198 ALA B CA 1
ATOM 4231 C C . ALA B 1 177 ? 23.985 -7.077 -12.126 1.00 48.87 198 ALA B C 1
ATOM 4232 O O . ALA B 1 177 ? 23.009 -6.318 -12.142 1.00 50.09 198 ALA B O 1
ATOM 4234 N N . ASN B 1 178 ? 23.941 -8.315 -12.587 1.00 50.74 199 ASN B N 1
ATOM 4235 C CA . ASN B 1 178 ? 22.693 -8.883 -13.095 1.00 49.20 199 ASN B CA 1
ATOM 4236 C C . ASN B 1 178 ? 22.033 -9.727 -12.035 1.00 47.54 199 ASN B C 1
ATOM 4237 O O . ASN B 1 178 ? 22.721 -10.465 -11.332 1.00 46.37 199 ASN B O 1
ATOM 4242 N N . PHE B 1 179 ? 20.714 -9.633 -11.930 1.00 45.56 200 PHE B N 1
ATOM 4243 C CA . PHE B 1 179 ? 19.929 -10.590 -11.151 1.00 46.31 200 PHE B CA 1
ATOM 4244 C C . PHE B 1 179 ? 18.659 -10.996 -11.885 1.00 45.29 200 PHE B C 1
ATOM 4245 O O . PHE B 1 179 ? 18.128 -10.253 -12.704 1.00 44.43 200 PHE B O 1
ATOM 4253 N N . THR B 1 180 ? 18.206 -12.198 -11.590 1.00 45.35 201 THR B N 1
ATOM 4254 C CA . THR B 1 180 ? 16.991 -12.742 -12.144 1.00 47.20 201 THR B CA 1
ATOM 4255 C C . THR B 1 180 ? 15.942 -12.856 -11.033 1.00 45.95 201 THR B C 1
ATOM 4256 O O . THR B 1 180 ? 16.241 -13.258 -9.912 1.00 48.85 201 THR B O 1
ATOM 4260 N N . LEU B 1 181 ? 14.722 -12.429 -11.335 1.00 46.30 202 LEU B N 1
ATOM 4261 C CA . LEU B 1 181 ? 13.562 -12.712 -10.495 1.00 44.96 202 LEU B CA 1
ATOM 4262 C C . LEU B 1 181 ? 12.713 -13.790 -11.192 1.00 44.65 202 LEU B C 1
ATOM 4263 O O . LEU B 1 181 ? 12.197 -13.566 -12.269 1.00 43.30 202 LEU B O 1
ATOM 4268 N N . GLN B 1 182 ? 12.567 -14.944 -10.564 1.00 46.45 203 GLN B N 1
ATOM 4269 C CA . GLN B 1 182 ? 11.749 -16.025 -11.093 1.00 49.59 203 GLN B CA 1
ATOM 4270 C C . GLN B 1 182 ? 11.056 -16.788 -9.958 1.00 48.65 203 GLN B C 1
ATOM 4271 O O . GLN B 1 182 ? 11.475 -16.717 -8.802 1.00 46.62 203 GLN B O 1
ATOM 4277 N N . GLY B 1 183 ? 9.998 -17.507 -10.303 1.00 48.47 204 GLY B N 1
ATOM 4278 C CA . GLY B 1 183 ? 9.285 -18.337 -9.354 1.00 50.24 204 GLY B CA 1
ATOM 4279 C C . GLY B 1 183 ? 8.169 -17.654 -8.585 1.00 51.42 204 GLY B C 1
ATOM 4280 O O . GLY B 1 183 ? 7.603 -18.273 -7.705 1.00 50.92 204 GLY B O 1
ATOM 4281 N N . CYS B 1 184 ? 7.868 -16.381 -8.882 1.00 50.64 205 CYS B N 1
ATOM 4282 C CA . CYS B 1 184 ? 6.759 -15.653 -8.220 1.00 50.65 205 CYS B CA 1
ATOM 4283 C C . CYS B 1 184 ? 5.992 -14.829 -9.254 1.00 49.30 205 CYS B C 1
ATOM 4284 O O . CYS B 1 184 ? 6.520 -14.522 -10.310 1.00 48.88 205 CYS B O 1
ATOM 4287 N N . ASP B 1 185 ? 4.746 -14.462 -8.961 1.00 46.62 206 ASP B N 1
ATOM 4288 C CA . ASP B 1 185 ? 4.013 -13.531 -9.832 1.00 48.14 206 ASP B CA 1
ATOM 4289 C C . ASP B 1 185 ? 4.559 -12.108 -9.722 1.00 45.50 206 ASP B C 1
ATOM 4290 O O . ASP B 1 185 ? 4.705 -11.433 -10.716 1.00 45.93 206 ASP B O 1
ATOM 4295 N N . GLU B 1 186 ? 4.802 -11.662 -8.492 1.00 44.04 207 GLU B N 1
ATOM 4296 C CA . GLU B 1 186 ? 5.443 -10.385 -8.222 1.00 43.51 207 GLU B CA 1
ATOM 4297 C C . GLU B 1 186 ? 6.442 -10.520 -7.078 1.00 41.83 207 GLU B C 1
ATOM 4298 O O . GLU B 1 186 ? 6.403 -11.474 -6.277 1.00 45.30 207 GLU B O 1
ATOM 4304 N N . PHE B 1 187 ? 7.370 -9.586 -7.062 1.00 40.71 208 PHE B N 1
ATOM 4305 C CA . PHE B 1 187 ? 8.472 -9.562 -6.121 1.00 40.71 208 PHE B CA 1
ATOM 4306 C C . PHE B 1 187 ? 8.578 -8.198 -5.499 1.00 40.03 208 PHE B C 1
ATOM 4307 O O . PHE B 1 187 ? 8.650 -7.207 -6.218 1.00 40.82 208 PHE B O 1
ATOM 4315 N N . ILE B 1 188 ? 8.577 -8.125 -4.172 1.00 38.96 209 ILE B N 1
ATOM 4316 C CA . ILE B 1 188 ? 8.886 -6.830 -3.509 1.00 37.52 209 ILE B CA 1
ATOM 4317 C C . ILE B 1 188 ? 10.368 -6.780 -3.223 1.00 38.88 209 ILE B C 1
ATOM 4318 O O . ILE B 1 188 ? 10.882 -7.640 -2.522 1.00 40.83 209 ILE B O 1
ATOM 4323 N N . VAL B 1 189 ? 11.054 -5.816 -3.822 1.00 41.65 210 VAL B N 1
ATOM 4324 C CA . VAL B 1 189 ? 12.484 -5.623 -3.569 1.00 43.03 210 VAL B CA 1
ATOM 4325 C C . VAL B 1 189 ? 12.784 -4.168 -3.176 1.00 41.60 210 VAL B C 1
ATOM 4326 O O . VAL B 1 189 ? 12.069 -3.250 -3.569 1.00 39.68 210 VAL B O 1
ATOM 4330 N N . PRO B 1 190 ? 13.859 -3.954 -2.405 1.00 40.53 211 PRO B N 1
ATOM 4331 C CA . PRO B 1 190 ? 14.217 -2.598 -2.005 1.00 37.98 211 PRO B CA 1
ATOM 4332 C C . PRO B 1 190 ? 15.137 -1.939 -3.018 1.00 40.46 211 PRO B C 1
ATOM 4333 O O . PRO B 1 190 ? 16.063 -2.585 -3.520 1.00 39.61 211 PRO B O 1
ATOM 4337 N N . LEU B 1 191 ? 14.878 -0.673 -3.330 1.00 41.04 212 LEU B N 1
ATOM 4338 C CA . LEU B 1 191 ? 15.791 0.158 -4.124 1.00 41.88 212 LEU B CA 1
ATOM 4339 C C . LEU B 1 191 ? 16.208 1.291 -3.225 1.00 41.20 212 LEU B C 1
ATOM 4340 O O . LEU B 1 191 ? 15.375 2.103 -2.830 1.00 41.77 212 LEU B O 1
ATOM 4345 N N . CYS B 1 192 ? 17.481 1.335 -2.862 1.00 42.73 213 CYS B N 1
ATOM 4346 C CA . CYS B 1 192 ? 17.946 2.257 -1.793 1.00 44.72 213 CYS B CA 1
ATOM 4347 C C . CYS B 1 192 ? 19.175 3.049 -2.187 1.00 43.14 213 CYS B C 1
ATOM 4348 O O . CYS B 1 192 ? 20.005 2.574 -2.958 1.00 41.23 213 CYS B O 1
ATOM 4351 N N . VAL B 1 193 ? 19.288 4.255 -1.641 1.00 44.92 214 VAL B N 1
ATOM 4352 C CA . VAL B 1 193 ? 20.528 5.034 -1.726 1.00 47.57 214 VAL B CA 1
ATOM 4353 C C . VAL B 1 193 ? 20.815 5.628 -0.365 1.00 48.26 214 VAL B C 1
ATOM 4354 O O . VAL B 1 193 ? 19.892 5.924 0.406 1.00 45.24 214 VAL B O 1
ATOM 4358 N N . PHE B 1 194 ? 22.091 5.836 -0.089 1.00 49.91 215 PHE B N 1
ATOM 4359 C CA . PHE B 1 194 ? 22.468 6.717 1.019 1.00 53.22 215 PHE B CA 1
ATOM 4360 C C . PHE B 1 194 ? 22.169 8.163 0.636 1.00 53.30 215 PHE B C 1
ATOM 4361 O O . PHE B 1 194 ? 22.411 8.573 -0.498 1.00 52.56 215 PHE B O 1
ATOM 4369 N N . ASN B 1 195 ? 21.639 8.913 1.602 1.00 56.14 216 ASN B N 1
ATOM 4370 C CA . ASN B 1 195 ? 21.251 10.312 1.453 1.00 58.35 216 ASN B CA 1
ATOM 4371 C C . ASN B 1 195 ? 21.577 11.085 2.711 1.00 58.44 216 ASN B C 1
ATOM 4372 O O . ASN B 1 195 ? 21.249 10.643 3.812 1.00 56.80 216 ASN B O 1
ATOM 4377 N N . GLY B 1 196 ? 22.200 12.242 2.555 1.00 63.15 217 GLY B N 1
ATOM 4378 C CA . GLY B 1 196 ? 22.492 13.112 3.691 1.00 64.58 217 GLY B CA 1
ATOM 4379 C C . GLY B 1 196 ? 23.901 13.633 3.656 1.00 68.64 217 GLY B C 1
ATOM 4380 O O . GLY B 1 196 ? 24.696 13.280 2.783 1.00 69.78 217 GLY B O 1
ATOM 4381 N N . GLN B 1 197 ? 24.235 14.455 4.636 1.00 70.73 218 GLN B N 1
ATOM 4382 C CA . GLN B 1 197 ? 25.547 15.049 4.667 1.00 74.04 218 GLN B CA 1
ATOM 4383 C C . GLN B 1 197 ? 26.410 14.334 5.707 1.00 75.33 218 GLN B C 1
ATOM 4384 O O . GLN B 1 197 ? 25.897 13.811 6.700 1.00 75.56 218 GLN B O 1
ATOM 4390 N N . TYR B 1 198 ? 27.703 14.202 5.409 1.00 78.93 219 TYR B N 1
ATOM 4391 C CA . TYR B 1 198 ? 28.677 13.742 6.400 1.00 84.44 219 TYR B CA 1
ATOM 4392 C C . TYR B 1 198 ? 28.743 14.779 7.518 1.00 88.07 219 TYR B C 1
ATOM 4393 O O . TYR B 1 198 ? 28.723 15.982 7.267 1.00 90.93 219 TYR B O 1
ATOM 4402 N N . LEU B 1 199 ? 28.857 14.309 8.748 1.00 89.54 220 LEU B N 1
ATOM 4403 C CA . LEU B 1 199 ? 28.840 15.202 9.893 1.00 95.03 220 LEU B CA 1
ATOM 4404 C C . LEU B 1 199 ? 30.021 16.176 9.866 1.00 98.89 220 LEU B C 1
ATOM 4405 O O . LEU B 1 199 ? 29.847 17.398 9.909 1.00 99.89 220 LEU B O 1
ATOM 4410 N N . SER B 1 200 ? 31.225 15.625 9.783 1.00 100.70 221 SER B N 1
ATOM 4411 C CA . SER B 1 200 ? 32.431 16.437 9.949 1.00 104.02 221 SER B CA 1
ATOM 4412 C C . SER B 1 200 ? 32.686 17.353 8.746 1.00 104.51 221 SER B C 1
ATOM 4413 O O . SER B 1 200 ? 33.260 18.432 8.902 1.00 111.04 221 SER B O 1
ATOM 4416 N N . SER B 1 201 ? 32.228 16.953 7.561 1.00 99.33 222 SER B N 1
ATOM 4417 C CA . SER B 1 201 ? 32.508 17.712 6.342 1.00 97.24 222 SER B CA 1
ATOM 4418 C C . SER B 1 201 ? 31.292 18.542 5.923 1.00 95.66 222 SER B C 1
ATOM 4419 O O . SER B 1 201 ? 31.451 19.643 5.407 1.00 95.46 222 SER B O 1
ATOM 4422 N N . LYS B 1 202 ? 30.091 18.010 6.162 1.00 91.98 223 LYS B N 1
ATOM 4423 C CA . LYS B 1 202 ? 28.826 18.617 5.736 1.00 91.03 223 LYS B CA 1
ATOM 4424 C C . LYS B 1 202 ? 28.639 18.639 4.225 1.00 88.39 223 LYS B C 1
ATOM 4425 O O . LYS B 1 202 ? 27.845 19.415 3.700 1.00 88.10 223 LYS B O 1
ATOM 4431 N N . LEU B 1 203 ? 29.356 17.746 3.548 1.00 85.31 224 LEU B N 1
ATOM 4432 C CA . LEU B 1 203 ? 29.160 17.505 2.121 1.00 83.87 224 LEU B CA 1
ATOM 4433 C C . LEU B 1 203 ? 28.229 16.352 1.931 1.00 79.74 224 LEU B C 1
ATOM 4434 O O . LEU B 1 203 ? 28.335 15.335 2.613 1.00 75.07 224 LEU B O 1
ATOM 4439 N N . TYR B 1 204 ? 27.332 16.503 0.970 1.00 79.18 225 TYR B N 1
ATOM 4440 C CA . TYR B 1 204 ? 26.300 15.521 0.787 1.00 75.87 225 TYR B CA 1
ATOM 4441 C C . TYR B 1 204 ? 26.884 14.302 0.113 1.00 72.51 225 TYR B C 1
ATOM 4442 O O . TYR B 1 204 ? 27.681 14.401 -0.807 1.00 72.11 225 TYR B O 1
ATOM 4451 N N . TYR B 1 205 ? 26.500 13.148 0.607 1.00 70.21 226 TYR B N 1
ATOM 4452 C CA . TYR B 1 205 ? 26.948 11.888 0.032 1.00 68.77 226 TYR B CA 1
ATOM 4453 C C . TYR B 1 205 ? 26.344 11.668 -1.351 1.00 67.28 226 TYR B C 1
ATOM 4454 O O . TYR B 1 205 ? 25.155 11.916 -1.568 1.00 65.66 226 TYR B O 1
ATOM 4463 N N . ASP B 1 206 ? 27.172 11.181 -2.268 1.00 65.94 227 ASP B N 1
ATOM 4464 C CA . ASP B 1 206 ? 26.781 10.960 -3.650 1.00 63.23 227 ASP B CA 1
ATOM 4465 C C . ASP B 1 206 ? 26.486 9.474 -3.915 1.00 59.35 227 ASP B C 1
ATOM 4466 O O . ASP B 1 206 ? 27.388 8.626 -3.825 1.00 55.11 227 ASP B O 1
ATOM 4471 N N . ASP B 1 207 ? 25.228 9.146 -4.219 1.00 54.04 228 ASP B N 1
ATOM 4472 C CA . ASP B 1 207 ? 24.852 7.753 -4.505 1.00 51.23 228 ASP B CA 1
ATOM 4473 C C . ASP B 1 207 ? 23.880 7.719 -5.657 1.00 49.13 228 ASP B C 1
ATOM 4474 O O . ASP B 1 207 ? 23.210 8.701 -5.955 1.00 48.74 228 ASP B O 1
ATOM 4479 N N . SER B 1 208 ? 23.801 6.573 -6.309 1.00 47.98 229 SER B N 1
ATOM 4480 C CA . SER B 1 208 ? 22.889 6.388 -7.434 1.00 45.65 229 SER B CA 1
ATOM 4481 C C . SER B 1 208 ? 22.564 4.920 -7.487 1.00 45.55 229 SER B C 1
ATOM 4482 O O . SER B 1 208 ? 23.454 4.091 -7.250 1.00 45.78 229 SER B O 1
ATOM 4485 N N . GLN B 1 209 ? 21.311 4.578 -7.775 1.00 42.77 230 GLN B N 1
ATOM 4486 C CA . GLN B 1 209 ? 20.969 3.172 -7.972 1.00 42.58 230 GLN B CA 1
ATOM 4487 C C . GLN B 1 209 ? 19.779 2.997 -8.927 1.00 41.90 230 GLN B C 1
ATOM 4488 O O . GLN B 1 209 ? 18.701 3.546 -8.684 1.00 42.50 230 GLN B O 1
ATOM 4494 N N . TYR B 1 210 ? 20.011 2.271 -10.013 1.00 41.03 231 TYR B N 1
ATOM 4495 C CA . TYR B 1 210 ? 18.982 1.959 -11.022 1.00 41.42 231 TYR B CA 1
ATOM 4496 C C . TYR B 1 210 ? 18.738 0.454 -11.061 1.00 41.41 231 TYR B C 1
ATOM 4497 O O . TYR B 1 210 ? 19.689 -0.320 -10.956 1.00 41.49 231 TYR B O 1
ATOM 4506 N N . TYR B 1 211 ? 17.482 0.043 -11.217 1.00 42.87 232 TYR B N 1
ATOM 4507 C CA . TYR B 1 211 ? 17.158 -1.349 -11.580 1.00 42.05 232 TYR B CA 1
ATOM 4508 C C . TYR B 1 211 ? 16.446 -1.302 -12.941 1.00 41.38 232 TYR B C 1
ATOM 4509 O O . TYR B 1 211 ? 15.415 -0.632 -13.112 1.00 42.31 232 TYR B O 1
ATOM 4518 N N . TYR B 1 212 ? 17.046 -1.976 -13.914 1.00 39.87 233 TYR B N 1
ATOM 4519 C CA . TYR B 1 212 ? 16.601 -1.985 -15.284 1.00 39.94 233 TYR B CA 1
ATOM 4520 C C . TYR B 1 212 ? 16.097 -3.382 -15.658 1.00 41.36 233 TYR B C 1
ATOM 4521 O O . TYR B 1 212 ? 16.799 -4.368 -15.472 1.00 39.85 233 TYR B O 1
ATOM 4530 N N . ASN B 1 213 ? 14.880 -3.438 -16.186 1.00 39.72 234 ASN B N 1
ATOM 4531 C CA . ASN B 1 213 ? 14.316 -4.676 -16.693 1.00 40.40 234 ASN B CA 1
ATOM 4532 C C . ASN B 1 213 ? 14.717 -4.824 -18.144 1.00 43.62 234 ASN B C 1
ATOM 4533 O O . ASN B 1 213 ? 14.280 -4.053 -19.022 1.00 41.05 234 ASN B O 1
ATOM 4538 N N . VAL B 1 214 ? 15.597 -5.797 -18.397 1.00 44.16 235 VAL B N 1
ATOM 4539 C CA . VAL B 1 214 ? 16.176 -6.015 -19.726 1.00 47.67 235 VAL B CA 1
ATOM 4540 C C . VAL B 1 214 ? 15.104 -6.416 -20.741 1.00 49.14 235 VAL B C 1
ATOM 4541 O O . VAL B 1 214 ? 15.164 -6.009 -21.891 1.00 50.66 235 VAL B O 1
ATOM 4545 N N . ASP B 1 215 ? 14.122 -7.192 -20.303 1.00 48.95 236 ASP B N 1
ATOM 4546 C CA . ASP B 1 215 ? 13.080 -7.696 -21.193 1.00 52.50 236 ASP B CA 1
ATOM 4547 C C . ASP B 1 215 ? 12.083 -6.607 -21.582 1.00 51.28 236 ASP B C 1
ATOM 4548 O O . ASP B 1 215 ? 11.708 -6.524 -22.737 1.00 54.27 236 ASP B O 1
ATOM 4553 N N . THR B 1 216 ? 11.691 -5.754 -20.639 1.00 49.15 237 THR B N 1
ATOM 4554 C CA . THR B 1 216 ? 10.651 -4.746 -20.905 1.00 48.02 237 THR B CA 1
ATOM 4555 C C . THR B 1 216 ? 11.186 -3.353 -21.241 1.00 45.72 237 THR B C 1
ATOM 4556 O O . THR B 1 216 ? 10.467 -2.555 -21.787 1.00 46.31 237 THR B O 1
ATOM 4560 N N . GLY B 1 217 ? 12.440 -3.067 -20.902 1.00 44.60 238 GLY B N 1
ATOM 4561 C CA . GLY B 1 217 ? 13.011 -1.727 -21.091 1.00 45.12 238 GLY B CA 1
ATOM 4562 C C . GLY B 1 217 ? 12.649 -0.731 -19.997 1.00 44.08 238 GLY B C 1
ATOM 4563 O O . GLY B 1 217 ? 13.019 0.449 -20.067 1.00 42.30 238 GLY B O 1
ATOM 4564 N N . VAL B 1 218 ? 11.928 -1.193 -18.980 1.00 42.04 239 VAL B N 1
ATOM 4565 C CA . VAL B 1 218 ? 11.502 -0.314 -17.893 1.00 43.43 239 VAL B CA 1
ATOM 4566 C C . VAL B 1 218 ? 12.621 -0.139 -16.871 1.00 41.71 239 VAL B C 1
ATOM 4567 O O . VAL B 1 218 ? 13.249 -1.119 -16.442 1.00 40.92 239 VAL B O 1
ATOM 4571 N N . LEU B 1 219 ? 12.855 1.129 -16.504 1.00 40.74 240 LEU B N 1
ATOM 4572 C CA . LEU B 1 219 ? 13.898 1.545 -15.570 1.00 40.19 240 LEU B CA 1
ATOM 4573 C C . LEU B 1 219 ? 13.308 2.219 -14.332 1.00 39.60 240 LEU B C 1
ATOM 4574 O O . LEU B 1 219 ? 12.531 3.178 -14.455 1.00 36.90 240 LEU B O 1
ATOM 4579 N N . TYR B 1 220 ? 13.688 1.730 -13.151 1.00 39.48 241 TYR B N 1
ATOM 4580 C CA . TYR B 1 220 ? 13.413 2.429 -11.882 1.00 42.46 241 TYR B CA 1
ATOM 4581 C C . TYR B 1 220 ? 14.736 2.920 -11.314 1.00 42.46 241 TYR B C 1
ATOM 4582 O O . TYR B 1 220 ? 15.660 2.133 -11.128 1.00 40.54 241 TYR B O 1
ATOM 4591 N N . GLY B 1 221 ? 14.833 4.217 -11.023 1.00 41.22 242 GLY B N 1
ATOM 4592 C CA . GLY B 1 221 ? 16.041 4.728 -10.402 1.00 42.03 242 GLY B CA 1
ATOM 4593 C C . GLY B 1 221 ? 15.854 5.665 -9.212 1.00 41.69 242 GLY B C 1
ATOM 4594 O O . GLY B 1 221 ? 14.787 6.242 -8.994 1.00 40.04 242 GLY B O 1
ATOM 4595 N N . PHE B 1 222 ? 16.945 5.854 -8.479 1.00 41.64 243 PHE B N 1
ATOM 4596 C CA . PHE B 1 222 ? 16.937 6.665 -7.261 1.00 41.21 243 PHE B CA 1
ATOM 4597 C C . PHE B 1 222 ? 18.336 7.224 -7.069 1.00 43.60 243 PHE B C 1
ATOM 4598 O O . PHE B 1 222 ? 19.297 6.461 -6.938 1.00 41.77 243 PHE B O 1
ATOM 4606 N N . ASN B 1 223 ? 18.453 8.549 -7.123 1.00 44.04 244 ASN B N 1
ATOM 4607 C CA . ASN B 1 223 ? 19.709 9.225 -6.880 1.00 46.41 244 ASN B CA 1
ATOM 4608 C C . ASN B 1 223 ? 19.645 10.019 -5.589 1.00 47.57 244 ASN B C 1
ATOM 4609 O O . ASN B 1 223 ? 18.582 10.491 -5.209 1.00 43.06 244 ASN B O 1
ATOM 4614 N N . SER B 1 224 ? 20.789 10.190 -4.927 1.00 47.69 245 SER B N 1
ATOM 4615 C CA . SER B 1 224 ? 20.833 11.015 -3.748 1.00 49.92 245 SER B CA 1
ATOM 4616 C C . SER B 1 224 ? 20.666 12.463 -4.163 1.00 52.66 245 SER B C 1
ATOM 4617 O O . SER B 1 224 ? 20.991 12.849 -5.280 1.00 53.37 245 SER B O 1
ATOM 4620 N N . THR B 1 225 ? 20.167 13.266 -3.244 1.00 56.43 246 THR B N 1
ATOM 4621 C CA . THR B 1 225 ? 19.991 14.695 -3.494 1.00 59.56 246 THR B CA 1
ATOM 4622 C C . THR B 1 225 ? 20.632 15.476 -2.371 1.00 62.62 246 THR B C 1
ATOM 4623 O O . THR B 1 225 ? 21.089 14.882 -1.391 1.00 60.81 246 THR B O 1
ATOM 4627 N N . LEU B 1 226 ? 20.623 16.804 -2.519 1.00 66.62 247 LEU B N 1
ATOM 4628 C CA . LEU B 1 226 ? 21.182 17.729 -1.540 1.00 74.66 247 LEU B CA 1
ATOM 4629 C C . LEU B 1 226 ? 20.133 18.240 -0.543 1.00 79.60 247 LEU B C 1
ATOM 4630 O O . LEU B 1 226 ? 20.390 19.210 0.181 1.00 81.04 247 LEU B O 1
ATOM 4635 N N . ASN B 1 227 ? 18.964 17.594 -0.496 1.00 81.31 248 ASN B N 1
ATOM 4636 C CA . ASN B 1 227 ? 17.873 18.016 0.399 1.00 89.69 248 ASN B CA 1
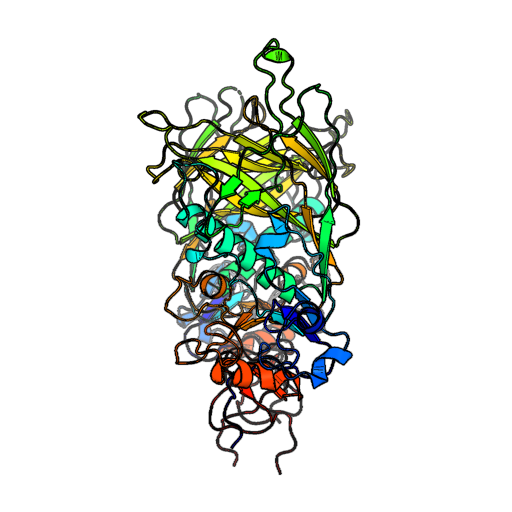ATOM 4637 C C . ASN B 1 227 ? 18.288 17.946 1.861 1.00 95.60 248 ASN B C 1
ATOM 4638 O O . ASN B 1 227 ? 18.867 16.949 2.296 1.00 91.03 248 ASN B O 1
ATOM 4643 N N . ILE B 1 228 ? 17.995 19.010 2.611 1.00 103.08 249 ILE B N 1
ATOM 4644 C CA . ILE B 1 228 ? 18.314 19.051 4.033 1.00 108.57 249 ILE B CA 1
ATOM 4645 C C . ILE B 1 228 ? 17.541 17.913 4.679 1.00 110.72 249 ILE B C 1
ATOM 4646 O O . ILE B 1 228 ? 16.313 17.905 4.663 1.00 111.83 249 ILE B O 1
ATOM 4651 N N . THR B 1 229 ? 18.273 16.922 5.173 1.00 113.68 250 THR B N 1
ATOM 4652 C CA . THR B 1 229 ? 17.695 15.830 5.951 1.00 115.13 250 THR B CA 1
ATOM 4653 C C . THR B 1 229 ? 18.744 15.431 6.975 1.00 114.09 250 THR B C 1
ATOM 4654 O O . THR B 1 229 ? 19.055 14.243 7.112 1.00 110.40 250 THR B O 1
ATOM 4658 N N . SER B 1 230 ? 19.314 16.409 7.675 1.00 113.00 251 SER B N 1
ATOM 4659 C CA . SER B 1 230 ? 20.608 16.159 8.349 1.00 114.41 251 SER B CA 1
ATOM 4660 C C . SER B 1 230 ? 20.604 14.786 9.037 1.00 109.93 251 SER B C 1
ATOM 4661 O O . SER B 1 230 ? 19.610 14.363 9.643 1.00 110.92 251 SER B O 1
ATOM 4664 N N . GLY B 1 231 ? 21.746 14.116 8.915 1.00 101.85 252 GLY B N 1
ATOM 4665 C CA . GLY B 1 231 ? 21.897 12.705 9.204 1.00 87.98 252 GLY B CA 1
ATOM 4666 C C . GLY B 1 231 ? 22.102 12.020 7.861 1.00 81.03 252 GLY B C 1
ATOM 4667 O O . GLY B 1 231 ? 21.462 12.370 6.881 1.00 76.37 252 GLY B O 1
ATOM 4668 N N . LEU B 1 232 ? 23.041 11.082 7.804 1.00 76.28 253 LEU B N 1
ATOM 4669 C CA . LEU B 1 232 ? 23.331 10.331 6.596 1.00 69.68 253 LEU B CA 1
ATOM 4670 C C . LEU B 1 232 ? 22.848 8.937 6.855 1.00 62.96 253 LEU B C 1
ATOM 4671 O O . LEU B 1 232 ? 23.300 8.291 7.803 1.00 60.24 253 LEU B O 1
ATOM 4676 N N . ASP B 1 233 ? 21.940 8.445 6.020 1.00 59.82 254 ASP B N 1
ATOM 4677 C CA . ASP B 1 233 ? 21.428 7.091 6.221 1.00 56.11 254 ASP B CA 1
ATOM 4678 C C . ASP B 1 233 ? 20.809 6.554 4.928 1.00 52.93 254 ASP B C 1
ATOM 4679 O O . ASP B 1 233 ? 20.783 7.246 3.903 1.00 52.91 254 ASP B O 1
ATOM 4684 N N . LEU B 1 234 ? 20.346 5.306 4.978 1.00 50.01 255 LEU B N 1
ATOM 4685 C CA . LEU B 1 234 ? 19.842 4.608 3.807 1.00 47.13 255 LEU B CA 1
ATOM 4686 C C . LEU B 1 234 ? 18.332 4.853 3.622 1.00 47.14 255 LEU B C 1
ATOM 4687 O O . LEU B 1 234 ? 17.535 4.504 4.491 1.00 45.90 255 LEU B O 1
ATOM 4692 N N . THR B 1 235 ? 17.960 5.471 2.500 1.00 46.49 256 THR B N 1
ATOM 4693 C CA . THR B 1 235 ? 16.564 5.675 2.135 1.00 46.54 256 THR B CA 1
ATOM 4694 C C . THR B 1 235 ? 16.190 4.597 1.124 1.00 45.95 256 THR B C 1
ATOM 4695 O O . THR B 1 235 ? 16.833 4.478 0.096 1.00 44.30 256 THR B O 1
ATOM 4699 N N . CYS B 1 236 ? 15.153 3.822 1.423 1.00 44.55 257 CYS B N 1
ATOM 4700 C CA . CYS B 1 236 ? 14.724 2.769 0.523 1.00 43.04 257 CYS B CA 1
ATOM 4701 C C . CYS B 1 236 ? 13.327 3.033 -0.023 1.00 43.10 257 CYS B C 1
ATOM 4702 O O . CYS B 1 236 ? 12.410 3.479 0.706 1.00 43.52 257 CYS B O 1
ATOM 4705 N N . ILE B 1 237 ? 13.139 2.745 -1.306 1.00 43.64 258 ILE B N 1
ATOM 4706 C CA . ILE B 1 237 ? 11.776 2.616 -1.835 1.00 45.11 258 ILE B CA 1
ATOM 4707 C C . ILE B 1 237 ? 11.560 1.150 -2.193 1.00 41.57 258 ILE B C 1
ATOM 4708 O O . ILE B 1 237 ? 12.531 0.406 -2.369 1.00 43.09 258 ILE B O 1
ATOM 4713 N N . TYR B 1 238 ? 10.303 0.710 -2.200 1.00 39.43 259 TYR B N 1
ATOM 4714 C CA . TYR B 1 238 ? 10.009 -0.733 -2.317 1.00 41.92 259 TYR B CA 1
ATOM 4715 C C . TYR B 1 238 ? 9.203 -0.950 -3.568 1.00 41.72 259 TYR B C 1
ATOM 4716 O O . TYR B 1 238 ? 8.078 -0.448 -3.704 1.00 43.76 259 TYR B O 1
ATOM 4725 N N . LEU B 1 239 ? 9.829 -1.633 -4.514 1.00 39.72 260 LEU B N 1
ATOM 4726 C CA . LEU B 1 239 ? 9.234 -1.824 -5.819 1.00 41.24 260 LEU B CA 1
ATOM 4727 C C . LEU B 1 239 ? 8.549 -3.170 -5.834 1.00 40.96 260 LEU B C 1
ATOM 4728 O O . LEU B 1 239 ? 9.043 -4.133 -5.229 1.00 41.84 260 LEU B O 1
ATOM 4733 N N . ALA B 1 240 ? 7.432 -3.236 -6.544 1.00 41.54 261 ALA B N 1
ATOM 4734 C CA . ALA B 1 240 ? 6.799 -4.524 -6.869 1.00 41.39 261 ALA B CA 1
ATOM 4735 C C . ALA B 1 240 ? 7.196 -4.835 -8.315 1.00 41.19 261 ALA B C 1
ATOM 4736 O O . ALA B 1 240 ? 6.762 -4.183 -9.222 1.00 42.13 261 ALA B O 1
ATOM 4738 N N . LEU B 1 241 ? 8.084 -5.789 -8.515 1.00 42.38 262 LEU B N 1
ATOM 4739 C CA . LEU B 1 241 ? 8.551 -6.126 -9.849 1.00 40.90 262 LEU B CA 1
ATOM 4740 C C . LEU B 1 241 ? 7.991 -7.436 -10.350 1.00 41.54 262 LEU B C 1
ATOM 4741 O O . LEU B 1 241 ? 7.524 -8.254 -9.555 1.00 41.39 262 LEU B O 1
ATOM 4746 N N . THR B 1 242 ? 8.073 -7.633 -11.672 1.00 41.11 263 THR B N 1
ATOM 4747 C CA . THR B 1 242 ? 7.602 -8.838 -12.348 1.00 43.96 263 THR B CA 1
ATOM 4748 C C . THR B 1 242 ? 8.777 -9.765 -12.648 1.00 43.82 263 THR B C 1
ATOM 4749 O O . THR B 1 242 ? 9.926 -9.306 -12.636 1.00 39.47 263 THR B O 1
ATOM 4753 N N . PRO B 1 243 ? 8.495 -11.067 -12.917 1.00 42.44 264 PRO B N 1
ATOM 4754 C CA . PRO B 1 243 ? 9.570 -12.006 -13.223 1.00 44.21 264 PRO B CA 1
ATOM 4755 C C . PRO B 1 243 ? 10.332 -11.518 -14.417 1.00 44.73 264 PRO B C 1
ATOM 4756 O O . PRO B 1 243 ? 9.738 -11.022 -15.362 1.00 46.23 264 PRO B O 1
ATOM 4760 N N . GLY B 1 244 ? 11.647 -11.597 -14.352 1.00 44.93 265 GLY B N 1
ATOM 4761 C CA . GLY B 1 244 ? 12.462 -11.253 -15.510 1.00 45.82 265 GLY B CA 1
ATOM 4762 C C . GLY B 1 244 ? 13.925 -11.113 -15.162 1.00 44.02 265 GLY B C 1
ATOM 4763 O O . GLY B 1 244 ? 14.345 -11.387 -14.042 1.00 40.95 265 GLY B O 1
ATOM 4764 N N . ASN B 1 245 ? 14.684 -10.668 -16.147 1.00 44.69 266 ASN B N 1
ATOM 4765 C CA . ASN B 1 245 ? 16.090 -10.395 -16.004 1.00 45.02 266 ASN B CA 1
ATOM 4766 C C . ASN B 1 245 ? 16.318 -8.911 -15.807 1.00 44.21 266 ASN B C 1
ATOM 4767 O O . ASN B 1 245 ? 15.828 -8.077 -16.580 1.00 44.49 266 ASN B O 1
ATOM 4772 N N . TYR B 1 246 ? 17.025 -8.588 -14.731 1.00 43.12 267 TYR B N 1
ATOM 4773 C CA . TYR B 1 246 ? 17.305 -7.211 -14.361 1.00 42.71 267 TYR B CA 1
ATOM 4774 C C . TYR B 1 246 ? 18.799 -6.943 -14.307 1.00 43.55 267 TYR B C 1
ATOM 4775 O O . TYR B 1 246 ? 19.609 -7.870 -14.121 1.00 45.37 267 TYR B O 1
ATOM 4784 N N . ILE B 1 247 ? 19.154 -5.683 -14.520 1.00 41.26 268 ILE B N 1
ATOM 4785 C CA . ILE B 1 247 ? 20.491 -5.201 -14.238 1.00 43.92 268 ILE B CA 1
ATOM 4786 C C . ILE B 1 247 ? 20.391 -4.129 -13.157 1.00 43.43 268 ILE B C 1
ATOM 4787 O O . ILE B 1 247 ? 19.526 -3.248 -13.223 1.00 41.80 268 ILE B O 1
ATOM 4792 N N . SER B 1 248 ? 21.253 -4.251 -12.145 1.00 42.87 269 SER B N 1
ATOM 4793 C CA . SER B 1 248 ? 21.407 -3.236 -11.114 1.00 43.84 269 SER B CA 1
ATOM 4794 C C . SER B 1 248 ? 22.594 -2.355 -11.496 1.00 43.05 269 SER B C 1
ATOM 4795 O O . SER B 1 248 ? 23.687 -2.868 -11.757 1.00 43.02 269 SER B O 1
ATOM 4798 N N . ILE B 1 249 ? 22.379 -1.047 -11.548 1.00 43.34 270 ILE B N 1
ATOM 4799 C CA . ILE B 1 249 ? 23.377 -0.119 -12.097 1.00 45.21 270 ILE B CA 1
ATOM 4800 C C . ILE B 1 249 ? 23.573 1.067 -11.179 1.00 46.16 270 ILE B C 1
ATOM 4801 O O . ILE B 1 249 ? 22.604 1.744 -10.823 1.00 41.51 270 ILE B O 1
ATOM 4806 N N . SER B 1 250 ? 24.823 1.342 -10.806 1.00 46.87 271 SER B N 1
ATOM 4807 C CA . SER B 1 250 ? 25.072 2.422 -9.843 1.00 46.70 271 SER B CA 1
ATOM 4808 C C . SER B 1 250 ? 25.838 3.599 -10.419 1.00 47.21 271 SER B C 1
ATOM 4809 O O . SER B 1 250 ? 26.228 4.489 -9.676 1.00 49.09 271 SER B O 1
ATOM 4812 N N . ASN B 1 251 ? 26.077 3.586 -11.729 1.00 48.64 272 ASN B N 1
ATOM 4813 C CA . ASN B 1 251 ? 26.675 4.720 -12.434 1.00 51.10 272 ASN B CA 1
ATOM 4814 C C . ASN B 1 251 ? 27.977 5.181 -11.814 1.00 53.55 272 ASN B C 1
ATOM 4815 O O . ASN B 1 251 ? 28.174 6.367 -11.558 1.00 51.02 272 ASN B O 1
ATOM 4820 N N . GLU B 1 252 ? 28.842 4.199 -11.552 1.00 54.92 273 GLU B N 1
ATOM 4821 C CA . GLU B 1 252 ? 30.171 4.404 -10.993 1.00 58.68 273 GLU B CA 1
ATOM 4822 C C . GLU B 1 252 ? 30.189 4.794 -9.503 1.00 57.94 273 GLU B C 1
ATOM 4823 O O . GLU B 1 252 ? 31.258 5.076 -8.949 1.00 60.28 273 GLU B O 1
ATOM 4829 N N . LEU B 1 253 ? 29.037 4.757 -8.838 1.00 52.71 274 LEU B N 1
ATOM 4830 C CA . LEU B 1 253 ? 28.970 4.996 -7.394 1.00 52.59 274 LEU B CA 1
ATOM 4831 C C . LEU B 1 253 ? 28.708 3.662 -6.703 1.00 53.70 274 LEU B C 1
ATOM 4832 O O . LEU B 1 253 ? 28.798 2.612 -7.338 1.00 56.17 274 LEU B O 1
ATOM 4837 N N . LEU B 1 254 ? 28.399 3.682 -5.414 1.00 54.53 275 LEU B N 1
ATOM 4838 C CA . LEU B 1 254 ? 28.260 2.436 -4.649 1.00 54.50 275 LEU B CA 1
ATOM 4839 C C . LEU B 1 254 ? 27.200 1.502 -5.231 1.00 52.49 275 LEU B C 1
ATOM 4840 O O . LEU B 1 254 ? 26.031 1.892 -5.366 1.00 48.06 275 LEU B O 1
ATOM 4845 N N . LEU B 1 255 ? 27.590 0.266 -5.553 1.00 50.07 276 LEU B N 1
ATOM 4846 C CA . LEU B 1 255 ? 26.664 -0.661 -6.151 1.00 49.75 276 LEU B CA 1
ATOM 4847 C C . LEU B 1 255 ? 25.901 -1.426 -5.085 1.00 49.10 276 LEU B C 1
ATOM 4848 O O . LEU B 1 255 ? 26.516 -2.040 -4.216 1.00 47.61 276 LEU B O 1
ATOM 4853 N N . THR B 1 256 ? 24.569 -1.381 -5.150 1.00 47.44 277 THR B N 1
ATOM 4854 C CA . THR B 1 256 ? 23.707 -2.239 -4.341 1.00 47.76 277 THR B CA 1
ATOM 4855 C C . THR B 1 256 ? 22.858 -3.144 -5.219 1.00 46.89 277 THR B C 1
ATOM 4856 O O . THR B 1 256 ? 22.512 -2.806 -6.341 1.00 44.33 277 THR B O 1
ATOM 4860 N N . VAL B 1 257 ? 22.500 -4.299 -4.682 1.00 49.36 278 VAL B N 1
ATOM 4861 C CA . VAL B 1 257 ? 21.686 -5.251 -5.406 1.00 50.09 278 VAL B CA 1
ATOM 4862 C C . VAL B 1 257 ? 20.822 -5.991 -4.382 1.00 48.07 278 VAL B C 1
ATOM 4863 O O . VAL B 1 257 ? 21.288 -6.294 -3.303 1.00 50.30 278 VAL B O 1
ATOM 4867 N N . PRO B 1 258 ? 19.564 -6.280 -4.717 1.00 44.45 279 PRO B N 1
ATOM 4868 C CA . PRO B 1 258 ? 18.717 -6.988 -3.754 1.00 45.72 279 PRO B CA 1
ATOM 4869 C C . PRO B 1 258 ? 19.272 -8.367 -3.403 1.00 47.24 279 PRO B C 1
ATOM 4870 O O . PRO B 1 258 ? 19.830 -9.045 -4.287 1.00 48.96 279 PRO B O 1
ATOM 4874 N N . SER B 1 259 ? 19.128 -8.777 -2.141 1.00 44.34 280 SER B N 1
ATOM 4875 C CA . SER B 1 259 ? 19.528 -10.138 -1.697 1.00 44.69 280 SER B CA 1
ATOM 4876 C C . SER B 1 259 ? 18.315 -10.968 -1.305 1.00 44.02 280 SER B C 1
ATOM 4877 O O . SER B 1 259 ? 18.399 -12.197 -1.181 1.00 43.42 280 SER B O 1
ATOM 4880 N N . LYS B 1 260 ? 17.195 -10.293 -1.059 1.00 41.11 281 LYS B N 1
ATOM 4881 C CA . LYS B 1 260 ? 15.949 -10.944 -0.680 1.00 39.60 281 LYS B CA 1
ATOM 4882 C C . LYS B 1 260 ? 14.761 -10.192 -1.294 1.00 39.74 281 LYS B C 1
ATOM 4883 O O . LYS B 1 260 ? 14.829 -8.977 -1.565 1.00 37.11 281 LYS B O 1
ATOM 4889 N N . ALA B 1 261 ? 13.689 -10.943 -1.532 1.00 40.61 282 ALA B N 1
ATOM 4890 C CA . ALA B 1 261 ? 12.445 -10.405 -2.060 1.00 40.32 282 ALA B CA 1
ATOM 4891 C C . ALA B 1 261 ? 11.278 -11.071 -1.340 1.00 39.81 282 ALA B C 1
ATOM 4892 O O . ALA B 1 261 ? 11.403 -12.190 -0.877 1.00 38.20 282 ALA B O 1
ATOM 4894 N N . ILE B 1 262 ? 10.175 -10.353 -1.210 1.00 38.98 283 ILE B N 1
ATOM 4895 C CA . ILE B 1 262 ? 8.915 -10.966 -0.855 1.00 40.58 283 ILE B CA 1
ATOM 4896 C C . ILE B 1 262 ? 8.333 -11.544 -2.139 1.00 39.86 283 ILE B C 1
ATOM 4897 O O . ILE B 1 262 ? 8.086 -10.814 -3.098 1.00 40.34 283 ILE B O 1
ATOM 4902 N N . CYS B 1 263 ? 8.099 -12.843 -2.116 1.00 42.80 284 CYS B N 1
ATOM 4903 C CA . CYS B 1 263 ? 7.601 -13.617 -3.233 1.00 42.44 284 CYS B CA 1
ATOM 4904 C C . CYS B 1 263 ? 6.081 -13.646 -3.128 1.00 42.18 284 CYS B C 1
ATOM 4905 O O . CYS B 1 263 ? 5.537 -14.231 -2.192 1.00 43.86 284 CYS B O 1
ATOM 4908 N N . LEU B 1 264 ? 5.397 -13.016 -4.077 1.00 42.54 285 LEU B N 1
ATOM 4909 C CA . LEU B 1 264 ? 3.939 -12.964 -4.096 1.00 41.97 285 LEU B CA 1
ATOM 4910 C C . LEU B 1 264 ? 3.424 -13.946 -5.131 1.00 42.63 285 LEU B C 1
ATOM 4911 O O . LEU B 1 264 ? 3.827 -13.859 -6.296 1.00 41.77 285 LEU B O 1
ATOM 4916 N N . ARG B 1 265 ? 2.551 -14.875 -4.719 1.00 44.17 286 ARG B N 1
ATOM 4917 C CA . ARG B 1 265 ? 1.958 -15.850 -5.637 1.00 46.28 286 ARG B CA 1
ATOM 4918 C C . ARG B 1 265 ? 0.460 -16.077 -5.421 1.00 46.37 286 ARG B C 1
ATOM 4919 O O . ARG B 1 265 ? -0.116 -15.708 -4.385 1.00 42.55 286 ARG B O 1
ATOM 4927 N N . LYS B 1 266 ? -0.147 -16.694 -6.429 1.00 45.28 287 LYS B N 1
ATOM 4928 C CA . LYS B 1 266 ? -1.535 -17.107 -6.405 1.00 47.30 287 LYS B CA 1
ATOM 4929 C C . LYS B 1 266 ? -2.487 -15.923 -6.275 1.00 47.36 287 LYS B C 1
ATOM 4930 O O . LYS B 1 266 ? -2.937 -15.568 -5.175 1.00 44.67 287 LYS B O 1
ATOM 4936 N N . PRO B 1 267 ? -2.778 -15.294 -7.415 1.00 47.69 288 PRO B N 1
ATOM 4937 C CA . PRO B 1 267 ? -3.740 -14.194 -7.479 1.00 49.57 288 PRO B CA 1
ATOM 4938 C C . PRO B 1 267 ? -5.099 -14.570 -6.955 1.00 48.85 288 PRO B C 1
ATOM 4939 O O . PRO B 1 267 ? -5.519 -15.702 -7.060 1.00 52.93 288 PRO B O 1
ATOM 4943 N N . LYS B 1 268 ? -5.764 -13.601 -6.347 1.00 47.91 289 LYS B N 1
ATOM 4944 C CA . LYS B 1 268 ? -7.098 -13.784 -5.800 1.00 46.42 289 LYS B CA 1
ATOM 4945 C C . LYS B 1 268 ? -7.875 -12.509 -6.069 1.00 44.94 289 LYS B C 1
ATOM 4946 O O . LYS B 1 268 ? -7.291 -11.432 -6.219 1.00 41.67 289 LYS B O 1
ATOM 4952 N N . ALA B 1 269 ? -9.193 -12.626 -6.084 1.00 44.37 290 ALA B N 1
ATOM 4953 C CA . ALA B 1 269 ? -10.034 -11.447 -6.093 1.00 47.43 290 ALA B CA 1
ATOM 4954 C C . ALA B 1 269 ? -9.699 -10.607 -4.850 1.00 46.87 290 ALA B C 1
ATOM 4955 O O . ALA B 1 269 ? -9.380 -11.150 -3.780 1.00 48.80 290 ALA B O 1
ATOM 4957 N N . PHE B 1 270 ? -9.732 -9.289 -5.016 1.00 44.36 291 PHE B N 1
ATOM 4958 C CA . PHE B 1 270 ? -9.444 -8.348 -3.957 1.00 44.14 291 PHE B CA 1
ATOM 4959 C C . PHE B 1 270 ? -10.032 -8.768 -2.616 1.00 42.40 291 PHE B C 1
ATOM 4960 O O . PHE B 1 270 ? -11.218 -8.913 -2.499 1.00 44.25 291 PHE B O 1
ATOM 4968 N N . THR B 1 271 ? -9.187 -8.917 -1.610 1.00 41.87 292 THR B N 1
ATOM 4969 C CA . THR B 1 271 ? -9.587 -9.325 -0.267 1.00 39.98 292 THR B CA 1
ATOM 4970 C C . THR B 1 271 ? -8.788 -8.516 0.739 1.00 37.70 292 THR B C 1
ATOM 4971 O O . THR B 1 271 ? -7.604 -8.744 0.901 1.00 41.64 292 THR B O 1
ATOM 4975 N N . PRO B 1 272 ? -9.426 -7.580 1.447 1.00 38.19 293 PRO B N 1
ATOM 4976 C CA . PRO B 1 272 ? -8.659 -6.732 2.352 1.00 38.46 293 PRO B CA 1
ATOM 4977 C C . PRO B 1 272 ? -7.902 -7.516 3.404 1.00 39.00 293 PRO B C 1
ATOM 4978 O O . PRO B 1 272 ? -8.372 -8.559 3.887 1.00 41.13 293 PRO B O 1
ATOM 4982 N N . VAL B 1 273 ? -6.737 -7.009 3.747 1.00 41.83 294 VAL B N 1
ATOM 4983 C CA . VAL B 1 273 ? -5.953 -7.534 4.850 1.00 41.36 294 VAL B CA 1
ATOM 4984 C C . VAL B 1 273 ? -6.346 -6.886 6.174 1.00 41.44 294 VAL B C 1
ATOM 4985 O O . VAL B 1 273 ? -6.977 -5.821 6.213 1.00 39.73 294 VAL B O 1
ATOM 4989 N N . GLN B 1 274 ? -6.020 -7.569 7.266 1.00 41.66 295 GLN B N 1
ATOM 4990 C CA . GLN B 1 274 ? -6.266 -7.045 8.610 1.00 41.06 295 GLN B CA 1
ATOM 4991 C C . GLN B 1 274 ? -4.959 -6.897 9.326 1.00 40.61 295 GLN B C 1
ATOM 4992 O O . GLN B 1 274 ? -4.115 -7.823 9.326 1.00 38.80 295 GLN B O 1
ATOM 4998 N N . VAL B 1 275 ? -4.784 -5.754 9.967 1.00 39.88 296 VAL B N 1
ATOM 4999 C CA . VAL B 1 275 ? -3.533 -5.463 10.637 1.00 39.99 296 VAL B CA 1
ATOM 5000 C C . VAL B 1 275 ? -3.837 -5.072 12.077 1.00 40.04 296 VAL B C 1
ATOM 5001 O O . VAL B 1 275 ? -4.675 -4.203 12.321 1.00 40.54 296 VAL B O 1
ATOM 5005 N N . VAL B 1 276 ? -3.162 -5.728 13.022 1.00 41.03 297 VAL B N 1
ATOM 5006 C CA . VAL B 1 276 ? -3.250 -5.350 14.435 1.00 41.55 297 VAL B CA 1
ATOM 5007 C C . VAL B 1 276 ? -2.048 -4.488 14.836 1.00 41.32 297 VAL B C 1
ATOM 5008 O O . VAL B 1 276 ? -0.897 -4.863 14.602 1.00 44.19 297 VAL B O 1
ATOM 5012 N N . ASP B 1 277 ? -2.311 -3.359 15.481 1.00 44.75 298 ASP B N 1
ATOM 5013 C CA . ASP B 1 277 ? -1.244 -2.462 15.965 1.00 44.32 298 ASP B CA 1
ATOM 5014 C C . ASP B 1 277 ? -0.243 -3.260 16.773 1.00 44.50 298 ASP B C 1
ATOM 5015 O O . ASP B 1 277 ? -0.618 -3.955 17.706 1.00 45.16 298 ASP B O 1
ATOM 5020 N N . SER B 1 278 ? 1.033 -3.174 16.406 1.00 46.74 299 SER B N 1
ATOM 5021 C CA . SER B 1 278 ? 2.097 -3.939 17.078 1.00 43.88 299 SER B CA 1
ATOM 5022 C C . SER B 1 278 ? 3.035 -2.961 17.808 1.00 45.87 299 SER B C 1
ATOM 5023 O O . SER B 1 278 ? 3.870 -2.297 17.192 1.00 46.65 299 SER B O 1
ATOM 5026 N N . ARG B 1 279 ? 2.881 -2.871 19.128 1.00 45.86 300 ARG B N 1
ATOM 5027 C CA . ARG B 1 279 ? 3.624 -1.893 19.921 1.00 46.14 300 ARG B CA 1
ATOM 5028 C C . ARG B 1 279 ? 4.060 -2.455 21.264 1.00 46.93 300 ARG B C 1
ATOM 5029 O O . ARG B 1 279 ? 3.510 -3.440 21.754 1.00 44.44 300 ARG B O 1
ATOM 5037 N N . TRP B 1 280 ? 5.055 -1.787 21.847 1.00 47.68 301 TRP B N 1
ATOM 5038 C CA . TRP B 1 280 ? 5.568 -2.116 23.167 1.00 48.69 301 TRP B CA 1
ATOM 5039 C C . TRP B 1 280 ? 4.704 -1.473 24.250 1.00 49.94 301 TRP B C 1
ATOM 5040 O O . TRP B 1 280 ? 3.969 -0.531 23.981 1.00 45.99 301 TRP B O 1
ATOM 5051 N N . HIS B 1 281 ? 4.832 -1.955 25.483 1.00 52.79 302 HIS B N 1
ATOM 5052 C CA . HIS B 1 281 ? 4.377 -1.202 26.648 1.00 53.76 302 HIS B CA 1
ATOM 5053 C C . HIS B 1 281 ? 5.065 0.151 26.608 1.00 53.32 302 HIS B C 1
ATOM 5054 O O . HIS B 1 281 ? 6.179 0.255 26.122 1.00 54.12 302 HIS B O 1
ATOM 5061 N N . SER B 1 282 ? 4.401 1.182 27.114 1.00 54.96 303 SER B N 1
ATOM 5062 C CA . SER B 1 282 ? 4.808 2.576 26.878 1.00 55.78 303 SER B CA 1
ATOM 5063 C C . SER B 1 282 ? 6.150 3.016 27.459 1.00 57.81 303 SER B C 1
ATOM 5064 O O . SER B 1 282 ? 6.612 4.113 27.152 1.00 59.20 303 SER B O 1
ATOM 5067 N N . ASN B 1 283 ? 6.789 2.190 28.279 1.00 58.04 304 ASN B N 1
ATOM 5068 C CA . ASN B 1 283 ? 8.167 2.461 28.668 1.00 60.75 304 ASN B CA 1
ATOM 5069 C C . ASN B 1 283 ? 9.154 2.334 27.489 1.00 59.71 304 ASN B C 1
ATOM 5070 O O . ASN B 1 283 ? 10.283 2.797 27.581 1.00 61.32 304 ASN B O 1
ATOM 5075 N N . ARG B 1 284 ? 8.748 1.694 26.397 1.00 60.00 305 ARG B N 1
ATOM 5076 C CA . ARG B 1 284 ? 9.541 1.708 25.163 1.00 58.19 305 ARG B CA 1
ATOM 5077 C C . ARG B 1 284 ? 8.829 2.457 24.062 1.00 57.62 305 ARG B C 1
ATOM 5078 O O . ARG B 1 284 ? 7.605 2.386 23.935 1.00 57.26 305 ARG B O 1
ATOM 5086 N N . GLN B 1 285 ? 9.605 3.155 23.247 1.00 57.02 306 GLN B N 1
ATOM 5087 C CA . GLN B 1 285 ? 9.051 3.928 22.155 1.00 57.32 306 GLN B CA 1
ATOM 5088 C C . GLN B 1 285 ? 8.653 3.062 20.947 1.00 54.63 306 GLN B C 1
ATOM 5089 O O . GLN B 1 285 ? 9.472 2.329 20.368 1.00 51.57 306 GLN B O 1
ATOM 5095 N N . SER B 1 286 ? 7.379 3.185 20.575 1.00 51.76 307 SER B N 1
ATOM 5096 C CA . SER B 1 286 ? 6.809 2.510 19.439 1.00 51.69 307 SER B CA 1
ATOM 5097 C C . SER B 1 286 ? 6.597 3.563 18.345 1.00 51.88 307 SER B C 1
ATOM 5098 O O . SER B 1 286 ? 7.049 4.687 18.469 1.00 53.60 307 SER B O 1
ATOM 5101 N N . ASP B 1 287 ? 5.968 3.168 17.254 1.00 51.95 308 ASP B N 1
ATOM 5102 C CA . ASP B 1 287 ? 5.710 4.055 16.123 1.00 51.17 308 ASP B CA 1
ATOM 5103 C C . ASP B 1 287 ? 4.355 3.661 15.494 1.00 48.88 308 ASP B C 1
ATOM 5104 O O . ASP B 1 287 ? 3.828 2.563 15.767 1.00 46.60 308 ASP B O 1
ATOM 5109 N N . ASN B 1 288 ? 3.827 4.529 14.636 1.00 45.71 309 ASN B N 1
ATOM 5110 C CA . ASN B 1 288 ? 2.579 4.237 13.926 1.00 44.63 309 ASN B CA 1
ATOM 5111 C C . ASN B 1 288 ? 2.782 4.005 12.431 1.00 45.19 309 ASN B C 1
ATOM 5112 O O . ASN B 1 288 ? 1.872 4.263 11.625 1.00 42.29 309 ASN B O 1
ATOM 5117 N N . MET B 1 289 ? 3.948 3.467 12.054 1.00 42.18 310 MET B N 1
ATOM 5118 C CA . MET B 1 289 ? 4.246 3.290 10.647 1.00 41.69 310 MET B CA 1
ATOM 5119 C C . MET B 1 289 ? 3.273 2.287 10.005 1.00 40.80 310 MET B C 1
ATOM 5120 O O . MET B 1 289 ? 2.845 2.497 8.874 1.00 40.54 310 MET B O 1
ATOM 5125 N N . THR B 1 290 ? 2.919 1.216 10.704 1.00 39.40 311 THR B N 1
ATOM 5126 C CA . THR B 1 290 ? 2.013 0.224 10.098 1.00 41.28 311 THR B CA 1
ATOM 5127 C C . THR B 1 290 ? 0.609 0.792 9.943 1.00 42.01 311 THR B C 1
ATOM 5128 O O . THR B 1 290 ? -0.133 0.360 9.065 1.00 43.07 311 THR B O 1
ATOM 5132 N N . ALA B 1 291 ? 0.242 1.762 10.783 1.00 44.31 312 ALA B N 1
ATOM 5133 C CA . ALA B 1 291 ? -1.036 2.458 10.631 1.00 44.24 312 ALA B CA 1
ATOM 5134 C C . ALA B 1 291 ? -1.025 3.397 9.428 1.00 45.24 312 ALA B C 1
ATOM 5135 O O . ALA B 1 291 ? -2.035 3.605 8.783 1.00 44.88 312 ALA B O 1
ATOM 5137 N N . ILE B 1 292 ? 0.124 3.994 9.137 1.00 47.08 313 ILE B N 1
ATOM 5138 C CA . ILE B 1 292 ? 0.253 4.808 7.926 1.00 44.74 313 ILE B CA 1
ATOM 5139 C C . ILE B 1 292 ? 0.078 3.892 6.711 1.00 42.67 313 ILE B C 1
ATOM 5140 O O . ILE B 1 292 ? -0.611 4.219 5.773 1.00 40.26 313 ILE B O 1
ATOM 5145 N N . ALA B 1 293 ? 0.676 2.705 6.789 1.00 40.91 314 ALA B N 1
ATOM 5146 C CA . ALA B 1 293 ? 0.637 1.743 5.705 1.00 41.30 314 ALA B CA 1
ATOM 5147 C C . ALA B 1 293 ? -0.746 1.125 5.490 1.00 43.94 314 ALA B C 1
ATOM 5148 O O . ALA B 1 293 ? -1.055 0.694 4.378 1.00 43.20 314 ALA B O 1
ATOM 5150 N N . CYS B 1 294 ? -1.538 1.024 6.554 1.00 43.08 315 CYS B N 1
ATOM 5151 C CA . CYS B 1 294 ? -2.775 0.280 6.501 1.00 45.99 315 CYS B CA 1
ATOM 5152 C C . CYS B 1 294 ? -3.908 1.226 6.172 1.00 47.29 315 CYS B C 1
ATOM 5153 O O . CYS B 1 294 ? -4.448 1.841 7.052 1.00 46.50 315 CYS B O 1
ATOM 5156 N N . GLN B 1 295 ? -4.269 1.325 4.890 1.00 45.80 316 GLN B N 1
ATOM 5157 C CA . GLN B 1 295 ? -5.302 2.244 4.445 1.00 44.49 316 GLN B CA 1
ATOM 5158 C C . GLN B 1 295 ? -6.448 1.511 3.739 1.00 45.03 316 GLN B C 1
ATOM 5159 O O . GLN B 1 295 ? -6.289 0.419 3.207 1.00 39.68 316 GLN B O 1
ATOM 5165 N N . LEU B 1 296 ? -7.607 2.146 3.740 1.00 46.08 317 LEU B N 1
ATOM 5166 C CA . LEU B 1 296 ? -8.765 1.676 3.014 1.00 49.08 317 LEU B CA 1
ATOM 5167 C C . LEU B 1 296 ? -8.526 1.851 1.539 1.00 47.76 317 LEU B C 1
ATOM 5168 O O . LEU B 1 296 ? -7.838 2.774 1.130 1.00 53.70 317 LEU B O 1
ATOM 5173 N N . PRO B 1 297 ? -9.062 0.947 0.714 1.00 47.04 318 PRO B N 1
ATOM 5174 C CA . PRO B 1 297 ? -9.940 -0.173 1.000 1.00 44.17 318 PRO B CA 1
ATOM 5175 C C . PRO B 1 297 ? -9.184 -1.496 1.218 1.00 44.03 318 PRO B C 1
ATOM 5176 O O . PRO B 1 297 ? -9.804 -2.500 1.502 1.00 47.24 318 PRO B O 1
ATOM 5180 N N . TYR B 1 298 ? -7.861 -1.484 1.080 1.00 39.71 319 TYR B N 1
ATOM 5181 C CA . TYR B 1 298 ? -7.083 -2.703 1.097 1.00 39.90 319 TYR B CA 1
ATOM 5182 C C . TYR B 1 298 ? -6.722 -3.215 2.483 1.00 40.82 319 TYR B C 1
ATOM 5183 O O . TYR B 1 298 ? -6.264 -4.355 2.605 1.00 38.11 319 TYR B O 1
ATOM 5192 N N . CYS B 1 299 ? -6.949 -2.424 3.534 1.00 39.24 320 CYS B N 1
ATOM 5193 C CA . CYS B 1 299 ? -6.488 -2.828 4.860 1.00 41.02 320 CYS B CA 1
ATOM 5194 C C . CYS B 1 299 ? -7.374 -2.280 5.971 1.00 40.33 320 CYS B C 1
ATOM 5195 O O . CYS B 1 299 ? -7.815 -1.154 5.898 1.00 40.69 320 CYS B O 1
ATOM 5198 N N . TYR B 1 300 ? -7.688 -3.132 6.945 1.00 39.51 321 TYR B N 1
ATOM 5199 C CA . TYR B 1 300 ? -8.393 -2.758 8.138 1.00 40.64 321 TYR B CA 1
ATOM 5200 C C . TYR B 1 300 ? -7.410 -2.786 9.280 1.00 42.16 321 TYR B C 1
ATOM 5201 O O . TYR B 1 300 ? -6.710 -3.771 9.471 1.00 45.20 321 TYR B O 1
ATOM 5210 N N . PHE B 1 301 ? -7.388 -1.714 10.064 1.00 41.92 322 PHE B N 1
ATOM 5211 C CA . PHE B 1 301 ? -6.467 -1.581 11.184 1.00 44.37 322 PHE B CA 1
ATOM 5212 C C . PHE B 1 301 ? -7.176 -1.787 12.507 1.00 44.64 322 PHE B C 1
ATOM 5213 O O . PHE B 1 301 ? -8.243 -1.218 12.730 1.00 47.01 322 PHE B O 1
ATOM 5221 N N . ARG B 1 302 ? -6.590 -2.584 13.395 1.00 44.31 323 ARG B N 1
ATOM 5222 C CA . ARG B 1 302 ? -7.199 -2.812 14.700 1.00 43.21 323 ARG B CA 1
ATOM 5223 C C . ARG B 1 302 ? -6.249 -2.437 15.820 1.00 44.54 323 ARG B C 1
ATOM 5224 O O . ARG B 1 302 ? -5.052 -2.741 15.769 1.00 44.04 323 ARG B O 1
ATOM 5232 N N . ASN B 1 303 ? -6.796 -1.783 16.836 1.00 44.43 324 ASN B N 1
ATOM 5233 C CA . ASN B 1 303 ? -6.024 -1.310 17.987 1.00 45.93 324 ASN B CA 1
ATOM 5234 C C . ASN B 1 303 ? -6.875 -1.283 19.245 1.00 47.82 324 ASN B C 1
ATOM 5235 O O . ASN B 1 303 ? -8.087 -1.080 19.162 1.00 48.53 324 ASN B O 1
ATOM 5240 N N . THR B 1 304 ? -6.259 -1.435 20.415 1.00 47.29 325 THR B N 1
ATOM 5241 C CA . THR B 1 304 ? -6.982 -1.256 21.689 1.00 48.80 325 THR B CA 1
ATOM 5242 C C . THR B 1 304 ? -7.039 0.243 22.018 1.00 49.31 325 THR B C 1
ATOM 5243 O O . THR B 1 304 ? -6.499 1.049 21.274 1.00 50.57 325 THR B O 1
ATOM 5247 N N . THR B 1 305 ? -7.673 0.614 23.125 1.00 50.87 326 THR B N 1
ATOM 5248 C CA . THR B 1 305 ? -7.676 2.006 23.580 1.00 53.65 326 THR B CA 1
ATOM 5249 C C . THR B 1 305 ? -6.782 2.234 24.798 1.00 54.14 326 THR B C 1
ATOM 5250 O O . THR B 1 305 ? -6.929 3.231 25.496 1.00 53.78 326 THR B O 1
ATOM 5254 N N . SER B 1 306 ? -5.842 1.329 25.047 1.00 54.46 327 SER B N 1
ATOM 5255 C CA . SER B 1 306 ? -5.057 1.380 26.262 1.00 56.66 327 SER B CA 1
ATOM 5256 C C . SER B 1 306 ? -3.594 1.012 26.001 1.00 54.23 327 SER B C 1
ATOM 5257 O O . SER B 1 306 ? -3.237 0.558 24.920 1.00 49.03 327 SER B O 1
ATOM 5260 N N . ASP B 1 307 ? -2.744 1.256 26.995 1.00 54.03 328 ASP B N 1
ATOM 5261 C CA . ASP B 1 307 ? -1.346 0.846 26.952 1.00 54.43 328 ASP B CA 1
ATOM 5262 C C . ASP B 1 307 ? -1.261 -0.679 26.805 1.00 53.67 328 ASP B C 1
ATOM 5263 O O . ASP B 1 307 ? -2.205 -1.399 27.143 1.00 54.71 328 ASP B O 1
ATOM 5268 N N . TYR B 1 308 ? -0.151 -1.159 26.257 1.00 52.95 329 TYR B N 1
ATOM 5269 C CA . TYR B 1 308 ? 0.126 -2.591 26.212 1.00 52.50 329 TYR B CA 1
ATOM 5270 C C . TYR B 1 308 ? 0.646 -2.989 27.590 1.00 54.64 329 TYR B C 1
ATOM 5271 O O . TYR B 1 308 ? 1.758 -2.648 27.947 1.00 56.04 329 TYR B O 1
ATOM 5280 N N . ASN B 1 309 ? -0.169 -3.706 28.355 1.00 55.30 330 ASN B N 1
ATOM 5281 C CA . ASN B 1 309 ? 0.168 -4.092 29.729 1.00 58.66 330 ASN B CA 1
ATOM 5282 C C . ASN B 1 309 ? 0.239 -5.608 29.849 1.00 58.29 330 ASN B C 1
ATOM 5283 O O . ASN B 1 309 ? -0.737 -6.270 30.203 1.00 56.99 330 ASN B O 1
ATOM 5288 N N . GLY B 1 310 ? 1.402 -6.143 29.515 1.00 56.41 331 GLY B N 1
ATOM 5289 C CA . GLY B 1 310 ? 1.606 -7.577 29.468 1.00 56.90 331 GLY B CA 1
ATOM 5290 C C . GLY B 1 310 ? 1.534 -8.222 30.832 1.00 57.19 331 GLY B C 1
ATOM 5291 O O . GLY B 1 310 ? 1.923 -7.631 31.835 1.00 58.33 331 GLY B O 1
ATOM 5292 N N . VAL B 1 311 ? 1.012 -9.443 30.864 1.00 58.33 332 VAL B N 1
ATOM 5293 C CA . VAL B 1 311 ? 0.894 -10.216 32.096 1.00 61.56 332 VAL B CA 1
ATOM 5294 C C . VAL B 1 311 ? 2.129 -11.102 32.287 1.00 62.02 332 VAL B C 1
ATOM 5295 O O . VAL B 1 311 ? 2.513 -11.365 33.413 1.00 64.12 332 VAL B O 1
ATOM 5299 N N . TYR B 1 312 ? 2.739 -11.558 31.194 1.00 60.59 333 TYR B N 1
ATOM 5300 C CA . TYR B 1 312 ? 3.924 -12.402 31.260 1.00 60.45 333 TYR B CA 1
ATOM 5301 C C . TYR B 1 312 ? 5.132 -11.556 31.645 1.00 61.50 333 TYR B C 1
ATOM 5302 O O . TYR B 1 312 ? 5.840 -11.858 32.587 1.00 64.19 333 TYR B O 1
ATOM 5311 N N . ASP B 1 313 ? 5.383 -10.526 30.864 1.00 60.64 334 ASP B N 1
ATOM 5312 C CA . ASP B 1 313 ? 6.233 -9.418 31.255 1.00 61.96 334 ASP B CA 1
ATOM 5313 C C . ASP B 1 313 ? 5.528 -8.221 30.654 1.00 57.93 334 ASP B C 1
ATOM 5314 O O . ASP B 1 313 ? 4.463 -8.380 30.077 1.00 55.59 334 ASP B O 1
ATOM 5319 N N . SER B 1 314 ? 6.107 -7.037 30.773 1.00 57.70 335 SER B N 1
ATOM 5320 C CA . SER B 1 314 ? 5.413 -5.822 30.362 1.00 59.37 335 SER B CA 1
ATOM 5321 C C . SER B 1 314 ? 4.932 -5.889 28.927 1.00 57.42 335 SER B C 1
ATOM 5322 O O . SER B 1 314 ? 3.891 -5.325 28.587 1.00 60.09 335 SER B O 1
ATOM 5325 N N . HIS B 1 315 ? 5.707 -6.563 28.086 1.00 55.82 336 HIS B N 1
ATOM 5326 C CA . HIS B 1 315 ? 5.492 -6.546 26.654 1.00 54.89 336 HIS B CA 1
ATOM 5327 C C . HIS B 1 315 ? 4.826 -7.782 26.084 1.00 52.51 336 HIS B C 1
ATOM 5328 O O . HIS B 1 315 ? 4.740 -7.893 24.883 1.00 51.33 336 HIS B O 1
ATOM 5335 N N . HIS B 1 316 ? 4.332 -8.682 26.927 1.00 54.82 337 HIS B N 1
ATOM 5336 C CA . HIS B 1 316 ? 3.758 -9.952 26.453 1.00 53.59 337 HIS B CA 1
ATOM 5337 C C . HIS B 1 316 ? 2.559 -10.391 27.256 1.00 52.45 337 HIS B C 1
ATOM 5338 O O . HIS B 1 316 ? 2.672 -10.603 28.467 1.00 53.57 337 HIS B O 1
ATOM 5345 N N . GLY B 1 317 ? 1.420 -10.545 26.575 1.00 51.99 338 GLY B N 1
ATOM 5346 C CA . GLY B 1 317 ? 0.201 -11.081 27.189 1.00 54.06 338 GLY B CA 1
ATOM 5347 C C . GLY B 1 317 ? -0.730 -9.983 27.707 1.00 54.77 338 GLY B C 1
ATOM 5348 O O . GLY B 1 317 ? -1.017 -9.912 28.902 1.00 56.62 338 GLY B O 1
ATOM 5349 N N . ASP B 1 318 ? -1.186 -9.128 26.791 1.00 54.05 339 ASP B N 1
ATOM 5350 C CA . ASP B 1 318 ? -2.082 -8.010 27.104 1.00 54.45 339 ASP B CA 1
ATOM 5351 C C . ASP B 1 318 ? -3.544 -8.407 26.913 1.00 51.72 339 ASP B C 1
ATOM 5352 O O . ASP B 1 318 ? -3.901 -8.977 25.896 1.00 50.71 339 ASP B O 1
ATOM 5357 N N . ALA B 1 319 ? -4.391 -8.067 27.875 1.00 51.66 340 ALA B N 1
ATOM 5358 C CA . ALA B 1 319 ? -5.822 -8.391 27.791 1.00 51.75 340 ALA B CA 1
ATOM 5359 C C . ALA B 1 319 ? -6.534 -7.757 26.589 1.00 49.51 340 ALA B C 1
ATOM 5360 O O . ALA B 1 319 ? -7.337 -8.412 25.947 1.00 47.54 340 ALA B O 1
ATOM 5362 N N . GLY B 1 320 ? -6.244 -6.492 26.287 1.00 49.86 341 GLY B N 1
ATOM 5363 C CA . GLY B 1 320 ? -6.860 -5.821 25.132 1.00 48.87 341 GLY B CA 1
ATOM 5364 C C . GLY B 1 320 ? -6.488 -6.468 23.812 1.00 48.74 341 GLY B C 1
ATOM 5365 O O . GLY B 1 320 ? -7.356 -6.770 23.000 1.00 51.39 341 GLY B O 1
ATOM 5366 N N . PHE B 1 321 ? -5.196 -6.708 23.587 1.00 47.72 342 PHE B N 1
ATOM 5367 C CA . PHE B 1 321 ? -4.784 -7.329 22.349 1.00 45.61 342 PHE B CA 1
ATOM 5368 C C . PHE B 1 321 ? -5.216 -8.778 22.290 1.00 45.99 342 PHE B C 1
ATOM 5369 O O . PHE B 1 321 ? -5.520 -9.279 21.203 1.00 45.32 342 PHE B O 1
ATOM 5377 N N . THR B 1 322 ? -5.288 -9.455 23.436 1.00 46.32 343 THR B N 1
ATOM 5378 C CA . THR B 1 322 ? -5.779 -10.842 23.444 1.00 47.60 343 THR B CA 1
ATOM 5379 C C . THR B 1 322 ? -7.230 -10.865 23.001 1.00 48.25 343 THR B C 1
ATOM 5380 O O . THR B 1 322 ? -7.651 -11.755 22.258 1.00 47.91 343 THR B O 1
ATOM 5384 N N . SER B 1 323 ? -7.986 -9.868 23.458 1.00 48.37 344 SER B N 1
ATOM 5385 C CA . SER B 1 323 ? -9.383 -9.681 23.044 1.00 50.23 344 SER B CA 1
ATOM 5386 C C . SER B 1 323 ? -9.541 -9.426 21.526 1.00 50.10 344 SER B C 1
ATOM 5387 O O . SER B 1 323 ? -10.482 -9.926 20.916 1.00 51.98 344 SER B O 1
ATOM 5390 N N . ILE B 1 324 ? -8.610 -8.695 20.907 1.00 47.41 345 ILE B N 1
ATOM 5391 C CA . ILE B 1 324 ? -8.666 -8.453 19.456 1.00 43.56 345 ILE B CA 1
ATOM 5392 C C . ILE B 1 324 ? -8.406 -9.740 18.686 1.00 41.96 345 ILE B C 1
ATOM 5393 O O . ILE B 1 324 ? -9.113 -10.074 17.737 1.00 40.57 345 ILE B O 1
ATOM 5398 N N . LEU B 1 325 ? -7.366 -10.459 19.105 1.00 42.79 346 LEU B N 1
ATOM 5399 C CA . LEU B 1 325 ? -6.949 -11.673 18.435 1.00 43.60 346 LEU B CA 1
ATOM 5400 C C . LEU B 1 325 ? -7.924 -12.813 18.690 1.00 44.37 346 LEU B C 1
ATOM 5401 O O . LEU B 1 325 ? -7.895 -13.814 17.983 1.00 45.33 346 LEU B O 1
ATOM 5406 N N . ALA B 1 326 ? -8.784 -12.660 19.690 1.00 47.13 347 ALA B N 1
ATOM 5407 C CA . ALA B 1 326 ? -9.770 -13.722 20.023 1.00 49.79 347 ALA B CA 1
ATOM 5408 C C . ALA B 1 326 ? -10.726 -14.023 18.862 1.00 48.77 347 ALA B C 1
ATOM 5409 O O . ALA B 1 326 ? -11.291 -15.107 18.783 1.00 52.75 347 ALA B O 1
ATOM 5411 N N . GLY B 1 327 ? -10.881 -13.076 17.940 1.00 46.95 348 GLY B N 1
ATOM 5412 C CA . GLY B 1 327 ? -11.730 -13.289 16.777 1.00 47.18 348 GLY B CA 1
ATOM 5413 C C . GLY B 1 327 ? -11.278 -14.385 15.817 1.00 47.19 348 GLY B C 1
ATOM 5414 O O . GLY B 1 327 ? -12.074 -14.883 15.047 1.00 47.48 348 GLY B O 1
ATOM 5415 N N . LEU B 1 328 ? -10.010 -14.779 15.876 1.00 46.60 349 LEU B N 1
ATOM 5416 C CA . LEU B 1 328 ? -9.519 -15.869 15.038 1.00 48.04 349 LEU B CA 1
ATOM 5417 C C . LEU B 1 328 ? -10.087 -17.226 15.446 1.00 51.53 349 LEU B C 1
ATOM 5418 O O . LEU B 1 328 ? -9.984 -18.155 14.686 1.00 51.86 349 LEU B O 1
ATOM 5423 N N . MET B 1 329 ? -10.698 -17.327 16.622 1.00 52.26 350 MET B N 1
ATOM 5424 C CA . MET B 1 329 ? -11.309 -18.570 17.071 1.00 56.69 350 MET B CA 1
ATOM 5425 C C . MET B 1 329 ? -12.697 -18.845 16.489 1.00 56.74 350 MET B C 1
ATOM 5426 O O . MET B 1 329 ? -13.237 -19.940 16.677 1.00 56.85 350 MET B O 1
ATOM 5431 N N . TYR B 1 330 ? -13.275 -17.880 15.783 1.00 52.73 351 TYR B N 1
ATOM 5432 C CA . TYR B 1 330 ? -14.597 -18.093 15.194 1.00 54.64 351 TYR B CA 1
ATOM 5433 C C . TYR B 1 330 ? -14.735 -17.363 13.859 1.00 53.97 351 TYR B C 1
ATOM 5434 O O . TYR B 1 330 ? -13.885 -16.535 13.497 1.00 50.19 351 TYR B O 1
ATOM 5443 N N . ASN B 1 331 ? -15.792 -17.689 13.122 1.00 53.11 352 ASN B N 1
ATOM 5444 C CA . ASN B 1 331 ? -16.072 -17.035 11.842 1.00 54.75 352 ASN B CA 1
ATOM 5445 C C . ASN B 1 331 ? -16.969 -15.848 12.057 1.00 51.27 352 ASN B C 1
ATOM 5446 O O . ASN B 1 331 ? -17.739 -15.833 12.992 1.00 52.48 352 ASN B O 1
ATOM 5451 N N . VAL B 1 332 ? -16.846 -14.846 11.197 1.00 48.85 353 VAL B N 1
ATOM 5452 C CA . VAL B 1 332 ? -17.752 -13.712 11.215 1.00 49.33 353 VAL B CA 1
ATOM 5453 C C . VAL B 1 332 ? -18.386 -13.596 9.834 1.00 50.50 353 VAL B C 1
ATOM 5454 O O . VAL B 1 332 ? -17.949 -14.255 8.893 1.00 54.29 353 VAL B O 1
ATOM 5458 N N . SER B 1 333 ? -19.438 -12.798 9.716 1.00 50.12 354 SER B N 1
ATOM 5459 C CA . SER B 1 333 ? -20.127 -12.638 8.438 1.00 48.22 354 SER B CA 1
ATOM 5460 C C . SER B 1 333 ? -19.425 -11.617 7.557 1.00 45.90 354 SER B C 1
ATOM 5461 O O . SER B 1 333 ? -19.431 -11.742 6.342 1.00 46.56 354 SER B O 1
ATOM 5464 N N . CYS B 1 334 ? -18.835 -10.602 8.172 1.00 47.49 355 CYS B N 1
ATOM 5465 C CA . CYS B 1 334 ? -18.478 -9.390 7.468 1.00 48.23 355 CYS B CA 1
ATOM 5466 C C . CYS B 1 334 ? -17.371 -8.635 8.188 1.00 48.68 355 CYS B C 1
ATOM 5467 O O . CYS B 1 334 ? -17.432 -8.479 9.398 1.00 51.69 355 CYS B O 1
ATOM 5470 N N . LEU B 1 335 ? -16.363 -8.183 7.447 1.00 48.89 356 LEU B N 1
ATOM 5471 C CA . LEU B 1 335 ? -15.262 -7.370 7.969 1.00 49.09 356 LEU B CA 1
ATOM 5472 C C . LEU B 1 335 ? -15.425 -5.944 7.457 1.00 50.97 356 LEU B C 1
ATOM 5473 O O . LEU B 1 335 ? -15.798 -5.737 6.314 1.00 51.61 356 LEU B O 1
ATOM 5478 N N . ALA B 1 336 ? -15.156 -4.957 8.300 1.00 50.37 357 ALA B N 1
ATOM 5479 C CA . ALA B 1 336 ? -15.415 -3.575 7.942 1.00 47.55 357 ALA B CA 1
ATOM 5480 C C . ALA B 1 336 ? -14.487 -2.628 8.678 1.00 46.77 357 ALA B C 1
ATOM 5481 O O . ALA B 1 336 ? -13.829 -3.012 9.638 1.00 48.52 357 ALA B O 1
ATOM 5483 N N . GLN B 1 337 ? -14.451 -1.378 8.228 1.00 47.93 358 GLN B N 1
ATOM 5484 C CA . GLN B 1 337 ? -13.603 -0.340 8.845 1.00 50.63 358 GLN B CA 1
ATOM 5485 C C . GLN B 1 337 ? -13.734 -0.270 10.375 1.00 51.81 358 GLN B C 1
ATOM 5486 O O . GLN B 1 337 ? -12.744 -0.161 11.088 1.00 52.56 358 GLN B O 1
ATOM 5492 N N . GLN B 1 338 ? -14.961 -0.294 10.876 1.00 50.57 359 GLN B N 1
ATOM 5493 C CA . GLN B 1 338 ? -15.183 -0.087 12.305 1.00 50.20 359 GLN B CA 1
ATOM 5494 C C . GLN B 1 338 ? -15.078 -1.378 13.125 1.00 48.81 359 GLN B C 1
ATOM 5495 O O . GLN B 1 338 ? -15.142 -1.312 14.339 1.00 49.73 359 GLN B O 1
ATOM 5501 N N . GLY B 1 339 ? -14.919 -2.532 12.475 1.00 44.10 360 GLY B N 1
ATOM 5502 C CA . GLY B 1 339 ? -14.868 -3.808 13.169 1.00 42.57 360 GLY B CA 1
ATOM 5503 C C . GLY B 1 339 ? -15.490 -4.930 12.367 1.00 43.30 360 GLY B C 1
ATOM 5504 O O . GLY B 1 339 ? -15.869 -4.736 11.209 1.00 46.13 360 GLY B O 1
ATOM 5505 N N . ALA B 1 340 ? -15.601 -6.100 12.987 1.00 43.29 361 ALA B N 1
ATOM 5506 C CA . ALA B 1 340 ? -16.207 -7.285 12.388 1.00 42.51 361 ALA B CA 1
ATOM 5507 C C . ALA B 1 340 ? -17.653 -7.457 12.848 1.00 44.60 361 ALA B C 1
ATOM 5508 O O . ALA B 1 340 ? -17.969 -7.226 14.027 1.00 46.94 361 ALA B O 1
ATOM 5510 N N . PHE B 1 341 ? -18.530 -7.848 11.933 1.00 43.43 362 PHE B N 1
ATOM 5511 C CA . PHE B 1 341 ? -19.929 -8.058 12.276 1.00 44.39 362 PHE B CA 1
ATOM 5512 C C . PHE B 1 341 ? -20.115 -9.556 12.243 1.00 45.12 362 PHE B C 1
ATOM 5513 O O . PHE B 1 341 ? -19.900 -10.195 11.204 1.00 46.48 362 PHE B O 1
ATOM 5521 N N . VAL B 1 342 ? -20.499 -10.125 13.376 1.00 45.96 363 VAL B N 1
ATOM 5522 C CA . VAL B 1 342 ? -20.606 -11.587 13.481 1.00 49.49 363 VAL B CA 1
ATOM 5523 C C . VAL B 1 342 ? -21.720 -12.116 12.564 1.00 49.38 363 VAL B C 1
ATOM 5524 O O . VAL B 1 342 ? -21.558 -13.135 11.907 1.00 50.05 363 VAL B O 1
ATOM 5528 N N . TYR B 1 343 ? -22.828 -11.384 12.506 1.00 48.80 364 TYR B N 1
ATOM 5529 C CA . TYR B 1 343 ? -24.023 -11.829 11.805 1.00 49.21 364 TYR B CA 1
ATOM 5530 C C . TYR B 1 343 ? -24.232 -11.033 10.523 1.00 48.55 364 TYR B C 1
ATOM 5531 O O . TYR B 1 343 ? -23.840 -9.845 10.428 1.00 46.45 364 TYR B O 1
ATOM 5540 N N . ASN B 1 344 ? -24.911 -11.672 9.572 1.00 45.52 365 ASN B N 1
ATOM 5541 C CA . ASN B 1 344 ? -25.100 -11.117 8.239 1.00 47.07 365 ASN B CA 1
ATOM 5542 C C . ASN B 1 344 ? -26.439 -10.405 8.021 1.00 46.14 365 ASN B C 1
ATOM 5543 O O . ASN B 1 344 ? -26.713 -9.952 6.919 1.00 47.48 365 ASN B O 1
ATOM 5548 N N . ASN B 1 345 ? -27.243 -10.255 9.066 1.00 46.04 366 ASN B N 1
ATOM 5549 C CA . ASN B 1 345 ? -28.610 -9.782 8.884 1.00 47.58 366 ASN B CA 1
ATOM 5550 C C . ASN B 1 345 ? -28.827 -8.309 9.246 1.00 47.10 366 ASN B C 1
ATOM 5551 O O . ASN B 1 345 ? -28.993 -7.480 8.340 1.00 48.00 366 ASN B O 1
ATOM 5556 N N . VAL B 1 346 ? -28.848 -7.979 10.534 1.00 46.28 367 VAL B N 1
ATOM 5557 C CA . VAL B 1 346 ? -29.130 -6.605 10.946 1.00 45.53 367 VAL B CA 1
ATOM 5558 C C . VAL B 1 346 ? -28.104 -6.147 11.960 1.00 46.06 367 VAL B C 1
ATOM 5559 O O . VAL B 1 346 ? -27.475 -6.956 12.626 1.00 44.56 367 VAL B O 1
ATOM 5563 N N . SER B 1 347 ? -27.922 -4.838 12.028 1.00 48.30 368 SER B N 1
ATOM 5564 C CA . SER B 1 347 ? -27.051 -4.219 13.008 1.00 48.62 368 SER B CA 1
ATOM 5565 C C . SER B 1 347 ? -27.564 -2.819 13.249 1.00 48.46 368 SER B C 1
ATOM 5566 O O . SER B 1 347 ? -28.374 -2.322 12.488 1.00 51.25 368 SER B O 1
ATOM 5569 N N . SER B 1 348 ? -27.061 -2.180 14.290 1.00 50.59 369 SER B N 1
ATOM 5570 C CA . SER B 1 348 ? -27.401 -0.778 14.599 1.00 55.13 369 SER B CA 1
ATOM 5571 C C . SER B 1 348 ? -26.491 0.223 13.875 1.00 53.09 369 SER B C 1
ATOM 5572 O O . SER B 1 348 ? -26.783 1.392 13.844 1.00 57.73 369 SER B O 1
ATOM 5575 N N . SER B 1 349 ? -25.388 -0.225 13.291 1.00 52.59 370 SER B N 1
ATOM 5576 C CA . SER B 1 349 ? -24.598 0.666 12.428 1.00 52.28 370 SER B CA 1
ATOM 5577 C C . SER B 1 349 ? -24.377 0.102 11.008 1.00 48.85 370 SER B C 1
ATOM 5578 O O . SER B 1 349 ? -24.441 -1.099 10.776 1.00 48.19 370 SER B O 1
ATOM 5581 N N . TRP B 1 350 ? -24.143 1.000 10.059 1.00 47.28 371 TRP B N 1
ATOM 5582 C CA . TRP B 1 350 ? -23.914 0.630 8.670 1.00 47.18 371 TRP B CA 1
ATOM 5583 C C . TRP B 1 350 ? -22.457 0.175 8.483 1.00 47.86 371 TRP B C 1
ATOM 5584 O O . TRP B 1 350 ? -21.543 0.933 8.762 1.00 51.46 371 TRP B O 1
ATOM 5595 N N . PRO B 1 351 ? -22.227 -1.060 7.991 1.00 47.23 372 PRO B N 1
ATOM 5596 C CA . PRO B 1 351 ? -20.818 -1.436 7.765 1.00 47.52 372 PRO B CA 1
ATOM 5597 C C . PRO B 1 351 ? -20.131 -0.511 6.770 1.00 49.70 372 PRO B C 1
ATOM 5598 O O . PRO B 1 351 ? -20.690 -0.239 5.724 1.00 51.01 372 PRO B O 1
ATOM 5602 N N . GLN B 1 352 ? -18.952 0.001 7.116 1.00 51.62 373 GLN B N 1
ATOM 5603 C CA . GLN B 1 352 ? -18.182 0.865 6.213 1.00 54.02 373 GLN B CA 1
ATOM 5604 C C . GLN B 1 352 ? -17.127 0.068 5.497 1.00 49.58 373 GLN B C 1
ATOM 5605 O O . GLN B 1 352 ? -16.419 -0.700 6.134 1.00 49.54 373 GLN B O 1
ATOM 5611 N N . TYR B 1 353 ? -17.021 0.262 4.182 1.00 49.07 374 TYR B N 1
ATOM 5612 C CA . TYR B 1 353 ? -16.054 -0.431 3.348 1.00 49.35 374 TYR B CA 1
ATOM 5613 C C . TYR B 1 353 ? -16.042 -1.924 3.665 1.00 49.46 374 TYR B C 1
ATOM 5614 O O . TYR B 1 353 ? -14.996 -2.485 3.991 1.00 50.53 374 TYR B O 1
ATOM 5623 N N . PRO B 1 354 ? -17.207 -2.571 3.561 1.00 46.69 375 PRO B N 1
ATOM 5624 C CA . PRO B 1 354 ? -17.350 -3.920 4.069 1.00 46.77 375 PRO B CA 1
ATOM 5625 C C . PRO B 1 354 ? -16.807 -4.977 3.140 1.00 48.82 375 PRO B C 1
ATOM 5626 O O . PRO B 1 354 ? -16.700 -4.769 1.951 1.00 49.59 375 PRO B O 1
ATOM 5630 N N . TYR B 1 355 ? -16.460 -6.118 3.701 1.00 48.25 376 TYR B N 1
ATOM 5631 C CA . TYR B 1 355 ? -16.141 -7.273 2.923 1.00 47.61 376 TYR B CA 1
ATOM 5632 C C . TYR B 1 355 ? -16.865 -8.446 3.551 1.00 46.59 376 TYR B C 1
ATOM 5633 O O . TYR B 1 355 ? -16.693 -8.706 4.731 1.00 45.44 376 TYR B O 1
ATOM 5642 N N . GLY B 1 356 ? -17.662 -9.161 2.771 1.00 45.66 377 GLY B N 1
ATOM 5643 C CA . GLY B 1 356 ? -18.382 -10.319 3.272 1.00 46.99 377 GLY B CA 1
ATOM 5644 C C . GLY B 1 356 ? -19.860 -10.240 2.952 1.00 49.15 377 GLY B C 1
ATOM 5645 O O . GLY B 1 356 ? -20.252 -9.631 1.964 1.00 51.55 377 GLY B O 1
ATOM 5646 N N . HIS B 1 357 ? -20.658 -10.874 3.797 1.00 50.40 378 HIS B N 1
ATOM 5647 C CA . HIS B 1 357 ? -22.107 -10.876 3.713 1.00 52.83 378 HIS B CA 1
ATOM 5648 C C . HIS B 1 357 ? -22.590 -9.971 4.829 1.00 51.45 378 HIS B C 1
ATOM 5649 O O . HIS B 1 357 ? -22.678 -10.370 5.989 1.00 50.58 378 HIS B O 1
ATOM 5656 N N . CYS B 1 358 ? -22.873 -8.726 4.471 1.00 51.15 379 CYS B N 1
ATOM 5657 C CA . CYS B 1 358 ? -22.925 -7.679 5.453 1.00 50.21 379 CYS B CA 1
ATOM 5658 C C . CYS B 1 358 ? -24.351 -7.271 5.848 1.00 48.14 379 CYS B C 1
ATOM 5659 O O . CYS B 1 358 ? -25.261 -7.301 5.038 1.00 47.33 379 CYS B O 1
ATOM 5662 N N . PRO B 1 359 ? -24.559 -6.956 7.137 1.00 47.14 380 PRO B N 1
ATOM 5663 C CA . PRO B 1 359 ? -25.914 -6.681 7.639 1.00 45.77 380 PRO B CA 1
ATOM 5664 C C . PRO B 1 359 ? -26.353 -5.274 7.251 1.00 45.04 380 PRO B C 1
ATOM 5665 O O . PRO B 1 359 ? -25.523 -4.405 6.976 1.00 43.57 380 PRO B O 1
ATOM 5669 N N . THR B 1 360 ? -27.648 -5.062 7.271 1.00 43.96 381 THR B N 1
ATOM 5670 C CA . THR B 1 360 ? -28.205 -3.750 7.047 1.00 44.64 381 THR B CA 1
ATOM 5671 C C . THR B 1 360 ? -28.483 -3.069 8.401 1.00 46.16 381 THR B C 1
ATOM 5672 O O . THR B 1 360 ? -28.747 -3.727 9.414 1.00 45.51 381 THR B O 1
ATOM 5676 N N . ALA B 1 361 ? -28.454 -1.746 8.408 1.00 45.77 382 ALA B N 1
ATOM 5677 C CA . ALA B 1 361 ? -28.871 -0.999 9.577 1.00 47.20 382 ALA B CA 1
ATOM 5678 C C . ALA B 1 361 ? -30.203 -0.273 9.391 1.00 48.82 382 ALA B C 1
ATOM 5679 O O . ALA B 1 361 ? -30.530 0.610 10.168 1.00 50.07 382 ALA B O 1
ATOM 5681 N N . ALA B 1 362 ? -30.990 -0.662 8.395 1.00 49.46 383 ALA B N 1
ATOM 5682 C CA . ALA B 1 362 ? -32.304 -0.043 8.181 1.00 53.27 383 ALA B CA 1
ATOM 5683 C C . ALA B 1 362 ? -33.295 -0.498 9.269 1.00 57.32 383 ALA B C 1
ATOM 5684 O O . ALA B 1 362 ? -33.106 -1.563 9.836 1.00 56.40 383 ALA B O 1
ATOM 5686 N N . ASN B 1 363 ? -34.368 0.263 9.524 1.00 63.11 384 ASN B N 1
ATOM 5687 C CA . ASN B 1 363 ? -35.491 -0.263 10.350 1.00 66.02 384 ASN B CA 1
ATOM 5688 C C . ASN B 1 363 ? -36.292 -1.253 9.540 1.00 64.91 384 ASN B C 1
ATOM 5689 O O . ASN B 1 363 ? -37.002 -0.852 8.628 1.00 67.88 384 ASN B O 1
ATOM 5694 N N . ILE B 1 364 ? -36.205 -2.529 9.868 1.00 66.02 385 ILE B N 1
ATOM 5695 C CA . ILE B 1 364 ? -36.975 -3.539 9.150 1.00 71.31 385 ILE B CA 1
ATOM 5696 C C . ILE B 1 364 ? -38.449 -3.400 9.517 1.00 76.27 385 ILE B C 1
ATOM 5697 O O . ILE B 1 364 ? -38.813 -3.439 10.695 1.00 77.35 385 ILE B O 1
ATOM 5702 N N . VAL B 1 365 ? -39.270 -3.212 8.488 1.00 77.90 386 VAL B N 1
ATOM 5703 C CA . VAL B 1 365 ? -40.685 -2.913 8.659 1.00 83.25 386 VAL B CA 1
ATOM 5704 C C . VAL B 1 365 ? -41.492 -4.188 8.914 1.00 82.80 386 VAL B C 1
ATOM 5705 O O . VAL B 1 365 ? -41.430 -5.139 8.138 1.00 78.27 386 VAL B O 1
#

Radius of gyration: 27.82 Å; Cα contacts (8 Å, |Δi|>4): 1951; chains: 2; bounding box: 77×52×78 Å

Nearest PDB structures (foldseek):
  5jif-assembly1_A  TM=1.003E+00  e=2.099E-81  Murine coronavirus strain DVIM
  5jif-assembly1_B  TM=1.002E+00  e=3.745E-78  Murine coronavirus strain DVIM
  3cl5-assembly1_A-2  TM=9.681E-01  e=4.798E-60  Bovine coronavirus
  3cl4-assembly1_A-2  TM=9.685E-01  e=6.041E-60  unclassified
  5n11-assembly1_A  TM=9.797E-01  e=8.543E-59  Human coronavirus OC43

InterPro domains:
  IPR003860 Haemagglutinin-esterase glycoprotein, haemagglutinin domain [PF02710] (132-271)
  IPR007142 Haemagglutinin-esterase glycoprotein, core [PF03996] (13-385)
  IPR008980 Viral capsid/haemagglutinin protein [SSF49818] (143-287)
  IPR042545 Hemagglutinin-esterase [MF_04207] (13-423)

Secondary structure (DSSP, 8-state):
--PPBS---BSSS-EEEEE-GGG-GGGGGG-SS-SSTT-SS-GGGGGSS-EEE-TT--HHHHHHBSS-----EE-SEEEEE--TTSSTTT---SSTT--HHHHHHHHHHHHHHHHHHTTTEEEEEEEE--EE-SSS--EE---EEE-SS-EEEB-SSEEE---TTS-GGG---EEEEEE-SSSEEEEEEEEEESB-TT-SPBPP-EEEEEETTT-EEEEEE------SS-EEEEEEEEE-SEEEEEE-TTS-EEE--EEEEEEEE-S---EEEE-----TTS----HHHHH--TTTEEEE--SS----SSBTTB--HHHHHHHGGGGSB-SEEETTEEES-SSB-SSPPSS-EESPPB-S---/--PPBS---BSSS-EEEEE-GGG-GGGGGG-SS-SSTT-SS-GGGGGSS-EEE-TT--HHHHHHBSS-----EE-SEEEEE--TTSSTTT---SSTT--HHHHHHHHHHHHHHHHHHHTTEEEEEEEE--EE-SSS--EE---EEE-SS-EEEB-SSEEE-----EEEEEE-SSSEEEEEEEEEESB-TTT-PBP--EEEEEETTT-EEEEEE-------S-EEEEEEEEE-SEEEEEE-TTS-EEE-SEEEEEEEE-S---EEEE-----TTS----HHHHH--TTTEEEE--SS----SSBTTB--HHHHHHHGGGGSB-SEEETTEEES-SSB-SSPPSS-EESPPB-S---

Organism: Murine coronavirus (strain DVIM) (NCBI:txid231423)

Sequence (718 aa):
FNEPLNVVSHLNDDWFLFGDSRSDCNHINNLSQQNYNYMDINPELCKSGKISAKAGNSLFKSFHFTDFYNYTGEGSQIIFYEGVNFTPYVGFKCLNNGDNNRWMGNKARFYTQLYQKMAHYRSLSVINITYTYNGSAGPVSMCKHIANGVTLTLNNPTFIGKEVSKPDYYYESEANFTLQGCDEFIVPLCVFNGQYLSSKLYYDDSQYYYNVDTGVLYGFNSTLNITSGLDLTCIYLALTPGNYISISNELLLTVPSKAICLRKPKAFTPVQVVDSRWHSNRQSDNMTAIACQLPYCYFRNTTSDYNGVYDSHHGDAGFTSILAGLMYNVSCLAQQGAFVYNNVSSSWPQYPYGHCPTAANIVFNEPLNVVSHLNDDWFLFGDSRSDCNHINNLSQQNYNYMDINPELCKSGKISAKAGNSLFKSFHFTDFYNYTGEGSQIIFYEGVNFTPYVGFKCLNNGDNNRWMGNKARFYTQLYQKMAHYRSLSVINITYTYNGSAGPVSMCKHIANGVTLTLNNPTFIGKYESEANFTLQGCDEFIVPLCVFNGQYLSSKLYYDDSQYYYNVDTGVLYGFNSTLNITSGLDLTCIYLALTPGNYISISNELLLTVPSKAICLRKPKAFTPVQVVDSRWHSNRQSDNMTAIACQLPYCYFRNTTSDYNGVYDSHHGDAGFTSILAGLMYNVSCLAQQGAFVYNNVSSSWPQYPYGHCPTAANIV

Foldseek 3Di:
DQDFAQADAAQDLFEAEEEEQQDDLCCLVVDPDRDNLQHLADCVCVPSVRYDYYHLDFPVQQQWWPPHDWRKHFGQAYEYAYDASLFCLQVFFFDPQGDSVLVLVVSLQLLLVVLQQVLWFGIKTKDFWDKADPAPFAWDQRGWDADPNDIITTPFWTWGDDPPVDDLVRDAFKIKIWDDDAAKKKGKWKDKEDADDPGLDIDWWKKKKAFPVPRDIDIDTYDSDDDGGIGMHIHIDIGGGGMIMIGIPSGIHIDGGMIIGGHHTDPRHAYEYEDHHFFVVGGGDCSSVSSADPPRYAYGYFPDGQQRPVHRGGNRPRSSSRHHNHVDRAAKAANVHTGRDQAEDCDDGHSMDGRHYDNDDDD/DQDFAQADAAQDLFEAEEEELQDDLCCLVVDPDRDNLQHLADCVCVPSPRYDYYYLDFPVQLQWWPPHDWRKHFGQAYEYADDASQFCLQVFFFDPLADSVLVLVVLLQQLLVVLQQVLWFGIKTKDFKDKADDDPFAWDFRGWDADPNDIITTPFWTWTPDPDFKIKIWDDDAAKKKHKWKDKEAADDVPRHIDWWKKKKAFPVPRDIDIDTYDSDHPHGIGMHIHIDIGGGGMIMIGIPPGIHIDGGMIIGGHHTDPRHAYEYEDHHFFVVGGGDCSSVSSADPPRYAYGYFPDGQQRPVHRGGNRPRSSSRHHNHVDRAAKAANVHTGRDLAEDCDDGHSMDGNHYYNDPDD

Solvent-accessible surface area: 28657 Å² total; per-residue (Å²): 132,12,98,37,66,73,10,0,0,5,47,71,96,51,8,18,0,0,0,0,10,3,1,8,29,81,39,24,95,111,40,124,117,115,49,77,86,2,9,1,5,57,60,131,14,43,193,39,68,54,41,8,10,72,25,32,4,0,0,0,17,0,0,0,0,78,74,83,69,74,0,69,8,63,0,20,3,0,0,0,0,0,0,4,18,1,1,24,67,23,19,0,52,4,56,140,46,14,29,29,110,27,0,13,21,0,3,12,86,0,0,42,35,0,0,63,45,0,0,76,20,61,10,0,22,8,47,120,13,111,64,97,40,135,32,79,9,31,97,76,55,67,0,121,41,129,27,85,69,87,87,6,31,4,52,0,1,21,4,0,13,87,53,137,110,81,71,106,181,95,21,62,17,72,2,77,5,66,2,133,62,11,60,29,0,0,0,0,0,0,0,6,17,2,59,104,127,116,44,175,122,48,41,93,3,4,1,35,1,40,8,65,58,66,0,31,7,68,2,9,40,17,17,136,69,164,59,79,20,14,0,0,21,0,36,13,23,30,6,70,72,15,70,4,35,0,36,0,70,147,52,22,0,1,0,0,20,6,0,0,6,0,92,84,93,34,73,14,4,6,0,0,0,0,14,6,37,24,44,81,108,69,122,31,26,88,29,7,29,90,0,9,92,49,18,23,2,3,59,6,58,16,150,59,49,0,80,20,114,54,66,51,14,35,8,6,80,24,0,56,64,2,1,42,0,3,85,86,77,7,23,0,0,0,86,70,0,0,0,42,114,48,39,43,11,91,39,48,10,70,51,20,44,22,88,17,1,0,21,21,138,70,182,131,13,96,35,67,72,10,0,0,10,47,70,99,49,9,17,0,0,0,0,10,3,0,9,29,80,38,25,94,109,39,120,121,114,54,76,86,2,9,1,5,55,59,128,13,42,202,41,67,40,40,8,10,71,25,33,4,0,1,0,18,0,0,0,0,78,72,84,66,74,0,68,8,65,0,20,2,0,0,0,0,1,0,4,19,1,1,27,66,21,18,0,51,4,60,146,39,15,39,26,113,27,0,10,19,0,3,11,86,0,0,41,35,0,0,64,44,0,0,77,21,60,13,0,22,10,46,119,11,112,65,95,40,133,40,125,24,32,95,78,62,67,0,103,40,124,28,86,69,90,81,11,27,3,52,0,1,19,3,0,15,211,113,57,18,66,2,75,5,64,2,134,62,11,60,28,0,0,0,0,0,1,0,5,16,1,26,99,131,117,62,138,122,52,44,95,3,4,0,36,1,40,8,66,60,65,0,31,5,66,1,10,40,18,18,140,67,157,56,81,11,8,0,0,20,0,36,14,22,31,6,71,71,15,73,4,35,0,36,0,64,150,53,24,0,1,0,0,21,8,0,0,4,0,104,93,92,33,75,17,5,4,0,0,0,0,14,6,36,25,44,82,110,67,123,31,27,88,28,7,30,91,0,9,90,48,18,23,2,3,57,5,56,14,149,59,48,0,81,19,115,56,66,50,14,34,8,6,81,25,0,56,64,3,1,43,0,4,85,83,85,7,24,0,0,0,78,61,0,0,0,41,112,47,34,43,11,89,40,57,11,87,44,22,42,24,82,16,2,0,22,22,138,70,180